Protein AF-A0A3F3PLV4-F1 (afdb_monomer_lite)

pLDDT: mean 87.1, std 17.3, range [26.25, 98.88]

Radius of gyration: 34.28 Å; chains: 1; bounding box: 98×53×104 Å

Organism: NCBI:txid1341132

Secondary structure (DSSP, 8-state):
---------------PPPPPPPS-----------S--GGGEES----GGGG--HHHHHHHHHHHHHHHHS--SSTT-----TTT---TT---SS-EEEEEEEEE--S-HHHHTTT-EEEEEES--S---TT-TTHHHHSS--SEEE-HHHHHHHHHHHHHTS--S-EEEES-GGGHHHHHHHHHHHHHTT--SPEEEEE-S---HHHHHHHTTT-SEEEEB---S-HHHHHHHHS-TTHHHHHHHHHHHHHHHH-B-EEETTS-EEEEEEEEEE--TT-HHHHHHHHHHHHHHT-TT-EEEEE------HHHHHHHHHHHHTT---SS---EEEE-S--HHHHHHHHHTGGGG-S-EEEEEEGGGTEEEEEEPPHHHHHHHHHHHHHHHHHHHHTT--GGGSEE-TT-EEE-SSSSTT-EEE-SEEEE-TTT---TTTPPPSEEEEEEEGGGHHHHHHHHHHHHHHTTT---EEEEEEEETTTTEEEEEEEEEEE-PPPP---PPPGGGGSS--SS--EEEEEEEEEEEESSSSS-EEESS-EEE-HHHHTSS---STT---EEE-HHHHHHHHHHHSTT--

Sequence (582 aa):
MPSLLHSLRTSPFLRSKPPPLNPISYLYTSKRHLGIPPAYLLDDYIPRYQLLSSIDASKKRSLAYAHLQNCNLCPRRCGVNRYHETGMCMIGAETAKVNTIAPHRGEEPCIQGFHGSGSVFFSGCNMRCVFCQNHDIAHKKAGHDLTPTELAEWYMKLQTVGNVHNINLVTPEHVVPQVVLSILDARDMGLKIPIVYNTSSFDSLDSLHLLDGLVDIYLPDFKVWKGSTAKRLLKAEEYVETAKESIKEMHRQVGDLSFTSDGIAKKGVLLRHLVMPGLEDEGREIVRWLAENVSRDLYVHVMEQYRPDAYRAVLSLWDDLYPQTSNTVDQYLTYKDVTPASFHSLFRLRHRLQRIVRFTYFPTISTLLIKVLTPASEKAYLIFANGTVTNPINMRTELVEREPLGSATYTASALAPGSQKEADTGLKNGLLRPDDATDWPQLVIESGVSGSLHRLRQDVNWWIGCSEGMVLLVLLLVVDCGQRRLIIEKYFPQQLRQGGGGGPVTRAQAAHGRMDDGFVPQLVATTVVDMRADPPAVEGPPVVLEFERVVGRRPVGPSECDIVFEAKDLVEIGGIVLRWIP

InterPro domains:
  IPR007197 Radical SAM [PF04055] (120-289)
  IPR007197 Radical SAM [SFLDS00029] (53-320)
  IPR013785 Aldolase-type TIM barrel [G3DSA:3.20.20.70] (110-316)
  IPR040085 Protein MJ0674-like [PTHR43075] (49-311)
  IPR040085 Protein MJ0674-like [SFLDG01099] (53-320)

Foldseek 3Di:
DYDDDDDDDDDDDDDDDDDDDDPPDPPDPPPPPPADPPVQADADDFALLLVDDPVRLVVLLVLLQVCLCQPPLFVVRPGHNLCVDDDPQRHGNFWFFWADFAFDDPDDCQQQPPLGEGETHTAAAPWDFLQDPVCVRHVDRHHDTDGLLRLLVSLVCCVPVSVTQEHEYARCSNPLSSPSSNLNNNVVVPRGHAYEYEHQLRGDVSSLVSCQSRHFEYAYEDEFAALVCCCVGTVGSCSNVSSLVSLQSQCVRFNAWHHYNSSHTGGHYAYEYEDDPPRVVRVVVVLVCCVVRRHVRHHYDYDPPGDSLPLVVLVVLLVVCPVVADQQRAQKDKDFQAAPVNVVVCVVVVVSSVADWKWKAQNVRRMIIIGGADLLQLLLVVVVLCLLQVLVVQLVDDCLLWPKDAQDKAAFPAPSHRIITTANIATHNCVVFVDPHHQAGLETEHEDENSNVVVLVVVVQCNCFRNQQSNAKYWYWYQYLNQLKTKIWIWGWDWDDDDDDDDDDDPVVVPPDDPRGTTGIDTPWIWMFGVPDVVTDIPTDWDWAAQCSSRVHDDDDDSRGIRTQDGVNVNVSSCVSNVSRD

Structure (mmCIF, N/CA/C/O backbone):
data_AF-A0A3F3PLV4-F1
#
_entry.id   AF-A0A3F3PLV4-F1
#
loop_
_atom_site.group_PDB
_atom_site.id
_atom_site.type_symbol
_atom_site.label_atom_id
_atom_site.label_alt_id
_atom_site.label_comp_id
_atom_site.label_asym_id
_atom_site.label_entity_id
_atom_site.label_seq_id
_atom_site.pdbx_PDB_ins_code
_atom_site.Cartn_x
_atom_site.Cartn_y
_atom_site.Cartn_z
_atom_site.occupancy
_atom_site.B_iso_or_equiv
_atom_site.auth_seq_id
_atom_site.auth_comp_id
_atom_site.auth_asym_id
_atom_site.auth_atom_id
_atom_site.pdbx_PDB_model_num
ATOM 1 N N . MET A 1 1 ? -45.847 -23.993 -63.225 1.00 30.45 1 MET A N 1
ATOM 2 C CA . MET A 1 1 ? -45.926 -25.448 -62.966 1.00 30.45 1 MET A CA 1
ATOM 3 C C . MET A 1 1 ? -44.562 -25.927 -62.477 1.00 30.45 1 MET A C 1
ATOM 5 O O . MET A 1 1 ? -43.582 -25.324 -62.886 1.00 30.45 1 MET A O 1
ATOM 9 N N . PRO A 1 2 ? -44.511 -26.842 -61.497 1.00 39.31 2 PRO A N 1
ATOM 10 C CA . PRO A 1 2 ? -43.927 -26.520 -60.189 1.00 39.31 2 PRO A CA 1
ATOM 11 C C . PRO A 1 2 ? -42.695 -27.359 -59.790 1.00 39.31 2 PRO A C 1
ATOM 13 O O . PRO A 1 2 ? -42.356 -28.325 -60.465 1.00 39.31 2 PRO A O 1
ATOM 16 N N . SER A 1 3 ? -42.187 -27.041 -58.582 1.00 28.92 3 SER A N 1
ATOM 17 C CA . SER A 1 3 ? -41.514 -27.928 -57.599 1.00 28.92 3 SER A CA 1
ATOM 18 C C . SER A 1 3 ? -39.968 -27.912 -57.627 1.00 28.92 3 SER A C 1
ATOM 20 O O . SER A 1 3 ? -39.394 -27.911 -58.705 1.00 28.92 3 SER A O 1
ATOM 22 N N . LEU A 1 4 ? -39.196 -27.850 -56.527 1.00 29.75 4 LEU A N 1
ATOM 23 C CA . LEU A 1 4 ? -39.393 -27.971 -55.063 1.00 29.75 4 LEU A CA 1
ATOM 24 C C . LEU A 1 4 ? -38.263 -27.163 -54.352 1.00 29.75 4 LEU A C 1
ATOM 26 O O . LEU A 1 4 ? -37.126 -27.214 -54.799 1.00 29.75 4 LEU A O 1
ATOM 30 N N . LEU A 1 5 ? -38.574 -26.262 -53.399 1.00 30.14 5 LEU A N 1
ATOM 31 C CA . LEU A 1 5 ? -38.388 -26.375 -51.924 1.00 30.14 5 LEU A CA 1
ATOM 32 C C . LEU A 1 5 ? -36.913 -26.521 -51.465 1.00 30.14 5 LEU A C 1
ATOM 34 O O . LEU A 1 5 ? -36.255 -27.487 -51.807 1.00 30.14 5 LEU A O 1
ATOM 38 N N . HIS A 1 6 ? -36.353 -25.608 -50.655 1.00 27.98 6 HIS A N 1
ATOM 39 C CA . HIS A 1 6 ? -36.666 -25.536 -49.222 1.00 27.98 6 HIS A CA 1
ATOM 40 C C . HIS A 1 6 ? -36.378 -24.156 -48.572 1.00 27.98 6 HIS A C 1
ATOM 42 O O . HIS A 1 6 ? -35.330 -23.547 -48.760 1.00 27.98 6 HIS A O 1
ATOM 48 N N . SER A 1 7 ? -37.368 -23.721 -47.785 1.00 26.78 7 SER A N 1
ATOM 49 C CA . SER A 1 7 ? -37.391 -22.747 -46.678 1.00 26.78 7 SER A CA 1
ATOM 50 C C . SER A 1 7 ? -36.068 -22.624 -45.893 1.00 26.78 7 SER A C 1
ATOM 52 O O . SER A 1 7 ? -35.484 -23.640 -45.544 1.00 26.78 7 SER A O 1
ATOM 54 N N . LEU A 1 8 ? -35.597 -21.418 -45.541 1.00 26.25 8 LEU A N 1
ATOM 55 C CA . LEU A 1 8 ? -35.948 -20.737 -44.279 1.00 26.25 8 LEU A CA 1
ATOM 56 C C . LEU A 1 8 ? -35.802 -19.202 -44.386 1.00 26.25 8 LEU A C 1
ATOM 58 O O . LEU A 1 8 ? -34.845 -18.675 -44.942 1.00 26.25 8 LEU A O 1
ATOM 62 N N . ARG A 1 9 ? -36.815 -18.511 -43.851 1.00 27.25 9 ARG A N 1
ATOM 63 C CA . ARG A 1 9 ? -37.138 -17.080 -43.977 1.00 27.25 9 ARG A CA 1
ATOM 64 C C . ARG A 1 9 ? -36.236 -16.163 -43.138 1.00 27.25 9 ARG A C 1
ATOM 66 O O . ARG A 1 9 ? -36.104 -16.375 -41.937 1.00 27.25 9 ARG A O 1
ATOM 73 N N . THR A 1 10 ? -35.802 -15.047 -43.725 1.00 30.50 10 THR A N 1
ATOM 74 C CA . THR A 1 10 ? -35.326 -13.842 -43.021 1.00 30.50 10 THR A CA 1
ATOM 75 C C . THR A 1 10 ? -35.919 -12.583 -43.669 1.00 30.50 10 THR A C 1
ATOM 77 O O . THR A 1 10 ? -35.531 -12.203 -44.768 1.00 30.50 10 THR A O 1
ATOM 80 N N . SER A 1 11 ? -36.895 -11.935 -43.015 1.00 28.70 11 SER A N 1
ATOM 81 C CA . SER A 1 11 ? -37.263 -10.514 -43.219 1.00 28.70 11 SER A CA 1
ATOM 82 C C . SER A 1 11 ? -38.381 -10.072 -42.250 1.00 28.70 11 SER A C 1
ATOM 84 O O . SER A 1 11 ? -39.007 -10.936 -41.637 1.00 28.70 11 SER A O 1
ATOM 86 N N . PRO A 1 12 ? -38.620 -8.763 -42.027 1.00 35.69 12 PRO A N 1
ATOM 87 C CA . PRO A 1 12 ? -38.430 -8.134 -40.725 1.00 35.69 12 PRO A CA 1
ATOM 88 C C . PRO A 1 12 ? -39.763 -7.681 -40.113 1.00 35.69 12 PRO A C 1
ATOM 90 O O . PRO A 1 12 ? -40.584 -7.043 -40.771 1.00 35.69 12 PRO A O 1
ATOM 93 N N . PHE A 1 13 ? -39.981 -7.961 -38.828 1.00 30.50 13 PHE A N 1
ATOM 94 C CA . PHE A 1 13 ? -41.151 -7.429 -38.134 1.00 30.50 13 PHE A CA 1
ATOM 95 C C . PHE A 1 13 ? -40.945 -5.960 -37.754 1.00 30.50 13 PHE A C 1
ATOM 97 O O . PHE A 1 13 ? -40.025 -5.582 -37.029 1.00 30.50 13 PHE A O 1
ATOM 104 N N . LEU A 1 14 ? -41.854 -5.156 -38.299 1.00 33.66 14 LEU A N 1
ATOM 105 C CA . LEU A 1 14 ? -42.152 -3.764 -38.001 1.00 33.66 14 LEU A CA 1
ATOM 106 C C . LEU A 1 14 ? -42.133 -3.461 -36.494 1.00 33.66 14 LEU A C 1
ATOM 108 O O . LEU A 1 14 ? -42.759 -4.154 -35.695 1.00 33.66 14 LEU A O 1
ATOM 112 N N . ARG A 1 15 ? -41.471 -2.358 -36.123 1.00 36.78 15 ARG A N 1
ATOM 113 C CA . ARG A 1 15 ? -41.569 -1.743 -34.792 1.00 36.78 15 ARG A CA 1
ATOM 114 C C . ARG A 1 15 ? -43.011 -1.295 -34.530 1.00 36.78 15 ARG A C 1
ATOM 116 O O . ARG A 1 15 ? -43.426 -0.243 -35.012 1.00 36.78 15 ARG A O 1
ATOM 123 N N . SER A 1 16 ? -43.753 -2.042 -33.720 1.00 34.66 16 SER A N 1
ATOM 124 C CA . SER A 1 16 ? -44.972 -1.548 -33.076 1.00 34.66 16 SER A CA 1
ATOM 125 C C . SER A 1 16 ? -44.597 -0.670 -31.878 1.00 34.66 16 SER A C 1
ATOM 127 O O . SER A 1 16 ? -43.880 -1.116 -30.981 1.00 34.66 16 SER A O 1
ATOM 129 N N . LYS A 1 17 ? -45.072 0.583 -31.856 1.00 35.88 17 LYS A N 1
ATOM 130 C CA . LYS A 1 17 ? -45.008 1.457 -30.672 1.00 35.88 17 LYS A CA 1
ATOM 131 C C . LYS A 1 17 ? -45.746 0.791 -29.495 1.00 35.88 17 LYS A C 1
ATOM 133 O O . LYS A 1 17 ? -46.808 0.213 -29.729 1.00 35.88 17 LYS A O 1
ATOM 138 N N . PRO A 1 18 ? -45.231 0.878 -28.256 1.00 36.91 18 PRO A N 1
ATOM 139 C CA . PRO A 1 18 ? -45.946 0.375 -27.089 1.00 36.91 18 PRO A CA 1
ATOM 140 C C . PRO A 1 18 ? -47.215 1.212 -26.832 1.00 36.91 18 PRO A C 1
ATOM 142 O O . PRO A 1 18 ? -47.249 2.392 -27.199 1.00 36.91 18 PRO A O 1
ATOM 145 N N . PRO A 1 19 ? -48.260 0.622 -26.225 1.00 38.78 19 PRO A N 1
ATOM 146 C CA . PRO A 1 19 ? -49.496 1.334 -25.918 1.00 38.78 19 PRO A CA 1
ATOM 147 C C . PRO A 1 19 ? -49.255 2.397 -24.830 1.00 38.78 19 PRO A C 1
ATOM 149 O O . PRO A 1 19 ? -48.331 2.251 -24.024 1.00 38.78 19 PRO A O 1
ATOM 152 N N . PRO A 1 20 ? -50.068 3.468 -24.779 1.00 39.12 20 PRO A N 1
ATOM 153 C CA . PRO A 1 20 ? -49.948 4.476 -23.737 1.00 39.12 20 PRO A CA 1
ATOM 154 C C . PRO A 1 20 ? -50.349 3.872 -22.386 1.00 39.12 20 PRO A C 1
ATOM 156 O O . PRO A 1 20 ? -51.399 3.243 -22.252 1.00 39.12 20 PRO A O 1
ATOM 159 N N . LEU A 1 21 ? -49.488 4.052 -21.385 1.00 38.41 21 LEU A N 1
ATOM 160 C CA . LEU A 1 21 ? -49.740 3.629 -20.012 1.00 38.41 21 LEU A CA 1
ATOM 161 C C . LEU A 1 21 ? -50.884 4.459 -19.409 1.00 38.41 21 LEU A C 1
ATOM 163 O O . LEU A 1 21 ? -50.860 5.688 -19.430 1.00 38.41 21 LEU A O 1
ATOM 167 N N . ASN A 1 22 ? -51.877 3.751 -18.873 1.00 35.81 22 ASN A N 1
ATOM 168 C CA . ASN A 1 22 ? -53.030 4.285 -18.150 1.00 35.81 22 ASN A CA 1
ATOM 169 C C . ASN A 1 22 ? -52.572 5.030 -16.876 1.00 35.81 22 ASN A C 1
ATOM 171 O O . ASN A 1 22 ? -51.829 4.443 -16.087 1.00 35.81 22 ASN A O 1
ATOM 175 N N . PRO A 1 23 ? -53.017 6.270 -16.603 1.00 42.25 23 PRO A N 1
ATOM 176 C CA . PRO A 1 23 ? -52.542 7.033 -15.457 1.00 42.25 23 PRO A CA 1
ATOM 177 C C . PRO A 1 23 ? -53.466 6.888 -14.237 1.00 42.25 23 PRO A C 1
ATOM 179 O O . PRO A 1 23 ? -53.839 7.891 -13.658 1.00 42.25 23 PRO A O 1
ATOM 182 N N . ILE A 1 24 ? -53.855 5.677 -13.826 1.00 45.78 24 ILE A N 1
ATOM 183 C CA . ILE A 1 24 ? -54.441 5.421 -12.493 1.00 45.78 24 ILE A CA 1
ATOM 184 C C . ILE A 1 24 ? -54.093 3.977 -12.092 1.00 45.78 24 ILE A C 1
ATOM 186 O O . ILE A 1 24 ? -54.785 3.055 -12.505 1.00 45.78 24 ILE A O 1
ATOM 190 N N . SER A 1 25 ? -53.013 3.790 -11.316 1.00 37.66 25 SER A N 1
ATOM 191 C CA . SER A 1 25 ? -52.834 2.703 -10.317 1.00 37.66 25 SER A CA 1
ATOM 192 C C . SER A 1 25 ? -51.440 2.699 -9.646 1.00 37.66 25 SER A C 1
ATOM 194 O O . SER A 1 25 ? -50.919 1.639 -9.310 1.00 37.66 25 SER A O 1
ATOM 196 N N . TYR A 1 26 ? -50.811 3.859 -9.423 1.00 36.78 26 TYR A N 1
ATOM 197 C CA . TYR A 1 26 ? -49.611 3.969 -8.574 1.00 36.78 26 TYR A CA 1
ATOM 198 C C . TYR A 1 26 ? -49.922 4.800 -7.329 1.00 36.78 26 TYR A C 1
ATOM 200 O O . TYR A 1 26 ? -49.423 5.904 -7.142 1.00 36.78 26 TYR A O 1
ATOM 208 N N . LEU A 1 27 ? -50.772 4.257 -6.464 1.00 46.84 27 LEU A N 1
ATOM 209 C CA . LEU A 1 27 ? -50.909 4.715 -5.087 1.00 46.84 27 LEU A CA 1
ATOM 210 C C . LEU A 1 27 ? -50.761 3.498 -4.186 1.00 46.84 27 LEU A C 1
ATOM 212 O O . LEU A 1 27 ? -51.740 2.845 -3.868 1.00 46.84 27 LEU A O 1
ATOM 216 N N . TYR A 1 28 ? -49.508 3.162 -3.885 1.00 40.03 28 TYR A N 1
ATOM 217 C CA . TYR A 1 28 ? -49.011 2.756 -2.564 1.00 40.03 28 TYR A CA 1
ATOM 218 C C . TYR A 1 28 ? -47.486 2.597 -2.673 1.00 40.03 28 TYR A C 1
ATOM 220 O O . TYR A 1 28 ? -46.912 1.524 -2.515 1.00 40.03 28 TYR A O 1
ATOM 228 N N . THR A 1 29 ? -46.786 3.695 -2.963 1.00 39.69 29 THR A N 1
ATOM 229 C CA . THR A 1 29 ? -45.398 3.804 -2.519 1.00 39.69 29 THR A CA 1
ATOM 230 C C . THR A 1 29 ? -45.447 3.922 -1.002 1.00 39.69 29 THR A C 1
ATOM 232 O O . THR A 1 29 ? -45.890 4.935 -0.461 1.00 39.69 29 THR A O 1
ATOM 235 N N . SER A 1 30 ? -45.021 2.871 -0.298 1.00 41.59 30 SER A N 1
ATOM 236 C CA . SER A 1 30 ? -44.638 2.988 1.108 1.00 41.59 30 SER A CA 1
ATOM 237 C C . SER A 1 30 ? -43.647 4.148 1.202 1.00 41.59 30 SER A C 1
ATOM 239 O O . SER A 1 30 ? -42.494 4.008 0.789 1.00 41.59 30 SER A O 1
ATOM 241 N N . LYS A 1 31 ? -44.088 5.299 1.720 1.00 34.09 31 LYS A N 1
ATOM 242 C CA . LYS A 1 31 ? -43.190 6.366 2.160 1.00 34.09 31 LYS A CA 1
ATOM 243 C C . LYS A 1 31 ? -42.304 5.762 3.248 1.00 34.09 31 LYS A C 1
ATOM 245 O O . LYS A 1 31 ? -42.689 5.771 4.414 1.00 34.09 31 LYS A O 1
ATOM 250 N N . ARG A 1 32 ? -41.131 5.226 2.891 1.00 37.69 32 ARG A N 1
ATOM 251 C CA . ARG A 1 32 ? -40.076 4.979 3.877 1.00 37.69 32 ARG A CA 1
ATOM 252 C C . ARG A 1 32 ? -39.755 6.340 4.466 1.00 37.69 32 ARG A C 1
ATOM 254 O O . ARG A 1 32 ? -39.223 7.206 3.778 1.00 37.69 32 ARG A O 1
ATOM 261 N N . HIS A 1 33 ? -40.192 6.559 5.696 1.00 40.72 33 HIS A N 1
ATOM 262 C CA . HIS A 1 33 ? -39.768 7.719 6.449 1.00 40.72 33 HIS A CA 1
ATOM 263 C C . HIS A 1 33 ? -38.257 7.537 6.619 1.00 40.72 33 HIS A C 1
ATOM 265 O O . HIS A 1 33 ? -37.822 6.515 7.142 1.00 40.72 33 HIS A O 1
ATOM 271 N N . LEU A 1 34 ? -37.461 8.470 6.092 1.00 45.25 34 LEU A N 1
ATOM 272 C CA . LEU A 1 34 ? -36.031 8.608 6.389 1.00 45.25 34 LEU A CA 1
ATOM 273 C C . LEU A 1 34 ? -35.895 9.063 7.853 1.00 45.25 34 LEU A C 1
ATOM 275 O O . LEU A 1 34 ? -35.492 10.180 8.143 1.00 45.25 34 LEU A O 1
ATOM 279 N N . GLY A 1 35 ? -36.350 8.214 8.768 1.00 62.06 35 GLY A N 1
ATOM 280 C CA . GLY A 1 35 ? -36.233 8.361 10.205 1.00 62.06 35 GLY A CA 1
ATOM 281 C C . GLY A 1 35 ? -35.583 7.095 10.731 1.00 62.06 35 GLY A C 1
ATOM 282 O O . GLY A 1 35 ? -35.933 5.994 10.303 1.00 62.06 35 GLY A O 1
ATOM 283 N N . ILE A 1 36 ? -34.605 7.257 11.616 1.00 68.81 36 ILE A N 1
ATOM 284 C CA . ILE A 1 36 ? -34.015 6.144 12.359 1.00 68.81 36 ILE A CA 1
ATOM 285 C C . ILE A 1 36 ? -35.177 5.422 13.062 1.00 68.81 36 ILE A C 1
ATOM 287 O O . ILE A 1 36 ? -35.962 6.096 13.740 1.00 68.81 36 ILE A O 1
ATOM 291 N N . PRO A 1 37 ? -35.370 4.103 12.863 1.00 79.00 37 PRO A N 1
ATOM 292 C CA . PRO A 1 37 ? -36.479 3.401 13.493 1.00 79.00 37 PRO A CA 1
ATOM 293 C C . PRO A 1 37 ? -36.413 3.575 15.017 1.00 79.00 37 PRO A C 1
ATOM 295 O O . PRO A 1 37 ? -35.309 3.528 15.561 1.00 79.00 37 PRO A O 1
ATOM 298 N N . PRO A 1 38 ? -37.551 3.718 15.725 1.00 82.56 38 PRO A N 1
ATOM 299 C CA . PRO A 1 38 ? -37.552 3.955 17.172 1.00 82.56 38 PRO A CA 1
ATOM 300 C C . PRO A 1 38 ? -36.739 2.938 17.984 1.00 82.56 38 PRO A C 1
ATOM 302 O O . PRO A 1 38 ? -36.203 3.283 19.025 1.00 82.56 38 PRO A O 1
ATOM 305 N N . ALA A 1 39 ? -36.598 1.705 17.485 1.00 84.81 39 ALA A N 1
ATOM 306 C CA . ALA A 1 39 ? -35.794 0.655 18.110 1.00 84.81 39 ALA A CA 1
ATOM 307 C C . ALA A 1 39 ? -34.278 0.947 18.154 1.00 84.81 39 ALA A C 1
ATOM 309 O O . ALA A 1 39 ? -33.580 0.344 18.962 1.00 84.81 39 ALA A O 1
ATOM 310 N N . TYR A 1 40 ? -33.779 1.857 17.312 1.00 89.69 40 TYR A N 1
ATOM 311 C CA . TYR A 1 40 ? -32.369 2.271 17.256 1.00 89.69 40 TYR A CA 1
ATOM 312 C C . TYR A 1 40 ? -32.167 3.713 17.740 1.00 89.69 40 TYR A C 1
ATOM 314 O O . TYR A 1 40 ? -31.081 4.271 17.571 1.00 89.69 40 TYR A O 1
ATOM 322 N N . LEU A 1 41 ? -33.206 4.335 18.307 1.00 91.88 41 LEU A N 1
ATOM 323 C CA . LEU A 1 41 ? -33.130 5.658 18.917 1.00 91.88 41 LEU A CA 1
ATOM 324 C C . LEU A 1 41 ? -32.910 5.535 20.425 1.00 91.88 41 LEU A C 1
ATOM 326 O O . LEU A 1 41 ? -33.569 4.758 21.111 1.00 91.88 41 LEU A O 1
ATOM 330 N N . LEU A 1 42 ? -31.974 6.329 20.924 1.00 91.25 42 LEU A N 1
ATOM 331 C CA . LEU A 1 42 ? -31.638 6.473 22.330 1.00 91.25 42 LEU A CA 1
ATOM 332 C C . LEU A 1 42 ? -32.040 7.881 22.768 1.00 91.25 42 LEU A C 1
ATOM 334 O O . LEU A 1 42 ? -31.675 8.855 22.106 1.00 91.25 42 LEU A O 1
ATOM 338 N N . ASP A 1 43 ? -32.764 7.980 23.882 1.00 83.88 43 ASP A N 1
ATOM 339 C CA . ASP A 1 43 ? -33.105 9.274 24.480 1.00 83.88 43 ASP A CA 1
ATOM 340 C C . ASP A 1 43 ? -31.853 9.918 25.092 1.00 83.88 43 ASP A C 1
ATOM 342 O O . ASP A 1 43 ? -31.464 11.017 24.710 1.00 83.88 43 ASP A O 1
ATOM 346 N N . ASP A 1 44 ? -31.169 9.166 25.958 1.00 85.19 44 ASP A N 1
ATOM 347 C CA . ASP A 1 44 ? -29.891 9.515 26.574 1.00 85.19 44 ASP A CA 1
ATOM 348 C C . ASP A 1 44 ? -28.923 8.324 26.498 1.00 85.19 44 ASP A C 1
ATOM 350 O O . ASP A 1 44 ? -29.335 7.164 26.399 1.00 85.19 44 ASP A O 1
ATOM 354 N N . TYR A 1 45 ? -27.615 8.593 26.571 1.00 94.69 45 TYR A N 1
ATOM 355 C CA . TYR A 1 45 ? -26.595 7.544 26.582 1.00 94.69 45 TYR A CA 1
ATOM 356 C C . TYR A 1 45 ? -25.488 7.811 27.599 1.00 94.69 45 TYR A C 1
ATOM 358 O O . TYR A 1 45 ? -24.831 8.852 27.565 1.00 94.69 45 TYR A O 1
ATOM 366 N N . ILE A 1 46 ? -25.247 6.825 28.463 1.00 96.56 46 ILE A N 1
ATOM 367 C CA . ILE A 1 46 ? -24.114 6.795 29.389 1.00 96.56 46 ILE A CA 1
ATOM 368 C C . ILE A 1 46 ? -23.065 5.839 28.806 1.00 96.56 46 ILE A C 1
ATOM 370 O O . ILE A 1 46 ? -23.389 4.663 28.607 1.00 96.56 46 ILE A O 1
ATOM 374 N N . PRO A 1 47 ? -21.822 6.294 28.553 1.00 98.00 47 PRO A N 1
ATOM 375 C CA . PRO A 1 47 ? -20.768 5.422 28.051 1.00 98.00 47 PRO A CA 1
ATOM 376 C C . PRO A 1 47 ? -20.526 4.208 28.949 1.00 98.00 47 PRO A C 1
ATOM 378 O O . PRO A 1 47 ? -20.508 4.315 30.179 1.00 98.00 47 PRO A O 1
ATOM 381 N N . ARG A 1 48 ? -20.290 3.045 28.340 1.00 97.88 48 ARG A N 1
ATOM 382 C CA . ARG A 1 48 ? -20.220 1.753 29.043 1.00 97.88 48 ARG A CA 1
ATOM 383 C C . ARG A 1 48 ? -19.135 1.731 30.112 1.00 97.88 48 ARG A C 1
ATOM 385 O O . ARG A 1 48 ? -19.372 1.201 31.196 1.00 97.88 48 ARG A O 1
ATOM 392 N N . TYR A 1 49 ? -17.998 2.383 29.860 1.00 97.94 49 TYR A N 1
ATOM 393 C CA . TYR A 1 49 ? -16.898 2.450 30.825 1.00 97.94 49 TYR A CA 1
ATOM 394 C C . TYR A 1 49 ? -17.296 3.155 32.134 1.00 97.94 49 TYR A C 1
ATOM 396 O O . TYR A 1 49 ? -16.704 2.880 33.178 1.00 97.94 49 TYR A O 1
ATOM 404 N N . GLN A 1 50 ? -18.306 4.035 32.119 1.00 97.69 50 GLN A N 1
ATOM 405 C CA . GLN A 1 50 ? -18.803 4.691 33.332 1.00 97.69 50 GLN A CA 1
ATOM 406 C C . GLN A 1 50 ? -19.633 3.753 34.212 1.00 97.69 50 GLN A C 1
ATOM 408 O O . GLN A 1 50 ? -19.669 3.943 35.428 1.00 97.69 50 GLN A O 1
ATOM 413 N N . LEU A 1 51 ? -20.250 2.730 33.614 1.00 97.25 51 LEU A N 1
ATOM 414 C CA . LEU A 1 51 ? -21.110 1.758 34.295 1.00 97.25 51 LEU A CA 1
ATOM 415 C C . LEU A 1 51 ? -20.316 0.687 35.058 1.00 97.25 51 LEU A C 1
ATOM 417 O O . LEU A 1 51 ? -20.900 -0.116 35.782 1.00 97.25 51 LEU A O 1
ATOM 421 N N . LEU A 1 52 ? -18.990 0.655 34.905 1.00 97.25 52 LEU A N 1
ATOM 422 C CA . LEU A 1 52 ? -18.139 -0.319 35.579 1.00 97.25 52 LEU A CA 1
ATOM 423 C C . LEU A 1 52 ? -18.096 -0.081 37.091 1.00 97.25 52 LEU A C 1
ATOM 425 O O . LEU A 1 52 ? -17.852 1.034 37.554 1.00 97.25 52 LEU A O 1
ATOM 429 N N . SER A 1 53 ? -18.217 -1.146 37.883 1.00 97.75 53 SER A N 1
ATOM 430 C CA . SER A 1 53 ? -17.905 -1.058 39.310 1.00 97.75 53 SER A CA 1
ATOM 431 C C . SER A 1 53 ? -16.405 -0.793 39.524 1.00 97.75 53 SER A C 1
ATOM 433 O O . SER A 1 53 ? -15.575 -1.024 38.638 1.00 97.75 53 SER A O 1
ATOM 435 N N . SER A 1 54 ? -16.024 -0.327 40.715 1.00 96.19 54 SER A N 1
ATOM 436 C CA . SER A 1 54 ? -14.606 -0.194 41.089 1.00 96.19 54 SER A CA 1
ATOM 437 C C . SER A 1 54 ? -13.872 -1.542 41.048 1.00 96.19 54 SER A C 1
ATOM 439 O O . SER A 1 54 ? -12.701 -1.604 40.671 1.00 96.19 54 SER A O 1
ATOM 441 N N . ILE A 1 55 ? -14.578 -2.630 41.371 1.00 97.69 55 ILE A N 1
ATOM 442 C CA . ILE A 1 55 ? -14.058 -3.999 41.321 1.00 97.69 55 ILE A CA 1
ATOM 443 C C . ILE A 1 55 ? -13.771 -4.408 39.873 1.00 97.69 55 ILE A C 1
ATOM 445 O O . ILE A 1 55 ? -12.686 -4.914 39.589 1.00 97.69 55 ILE A O 1
ATOM 449 N N . ASP A 1 56 ? -14.705 -4.170 38.952 1.00 97.75 56 ASP A N 1
ATOM 450 C CA . ASP A 1 56 ? -14.534 -4.551 37.544 1.00 97.75 56 ASP A CA 1
ATOM 451 C C . ASP A 1 56 ? -13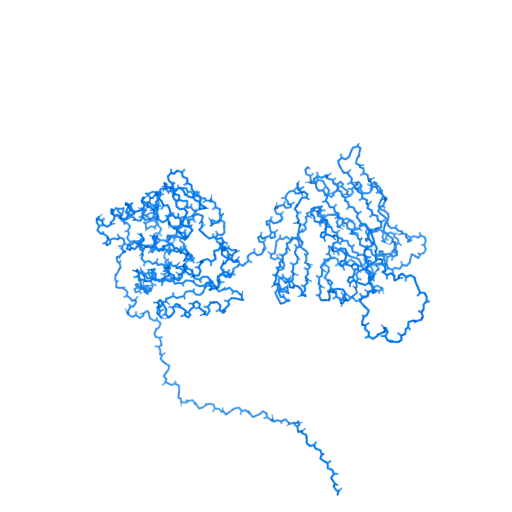.442 -3.726 36.866 1.00 97.75 56 ASP A C 1
ATOM 453 O O . ASP A 1 56 ? -12.620 -4.274 36.130 1.00 97.75 56 ASP A O 1
ATOM 457 N N . ALA A 1 57 ? -13.371 -2.427 37.174 1.00 97.75 57 ALA A N 1
ATOM 458 C CA . ALA A 1 57 ? -12.281 -1.568 36.725 1.00 97.75 57 ALA A CA 1
ATOM 459 C C . ALA A 1 57 ? -10.919 -2.093 37.212 1.00 97.75 57 ALA A C 1
ATOM 461 O O . ALA A 1 57 ? -10.001 -2.252 36.410 1.00 97.75 57 ALA A O 1
ATOM 462 N N . SER A 1 58 ? -10.795 -2.441 38.498 1.00 97.94 58 SER A N 1
ATOM 463 C CA . SER A 1 58 ? -9.556 -2.993 39.065 1.00 97.94 58 SER A CA 1
ATOM 464 C C . SER A 1 58 ? -9.156 -4.328 38.422 1.00 97.94 58 SER A C 1
ATOM 466 O O . SER A 1 58 ? -8.002 -4.507 38.022 1.00 97.94 58 SER A O 1
ATOM 468 N N . LYS A 1 59 ? -10.117 -5.241 38.218 1.00 98.19 59 LYS A N 1
ATOM 469 C CA . LYS A 1 59 ? -9.882 -6.506 37.500 1.00 98.19 59 LYS A CA 1
ATOM 470 C C . LYS A 1 59 ? -9.371 -6.265 36.083 1.00 98.19 59 LYS A C 1
ATOM 472 O O . LYS A 1 59 ? -8.408 -6.906 35.675 1.00 98.19 59 LYS A O 1
ATOM 477 N N . LYS A 1 60 ? -9.964 -5.319 35.349 1.00 97.94 60 LYS A N 1
ATOM 478 C CA . LYS A 1 60 ? -9.509 -4.957 33.999 1.00 97.94 60 LYS A CA 1
ATOM 479 C C . LYS A 1 60 ? -8.094 -4.380 33.997 1.00 97.94 60 LYS A C 1
ATOM 481 O O . LYS A 1 60 ? -7.303 -4.781 33.149 1.00 97.94 60 LYS A O 1
ATOM 486 N N . ARG A 1 61 ? -7.734 -3.520 34.962 1.00 98.19 61 ARG A N 1
ATOM 487 C CA . ARG A 1 61 ? -6.346 -3.031 35.116 1.00 98.19 61 ARG A CA 1
ATOM 488 C C . ARG A 1 61 ? -5.374 -4.190 35.339 1.00 98.19 61 ARG A C 1
ATOM 490 O O . ARG A 1 61 ? -4.356 -4.277 34.661 1.00 98.19 61 ARG A O 1
ATOM 497 N N . SER A 1 62 ? -5.711 -5.111 36.242 1.00 98.19 62 SER A N 1
ATOM 498 C CA . SER A 1 62 ? -4.884 -6.290 36.524 1.00 98.19 62 SER A CA 1
ATOM 499 C C . SER A 1 62 ? -4.719 -7.196 35.297 1.00 98.19 62 SER A C 1
ATOM 501 O O . SER A 1 62 ? -3.595 -7.580 34.973 1.00 98.19 62 SER A O 1
ATOM 503 N N . LEU A 1 63 ? -5.805 -7.476 34.568 1.00 97.94 63 LEU A N 1
ATOM 504 C CA . LEU A 1 63 ? -5.759 -8.269 33.336 1.00 97.94 63 LEU A CA 1
ATOM 505 C C . LEU A 1 63 ? -4.925 -7.587 32.248 1.00 97.94 63 LEU A C 1
ATOM 507 O O . LEU A 1 63 ? -4.127 -8.254 31.598 1.00 97.94 63 LEU A O 1
ATOM 511 N N . ALA A 1 64 ? -5.043 -6.266 32.082 1.00 97.75 64 ALA A N 1
ATOM 512 C CA . ALA A 1 64 ? -4.231 -5.513 31.128 1.00 97.75 64 ALA A CA 1
ATOM 513 C C . ALA A 1 64 ? -2.725 -5.728 31.373 1.00 97.75 64 ALA A C 1
ATOM 515 O O . ALA A 1 64 ? -1.991 -6.045 30.437 1.00 97.75 64 ALA A O 1
ATOM 516 N N . TYR A 1 65 ? -2.270 -5.655 32.629 1.00 97.62 65 TYR A N 1
ATOM 517 C CA . TYR A 1 65 ? -0.877 -5.954 32.977 1.00 97.62 65 TYR A CA 1
ATOM 518 C C . TYR A 1 65 ? -0.500 -7.423 32.739 1.00 97.62 65 TYR A C 1
ATOM 520 O O . TYR A 1 65 ? 0.585 -7.695 32.225 1.00 97.62 65 TYR A O 1
ATOM 528 N N . ALA A 1 66 ? -1.395 -8.369 33.037 1.00 97.31 66 ALA A N 1
ATOM 529 C CA . ALA A 1 66 ? -1.155 -9.789 32.772 1.00 97.31 66 ALA A CA 1
ATOM 530 C C . ALA A 1 66 ? -0.955 -10.070 31.269 1.00 97.31 66 ALA A C 1
ATOM 532 O O . ALA A 1 66 ? -0.022 -10.778 30.887 1.00 97.31 66 ALA A O 1
ATOM 533 N N . HIS A 1 67 ? -1.759 -9.450 30.400 1.00 96.62 67 HIS A N 1
ATOM 534 C CA . HIS A 1 67 ? -1.587 -9.560 28.950 1.00 96.62 67 HIS A CA 1
ATOM 535 C C . HIS A 1 67 ? -0.278 -8.929 28.446 1.00 96.62 67 HIS A C 1
ATOM 537 O O . HIS A 1 67 ? 0.249 -9.355 27.421 1.00 96.62 67 HIS A O 1
ATOM 543 N N . LEU A 1 68 ? 0.279 -7.929 29.139 1.00 96.25 68 LEU A N 1
ATOM 544 C CA . LEU A 1 68 ? 1.601 -7.382 28.803 1.00 96.25 68 LEU A CA 1
ATOM 545 C C . LEU A 1 68 ? 2.739 -8.336 29.196 1.00 96.25 68 LEU A C 1
ATOM 547 O O . LEU A 1 68 ? 3.753 -8.378 28.500 1.00 96.25 68 LEU A O 1
ATOM 551 N N . GLN A 1 69 ? 2.572 -9.124 30.262 1.00 96.75 69 GLN A N 1
ATOM 552 C CA . GLN A 1 69 ? 3.553 -10.130 30.690 1.00 96.75 69 GLN A CA 1
ATOM 553 C C . GLN A 1 69 ? 3.579 -11.373 29.789 1.00 96.75 69 GLN A C 1
ATOM 555 O O . GLN A 1 69 ? 4.631 -11.992 29.650 1.00 96.75 69 GLN A O 1
ATOM 560 N N . ASN A 1 70 ? 2.449 -11.732 29.174 1.00 95.50 70 ASN A N 1
ATOM 561 C CA . ASN A 1 70 ? 2.343 -12.826 28.207 1.00 95.50 70 ASN A CA 1
ATOM 562 C C . ASN A 1 70 ? 1.439 -12.411 27.036 1.00 95.50 70 ASN A C 1
ATOM 564 O O . ASN A 1 70 ? 0.219 -12.589 27.069 1.00 95.50 70 ASN A O 1
ATOM 568 N N . CYS A 1 71 ? 2.037 -11.815 26.003 1.00 95.19 71 CYS A N 1
ATOM 569 C CA . CYS A 1 71 ? 1.289 -11.139 24.948 1.00 95.19 71 CYS A CA 1
ATOM 570 C C . CYS A 1 71 ? 0.498 -12.089 24.030 1.00 95.19 71 CYS A C 1
ATOM 572 O O . CYS A 1 71 ? 1.038 -12.700 23.105 1.00 95.19 71 CYS A O 1
ATOM 574 N N . ASN A 1 72 ? -0.824 -12.072 24.181 1.00 93.75 72 ASN A N 1
ATOM 575 C CA . ASN A 1 72 ? -1.827 -12.711 23.313 1.00 93.75 72 ASN A CA 1
ATOM 576 C C . ASN A 1 72 ? -2.779 -11.701 22.633 1.00 93.75 72 ASN A C 1
ATOM 578 O O . ASN A 1 72 ? -3.773 -12.092 22.037 1.00 93.75 72 ASN A O 1
ATOM 582 N N . LEU A 1 73 ? -2.428 -10.413 22.670 1.00 89.12 73 LEU A N 1
ATOM 583 C CA . LEU A 1 73 ? -3.237 -9.256 22.250 1.00 89.12 73 LEU A CA 1
ATOM 584 C C . LEU A 1 73 ? -3.551 -9.147 20.762 1.00 89.12 73 LEU A C 1
ATOM 586 O O . LEU A 1 73 ? -4.030 -8.118 20.326 1.00 89.12 73 LEU A O 1
ATOM 590 N N . CYS A 1 74 ? -3.129 -10.104 19.950 1.00 92.25 74 CYS A N 1
ATOM 591 C CA . CYS A 1 74 ? -3.487 -10.124 18.545 1.00 92.25 74 CYS A CA 1
ATOM 592 C C . CYS A 1 74 ? -3.451 -11.570 18.054 1.00 92.25 74 CYS A C 1
ATOM 594 O O . CYS A 1 74 ? -2.795 -12.415 18.678 1.00 92.25 74 CYS A O 1
ATOM 596 N N . PRO A 1 75 ? -4.066 -11.866 16.900 1.00 93.38 75 PRO A N 1
ATOM 597 C CA . PRO A 1 75 ? -4.121 -13.227 16.368 1.00 93.38 75 PRO A CA 1
ATOM 598 C C . PRO A 1 75 ? -2.745 -13.879 16.141 1.00 93.38 75 PRO A C 1
ATOM 600 O O . PRO A 1 75 ? -2.648 -15.100 16.106 1.00 93.38 75 PRO A O 1
ATOM 603 N N . ARG A 1 76 ? -1.661 -13.087 16.072 1.00 89.12 76 ARG A N 1
ATOM 604 C CA . ARG A 1 76 ? -0.281 -13.596 15.967 1.00 89.12 76 ARG A CA 1
ATOM 605 C C . ARG A 1 76 ? 0.246 -14.266 17.239 1.00 89.12 76 ARG A C 1
ATOM 607 O O . ARG A 1 76 ? 1.237 -14.978 17.144 1.00 89.12 76 ARG A O 1
ATOM 614 N N . ARG A 1 77 ? -0.359 -14.002 18.408 1.00 91.19 77 ARG A N 1
ATOM 615 C CA . ARG A 1 77 ? -0.073 -14.661 19.702 1.00 91.19 77 ARG A CA 1
ATOM 616 C C . ARG A 1 77 ? 1.423 -14.857 19.991 1.00 91.19 77 ARG A C 1
ATOM 618 O O . ARG A 1 77 ? 1.884 -15.975 20.190 1.00 91.19 77 ARG A O 1
ATOM 625 N N . CYS A 1 78 ? 2.195 -13.769 19.991 1.00 91.62 78 CYS A N 1
ATOM 626 C CA . CYS A 1 78 ? 3.652 -13.864 20.103 1.00 91.62 78 CYS A CA 1
ATOM 627 C C . CYS A 1 78 ? 4.160 -14.347 21.472 1.00 91.62 78 CYS A C 1
ATOM 629 O O . CYS A 1 78 ? 5.314 -14.745 21.551 1.00 91.62 78 CYS A O 1
ATOM 631 N N . GLY A 1 79 ? 3.351 -14.292 22.536 1.00 94.75 79 GLY A N 1
ATOM 632 C CA . GLY A 1 79 ? 3.691 -14.828 23.863 1.00 94.75 79 GLY A CA 1
ATOM 633 C C . GLY A 1 79 ? 4.810 -14.088 24.602 1.00 94.75 79 GLY A C 1
ATOM 634 O O . GLY A 1 79 ? 5.200 -14.486 25.693 1.00 94.75 79 GLY A O 1
ATOM 635 N N . VAL A 1 80 ? 5.334 -13.008 24.020 1.00 96.50 80 VAL A N 1
ATOM 636 C CA . VAL A 1 80 ? 6.456 -12.258 24.592 1.00 96.50 80 VAL A CA 1
ATOM 637 C C . VAL A 1 80 ? 6.049 -11.509 25.856 1.00 96.50 80 VAL A C 1
ATOM 639 O O . VAL A 1 80 ? 4.915 -11.024 25.966 1.00 96.50 80 VAL A O 1
ATOM 642 N N . ASN A 1 81 ? 7.013 -11.333 26.755 1.00 97.25 81 ASN A N 1
ATOM 643 C CA . ASN A 1 81 ? 6.880 -10.431 27.888 1.00 97.25 81 ASN A CA 1
ATOM 644 C C . ASN A 1 81 ? 7.309 -9.015 27.478 1.00 97.25 81 ASN A C 1
ATOM 646 O O . ASN A 1 81 ? 8.498 -8.722 27.324 1.00 97.25 81 ASN A O 1
ATOM 650 N N . ARG A 1 82 ? 6.330 -8.115 27.337 1.00 96.19 82 ARG A N 1
ATOM 651 C CA . ARG A 1 82 ? 6.532 -6.754 26.820 1.00 96.19 82 ARG A CA 1
ATOM 652 C C . ARG A 1 82 ? 7.313 -5.818 27.743 1.00 96.19 82 ARG A C 1
ATOM 654 O O . ARG A 1 82 ? 7.657 -4.714 27.321 1.00 96.19 82 ARG A O 1
ATOM 661 N N . TYR A 1 83 ? 7.588 -6.236 28.978 1.00 96.31 83 TYR A N 1
ATOM 662 C CA . TYR A 1 83 ? 8.465 -5.510 29.901 1.00 96.31 83 TYR A CA 1
ATOM 663 C C . TYR A 1 83 ? 9.953 -5.755 29.624 1.00 96.31 83 TYR A C 1
ATOM 665 O O . TYR A 1 83 ? 10.796 -5.015 30.125 1.00 96.31 83 TYR A O 1
ATOM 673 N N . HIS A 1 84 ? 10.287 -6.783 28.841 1.00 96.06 84 HIS A N 1
ATOM 674 C CA . HIS A 1 84 ? 11.672 -7.167 28.563 1.00 96.06 84 HIS A CA 1
ATOM 675 C C . HIS A 1 84 ? 12.002 -7.147 27.070 1.00 96.06 84 HIS A C 1
ATOM 677 O O . HIS A 1 84 ? 13.109 -6.772 26.694 1.00 96.06 84 HIS A O 1
ATOM 683 N N . GLU A 1 85 ? 11.049 -7.510 26.211 1.00 94.88 85 GLU A N 1
ATOM 684 C CA . GLU A 1 85 ? 11.255 -7.597 24.765 1.00 94.88 85 GLU A CA 1
ATOM 685 C C . GLU A 1 85 ? 10.004 -7.173 23.980 1.00 94.88 85 GLU A C 1
ATOM 687 O O . GLU A 1 85 ? 8.922 -6.999 24.535 1.00 94.88 85 GLU A O 1
ATOM 692 N N . THR A 1 86 ? 10.126 -7.006 22.663 1.00 91.62 86 THR A N 1
ATOM 693 C CA . THR A 1 86 ? 8.991 -6.637 21.802 1.00 91.62 86 THR A CA 1
ATOM 694 C C . THR A 1 86 ? 8.698 -7.710 20.766 1.00 91.62 86 THR A C 1
ATOM 696 O O . THR A 1 86 ? 9.616 -8.278 20.184 1.00 91.62 86 THR A O 1
ATOM 699 N N . GLY A 1 87 ? 7.417 -7.916 20.454 1.00 87.19 87 GLY A N 1
ATOM 700 C CA . GLY A 1 87 ? 7.008 -8.745 19.318 1.00 87.19 87 GLY A CA 1
ATOM 701 C C . GLY A 1 87 ? 7.173 -8.030 17.970 1.00 87.19 87 GLY A C 1
ATOM 702 O O . GLY A 1 87 ? 7.699 -6.922 17.886 1.00 87.19 87 GLY A O 1
ATOM 703 N N . MET A 1 88 ? 6.614 -8.616 16.904 1.00 83.31 88 MET A N 1
ATOM 704 C CA . MET A 1 88 ? 6.621 -8.040 15.543 1.00 83.31 88 MET A CA 1
ATOM 705 C C . MET A 1 88 ? 6.018 -6.621 15.466 1.00 83.31 88 MET A C 1
ATOM 707 O O . MET A 1 88 ? 6.344 -5.855 14.561 1.00 83.31 88 MET A O 1
ATOM 711 N N . CYS A 1 89 ? 5.139 -6.253 16.404 1.00 86.38 89 CYS A N 1
ATOM 712 C CA . CYS A 1 89 ? 4.576 -4.904 16.485 1.00 86.38 89 CYS A CA 1
ATOM 713 C C . CYS A 1 89 ? 5.581 -3.844 16.969 1.00 86.38 89 CYS A C 1
ATOM 715 O O . CYS A 1 89 ? 5.319 -2.658 16.794 1.00 86.38 89 CYS A O 1
ATOM 717 N N . MET A 1 90 ? 6.718 -4.249 17.552 1.00 87.94 90 MET A N 1
ATOM 718 C CA . MET A 1 90 ? 7.774 -3.372 18.078 1.00 87.94 90 MET A CA 1
ATOM 719 C C . MET A 1 90 ? 7.317 -2.412 19.194 1.00 87.94 90 MET A C 1
ATOM 721 O O . MET A 1 90 ? 7.940 -1.360 19.397 1.00 87.94 90 MET A O 1
ATOM 725 N N . ILE A 1 91 ? 6.234 -2.754 19.903 1.00 89.88 91 ILE A N 1
ATOM 726 C CA . ILE A 1 91 ? 5.701 -1.990 21.038 1.00 89.88 91 ILE A CA 1
ATOM 727 C C . ILE A 1 91 ? 5.970 -2.730 22.354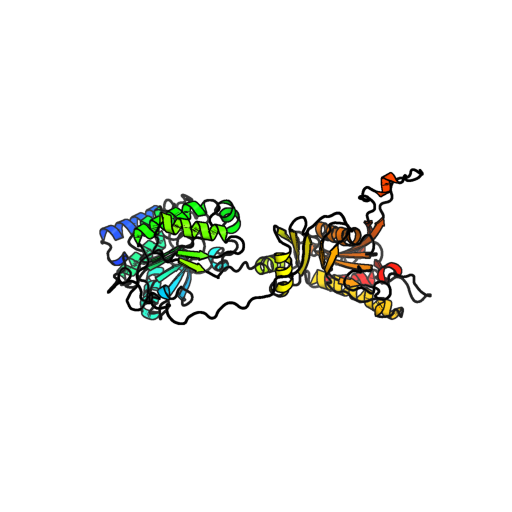 1.00 89.88 91 ILE A C 1
ATOM 729 O O . ILE A 1 91 ? 5.699 -3.929 22.455 1.00 89.88 91 ILE A O 1
ATOM 733 N N . GLY A 1 92 ? 6.502 -2.000 23.340 1.00 93.38 92 GLY A N 1
ATOM 734 C CA . GLY A 1 92 ? 6.752 -2.480 24.702 1.00 93.38 92 GLY A CA 1
ATOM 735 C C . GLY A 1 92 ? 5.529 -2.356 25.617 1.00 93.38 92 GLY A C 1
ATOM 736 O O . GLY A 1 92 ? 4.396 -2.232 25.147 1.00 93.38 92 GLY A O 1
ATOM 737 N N . ALA A 1 93 ? 5.751 -2.429 26.930 1.00 95.25 93 ALA A N 1
ATOM 738 C CA . ALA A 1 93 ? 4.682 -2.389 27.929 1.00 95.25 93 ALA A CA 1
ATOM 739 C C . ALA A 1 93 ? 4.243 -0.969 28.323 1.00 95.25 93 ALA A C 1
ATOM 741 O O . ALA A 1 93 ? 3.049 -0.719 28.462 1.00 95.25 93 ALA A O 1
ATOM 742 N N . GLU A 1 94 ? 5.188 -0.043 28.490 1.00 95.56 94 GLU A N 1
ATOM 743 C CA . GLU A 1 94 ? 4.944 1.226 29.193 1.00 95.56 94 GLU A CA 1
ATOM 744 C C . GLU A 1 94 ? 4.144 2.247 28.382 1.00 95.56 94 GLU A C 1
ATOM 746 O O . GLU A 1 94 ? 3.300 2.950 28.934 1.00 95.56 94 GLU A O 1
ATOM 751 N N . THR A 1 95 ? 4.391 2.325 27.075 1.00 96.69 95 THR A N 1
ATOM 752 C CA . THR A 1 95 ? 3.836 3.373 26.217 1.00 96.69 95 THR A CA 1
ATOM 753 C C . THR A 1 95 ? 3.131 2.804 24.993 1.00 96.69 95 THR A C 1
ATOM 755 O O . THR A 1 95 ? 3.481 1.744 24.465 1.00 96.69 95 THR A O 1
ATOM 758 N N . ALA A 1 96 ? 2.125 3.536 24.521 1.00 95.69 96 ALA A N 1
ATOM 759 C CA . ALA A 1 96 ? 1.573 3.385 23.187 1.00 95.69 96 ALA A CA 1
ATOM 760 C C . ALA A 1 96 ? 2.233 4.411 22.261 1.00 95.69 96 ALA A C 1
ATOM 762 O O . ALA A 1 96 ? 2.399 5.576 22.625 1.00 95.69 96 ALA A O 1
ATOM 763 N N . LYS A 1 97 ? 2.578 3.993 21.041 1.00 95.25 97 LYS A N 1
ATOM 764 C CA . LYS A 1 97 ? 3.086 4.922 20.033 1.00 95.25 97 LYS A CA 1
ATOM 765 C C . LYS A 1 97 ? 1.935 5.507 19.226 1.00 95.25 97 LYS A C 1
ATOM 767 O O . LYS A 1 97 ? 1.187 4.763 18.593 1.00 95.25 97 LYS A O 1
ATOM 772 N N . VAL A 1 98 ? 1.828 6.830 19.221 1.00 95.81 98 VAL A N 1
ATOM 773 C CA . VAL A 1 98 ? 0.736 7.575 18.592 1.00 95.81 98 VAL A CA 1
ATOM 774 C C . VAL A 1 98 ? 1.297 8.561 17.578 1.00 95.81 98 VAL A C 1
ATOM 776 O O . VAL A 1 98 ? 2.173 9.366 17.892 1.00 95.81 98 VAL A O 1
ATOM 779 N N . ASN A 1 99 ? 0.798 8.505 16.346 1.00 94.31 99 ASN A N 1
ATOM 780 C CA . ASN A 1 99 ? 1.214 9.419 15.291 1.00 94.31 99 ASN A CA 1
ATOM 781 C C . ASN A 1 99 ? 0.499 10.768 15.383 1.00 94.31 99 ASN A C 1
ATOM 783 O O . ASN A 1 99 ? 1.151 11.805 15.342 1.00 94.31 99 ASN A O 1
ATOM 787 N N . THR A 1 100 ? -0.829 10.742 15.490 1.00 93.94 100 THR A N 1
ATOM 788 C CA . THR A 1 100 ? -1.668 11.943 15.445 1.00 93.94 100 THR A CA 1
ATOM 789 C C . THR A 1 100 ? -2.814 11.816 16.442 1.00 93.94 100 THR A C 1
ATOM 791 O O . THR A 1 100 ? -3.465 10.774 16.507 1.00 93.94 100 THR A O 1
ATOM 794 N N . ILE A 1 101 ? -3.079 12.896 17.181 1.00 97.38 101 ILE A N 1
ATOM 795 C CA . ILE A 1 101 ? -4.262 13.064 18.032 1.00 97.38 101 ILE A CA 1
ATOM 796 C C . ILE A 1 101 ? -4.922 14.384 17.644 1.00 97.38 101 ILE A C 1
ATOM 798 O O . ILE A 1 101 ? -4.310 15.439 17.806 1.00 97.38 101 ILE A O 1
ATOM 802 N N . ALA A 1 102 ? -6.144 14.341 17.113 1.00 95.81 102 ALA A N 1
ATOM 803 C CA . ALA A 1 102 ? -6.843 15.549 16.676 1.00 95.81 102 ALA A CA 1
ATOM 804 C C . ALA A 1 102 ? -8.360 15.337 16.520 1.00 95.81 102 ALA A C 1
ATOM 806 O O . ALA A 1 102 ? -8.802 14.214 16.260 1.00 95.81 102 ALA A O 1
ATOM 807 N N . PRO A 1 103 ? -9.167 16.414 16.581 1.00 96.44 103 PRO A N 1
ATOM 808 C CA . PRO A 1 103 ? -10.515 16.402 16.024 1.00 96.44 103 PRO A CA 1
ATOM 809 C C . PRO A 1 103 ? -10.462 16.073 14.526 1.00 96.44 103 PRO A C 1
ATOM 811 O O . PRO A 1 103 ? -9.876 16.811 13.733 1.00 96.44 103 PRO A O 1
ATOM 814 N N . HIS A 1 104 ? -11.071 14.960 14.132 1.00 92.06 104 HIS A N 1
ATOM 815 C CA . HIS A 1 104 ? -11.081 14.457 12.766 1.00 92.06 104 HIS A CA 1
ATOM 816 C C . HIS A 1 104 ? -12.482 14.561 12.158 1.00 92.06 104 HIS A C 1
ATOM 818 O O . HIS A 1 104 ? -13.480 14.209 12.787 1.00 92.06 104 HIS A O 1
ATOM 824 N N . ARG A 1 105 ? -12.545 15.055 10.918 1.00 90.12 105 ARG A N 1
ATOM 825 C CA . ARG A 1 105 ? -13.783 15.260 10.145 1.00 90.12 105 ARG A CA 1
ATOM 826 C C . ARG A 1 105 ? -13.821 14.421 8.860 1.00 90.12 105 ARG A C 1
ATOM 828 O O . ARG A 1 105 ? -14.341 14.859 7.838 1.00 90.12 105 ARG A O 1
ATOM 835 N N . GLY A 1 106 ? -13.154 13.268 8.889 1.00 86.62 106 GLY A N 1
ATOM 836 C CA . GLY A 1 106 ? -13.115 12.310 7.781 1.00 86.62 106 GLY A CA 1
ATOM 837 C C . GLY A 1 106 ? -13.872 11.007 8.048 1.00 86.62 106 GLY A C 1
ATOM 838 O O . GLY A 1 106 ? -13.972 10.194 7.134 1.00 86.62 106 GLY A O 1
ATOM 839 N N . GLU A 1 107 ? -14.389 10.804 9.265 1.00 91.81 107 GLU A N 1
ATOM 840 C CA . GLU A 1 107 ? -15.168 9.609 9.630 1.00 91.81 107 GLU A CA 1
ATOM 841 C C . GLU A 1 107 ? -16.608 9.687 9.102 1.00 91.81 107 GLU A C 1
ATOM 843 O O . GLU A 1 107 ? -17.075 10.737 8.648 1.00 91.81 107 GLU A O 1
ATOM 848 N N . GLU A 1 108 ? -17.344 8.577 9.198 1.00 92.56 108 GLU A N 1
ATOM 849 C CA . GLU A 1 108 ? -18.737 8.504 8.767 1.00 92.56 108 GLU A CA 1
ATOM 850 C C . GLU A 1 108 ? -19.598 9.578 9.452 1.00 92.56 108 GLU A C 1
ATOM 852 O O . GLU A 1 108 ? -19.394 9.860 10.638 1.00 92.56 108 GLU A O 1
ATOM 857 N N . PRO A 1 109 ? -20.601 10.157 8.758 1.00 91.94 109 PRO A N 1
ATOM 858 C CA . PRO A 1 109 ? -21.399 11.267 9.285 1.00 91.94 109 PRO A CA 1
ATOM 859 C C . PRO A 1 109 ? -21.957 11.044 10.697 1.00 91.94 109 PRO A C 1
ATOM 861 O O . PRO A 1 109 ? -21.927 11.959 11.515 1.00 91.94 109 PRO A O 1
ATOM 864 N N . CYS A 1 110 ? -22.401 9.824 11.014 1.00 93.81 110 CYS A N 1
ATOM 865 C CA . CYS A 1 110 ? -22.928 9.481 12.335 1.00 93.81 110 CYS A CA 1
ATOM 866 C C . CYS A 1 110 ? -21.859 9.339 13.432 1.00 93.81 110 CYS A C 1
ATOM 868 O O . CYS A 1 110 ? -22.202 9.376 14.610 1.00 93.81 110 CYS A O 1
ATOM 870 N N . ILE A 1 111 ? -20.583 9.175 13.070 1.00 96.69 111 ILE A N 1
ATOM 871 C CA . ILE A 1 111 ? -19.445 9.117 13.998 1.00 96.69 111 ILE A CA 1
ATOM 872 C C . ILE A 1 111 ? -18.845 10.506 14.190 1.00 96.69 111 ILE A C 1
ATOM 874 O O . ILE A 1 111 ? -18.623 10.931 15.321 1.00 96.69 111 ILE A O 1
ATOM 878 N N . GLN A 1 112 ? -18.584 11.239 13.107 1.00 94.25 112 GLN A N 1
ATOM 879 C CA . GLN A 1 112 ? -18.001 12.575 13.225 1.00 94.25 112 GLN A CA 1
ATOM 880 C C . GLN A 1 112 ? -18.991 13.620 13.742 1.00 94.25 112 GLN A C 1
ATOM 882 O O . GLN A 1 112 ? -18.551 14.639 14.266 1.00 94.25 112 GLN A O 1
ATOM 887 N N . GLY A 1 113 ? -20.299 13.402 13.572 1.00 92.62 113 GLY A N 1
ATOM 888 C CA . GLY A 1 113 ? -21.332 14.378 13.907 1.00 92.62 113 GLY A CA 1
ATOM 889 C C . GLY A 1 113 ? -21.028 15.765 13.331 1.00 92.62 113 GLY A C 1
ATOM 890 O O . GLY A 1 113 ? -20.591 15.909 12.189 1.00 92.62 113 GLY A O 1
ATOM 891 N N . PHE A 1 114 ? -21.239 16.796 14.141 1.00 93.19 114 PHE A N 1
ATOM 892 C CA . PHE A 1 114 ? -21.050 18.198 13.756 1.00 93.19 114 PHE A CA 1
ATOM 893 C C . PHE A 1 114 ? -19.730 18.794 14.272 1.00 93.19 114 PHE A C 1
ATOM 895 O O . PHE A 1 114 ? -19.218 19.756 13.694 1.00 93.19 114 PHE A O 1
ATOM 902 N N . HIS A 1 115 ? -19.145 18.228 15.330 1.00 93.44 115 HIS A N 1
ATOM 903 C CA . HIS A 1 115 ? -17.913 18.729 15.952 1.00 93.44 115 HIS A CA 1
ATOM 904 C C . HIS A 1 115 ? -16.666 17.886 15.650 1.00 93.44 115 HIS A C 1
ATOM 906 O O . HIS A 1 115 ? -15.551 18.306 15.956 1.00 93.44 115 HIS A O 1
ATOM 912 N N . GLY A 1 116 ? -16.821 16.752 14.972 1.00 95.56 116 GLY A N 1
ATOM 913 C CA . GLY A 1 116 ? -15.743 15.821 14.662 1.00 95.56 116 GLY A CA 1
ATOM 914 C C . GLY A 1 116 ? -15.615 14.688 15.680 1.00 95.56 116 GLY A C 1
ATOM 915 O O . GLY A 1 116 ? -16.180 14.710 16.777 1.00 95.56 116 GLY A O 1
ATOM 916 N N . SER A 1 117 ? -14.831 13.690 15.286 1.00 97.75 117 SER A N 1
ATOM 917 C CA . SER A 1 117 ? -14.437 12.543 16.100 1.00 97.75 117 SER A CA 1
ATOM 918 C C . SER A 1 117 ? -13.036 12.776 16.666 1.00 97.75 117 SER A C 1
ATOM 920 O O . SER A 1 117 ? -12.117 13.117 15.922 1.00 97.75 117 SER A O 1
ATOM 922 N N . GLY A 1 118 ? -12.842 12.620 17.974 1.00 98.25 118 GLY A N 1
ATOM 923 C CA . GLY A 1 118 ? -11.542 12.783 18.624 1.00 98.25 118 GLY A CA 1
ATOM 924 C C . GLY A 1 118 ? -10.625 11.616 18.305 1.00 98.25 118 GLY A C 1
ATOM 925 O O . GLY A 1 118 ? -10.564 10.659 19.069 1.00 98.25 118 GLY A O 1
ATOM 926 N N . SER A 1 119 ? -9.946 11.675 17.164 1.00 97.75 119 SER A N 1
ATOM 927 C CA . SER A 1 119 ? -9.230 10.528 16.617 1.00 97.75 119 SER A CA 1
ATOM 928 C C . SER A 1 119 ? -7.807 10.437 17.145 1.00 97.75 119 SER A C 1
ATOM 930 O O . SER A 1 119 ? -7.081 11.430 17.209 1.00 97.75 119 SER A O 1
ATOM 932 N N . VAL A 1 120 ? -7.417 9.214 17.485 1.00 98.12 120 VAL A N 1
ATOM 933 C CA . VAL A 1 120 ? -6.108 8.820 17.997 1.00 98.12 120 VAL A CA 1
ATOM 934 C C . VAL A 1 120 ? -5.564 7.767 17.042 1.00 98.12 120 VAL A C 1
ATOM 936 O O . VAL A 1 120 ? -5.987 6.610 17.057 1.00 98.12 120 VAL A O 1
ATOM 939 N N . PHE A 1 121 ? -4.638 8.179 16.182 1.00 95.81 121 PHE A N 1
ATOM 940 C CA . PHE A 1 121 ? -4.015 7.310 15.191 1.00 95.81 121 PHE A CA 1
ATOM 941 C C . PHE A 1 121 ? -2.781 6.643 15.788 1.00 95.81 121 PHE A C 1
ATOM 943 O O . PHE A 1 121 ? -1.721 7.269 15.908 1.00 95.81 121 PHE A O 1
ATOM 950 N N . PHE A 1 122 ? -2.914 5.372 16.162 1.00 95.50 122 PHE A N 1
ATOM 951 C CA . PHE A 1 122 ? -1.793 4.584 16.661 1.00 95.50 122 PHE A CA 1
ATOM 952 C C . PHE A 1 122 ? -0.823 4.226 15.534 1.00 95.50 122 PHE A C 1
ATOM 954 O O . PHE A 1 122 ? -1.211 4.019 14.383 1.00 95.50 122 PHE A O 1
ATOM 961 N N . SER A 1 123 ? 0.457 4.143 15.882 1.00 92.56 123 SER A N 1
ATOM 962 C CA . SER A 1 123 ? 1.505 3.720 14.960 1.00 92.56 123 SER A CA 1
ATOM 963 C C . SER A 1 123 ? 1.763 2.231 15.065 1.00 92.56 123 SER A C 1
ATOM 965 O O . SER A 1 123 ? 1.748 1.648 16.152 1.00 92.56 123 SER A O 1
ATOM 967 N N . GLY A 1 124 ? 2.086 1.629 13.927 1.00 88.69 124 GLY A N 1
ATOM 968 C CA . GLY A 1 124 ? 2.145 0.185 13.786 1.00 88.69 124 GLY A CA 1
ATOM 969 C C . GLY A 1 124 ? 0.771 -0.428 13.512 1.00 88.69 124 GLY A C 1
ATOM 970 O O . GLY A 1 124 ? -0.276 0.190 13.670 1.00 88.69 124 GLY A O 1
ATOM 971 N N . CYS A 1 125 ? 0.791 -1.671 13.052 1.00 89.00 125 CYS A N 1
ATOM 972 C CA . CYS A 1 125 ? -0.389 -2.486 12.805 1.00 89.00 125 CYS A CA 1
ATOM 973 C C . CYS A 1 125 ? 0.031 -3.957 12.871 1.00 89.00 125 CYS A C 1
ATOM 975 O O . CYS A 1 125 ? 1.179 -4.299 12.563 1.00 89.00 125 CYS A O 1
ATOM 977 N N . ASN A 1 126 ? -0.883 -4.844 13.246 1.00 88.81 126 ASN A N 1
ATOM 978 C CA . ASN A 1 126 ? -0.667 -6.293 13.237 1.00 88.81 126 ASN A CA 1
ATOM 979 C C . ASN A 1 126 ? -0.831 -6.928 11.832 1.00 88.81 126 ASN A C 1
ATOM 981 O O . ASN A 1 126 ? -0.518 -8.110 11.650 1.00 88.81 126 ASN A O 1
ATOM 985 N N . MET A 1 127 ? -1.225 -6.137 10.827 1.00 89.12 127 MET A N 1
ATOM 986 C CA . MET A 1 127 ? -1.330 -6.519 9.413 1.00 89.12 127 MET A CA 1
ATOM 987 C C . MET A 1 127 ? -0.410 -5.694 8.498 1.00 89.12 127 MET A C 1
ATOM 989 O O . MET A 1 127 ? 0.168 -4.686 8.911 1.00 89.12 127 MET A O 1
ATOM 993 N N . ARG A 1 128 ? -0.263 -6.122 7.233 1.00 87.56 128 ARG A N 1
ATOM 994 C CA . ARG A 1 128 ? 0.538 -5.428 6.206 1.00 87.56 128 ARG A CA 1
ATOM 995 C C . ARG A 1 128 ? -0.220 -5.327 4.882 1.00 87.56 128 ARG A C 1
ATOM 997 O O . ARG A 1 128 ? 0.161 -5.929 3.880 1.00 87.56 128 ARG A O 1
ATOM 1004 N N . CYS A 1 129 ? -1.322 -4.577 4.888 1.00 88.81 129 CYS A N 1
ATOM 1005 C CA . CYS A 1 129 ? -2.174 -4.428 3.709 1.00 88.81 129 CYS A CA 1
ATOM 1006 C C . CYS A 1 129 ? -1.417 -3.729 2.572 1.00 88.81 129 CYS A C 1
ATOM 1008 O O . CYS A 1 129 ? -0.912 -2.622 2.753 1.00 88.81 129 CYS A O 1
ATOM 1010 N N . VAL A 1 130 ? -1.399 -4.324 1.378 1.00 85.12 130 VAL A N 1
ATOM 1011 C CA . VAL A 1 130 ? -0.724 -3.745 0.196 1.00 85.12 130 VAL A CA 1
ATOM 1012 C C . VAL A 1 130 ? -1.403 -2.468 -0.319 1.00 85.12 130 VAL A C 1
ATOM 1014 O O . VAL A 1 130 ? -0.810 -1.720 -1.085 1.00 85.12 130 VAL A O 1
ATOM 1017 N N . PHE A 1 131 ? -2.641 -2.219 0.110 1.00 84.25 131 PHE A N 1
ATOM 1018 C CA . PHE A 1 131 ? -3.457 -1.051 -0.231 1.00 84.25 131 PHE A CA 1
ATOM 1019 C C . PHE A 1 131 ? -3.692 -0.120 0.974 1.00 84.25 131 PHE A C 1
ATOM 1021 O O . PHE A 1 131 ? -4.638 0.663 0.976 1.00 84.25 131 PHE A O 1
ATOM 1028 N N . CYS A 1 132 ? -2.889 -0.235 2.042 1.00 85.44 132 CYS A N 1
ATOM 1029 C CA . CYS A 1 132 ? -3.089 0.539 3.268 1.00 85.44 132 CYS A CA 1
ATOM 1030 C C . CYS A 1 132 ? -3.028 2.052 2.992 1.00 85.44 132 CYS A C 1
ATOM 1032 O O . CYS A 1 132 ? -1.974 2.575 2.635 1.00 85.44 132 CYS A O 1
ATOM 1034 N N . GLN A 1 133 ? -4.132 2.766 3.222 1.00 80.75 133 GLN A N 1
ATOM 1035 C CA . GLN A 1 133 ? -4.158 4.230 3.118 1.00 80.75 133 GLN A CA 1
ATOM 1036 C C . GLN A 1 133 ? -3.231 4.887 4.145 1.00 80.75 133 GLN A C 1
ATOM 1038 O O . GLN A 1 133 ? -2.513 5.834 3.838 1.00 80.75 133 GLN A O 1
ATOM 1043 N N . ASN A 1 134 ? -3.180 4.294 5.336 1.00 83.00 134 ASN A N 1
ATOM 1044 C CA . ASN A 1 134 ? -2.372 4.721 6.469 1.00 83.00 134 ASN A CA 1
ATOM 1045 C C . ASN A 1 134 ? -0.974 4.084 6.467 1.00 83.00 134 ASN A C 1
ATOM 1047 O O . ASN A 1 134 ? -0.376 3.914 7.526 1.00 83.00 134 ASN A O 1
ATOM 1051 N N . HIS A 1 135 ? -0.433 3.713 5.299 1.00 82.69 135 HIS A N 1
ATOM 1052 C CA . HIS A 1 135 ? 0.860 3.026 5.187 1.00 82.69 135 HIS A CA 1
ATOM 1053 C C . HIS A 1 135 ? 1.974 3.718 5.991 1.00 82.69 135 HIS A C 1
ATOM 1055 O O . HIS A 1 135 ? 2.738 3.057 6.693 1.00 82.69 135 HIS A O 1
ATOM 1061 N N . ASP A 1 136 ? 2.042 5.051 5.935 1.00 78.88 136 ASP A N 1
ATOM 1062 C CA . ASP A 1 136 ? 3.101 5.832 6.581 1.00 78.88 136 ASP A CA 1
ATOM 1063 C C . ASP A 1 136 ? 3.057 5.823 8.112 1.00 78.88 136 ASP A C 1
ATOM 1065 O O . ASP A 1 136 ? 4.071 6.118 8.739 1.00 78.88 136 ASP A O 1
ATOM 1069 N N . ILE A 1 137 ? 1.932 5.420 8.709 1.00 85.38 137 ILE A N 1
ATOM 1070 C CA . ILE A 1 137 ? 1.776 5.283 10.164 1.00 85.38 137 ILE A CA 1
ATOM 1071 C C . ILE A 1 137 ? 1.638 3.816 10.595 1.00 85.38 137 ILE A C 1
ATOM 1073 O O . ILE A 1 137 ? 2.156 3.419 11.634 1.00 85.38 137 ILE A O 1
ATOM 1077 N N . ALA A 1 138 ? 1.010 2.970 9.777 1.00 84.06 138 ALA A N 1
ATOM 1078 C CA . ALA A 1 138 ? 0.747 1.570 10.094 1.00 84.06 138 ALA A CA 1
ATOM 1079 C C . ALA A 1 138 ? 1.970 0.670 9.854 1.00 84.06 138 ALA A C 1
ATOM 1081 O O . ALA A 1 138 ? 2.150 -0.332 10.547 1.00 84.06 138 ALA A O 1
ATOM 1082 N N . HIS A 1 139 ? 2.810 0.991 8.861 1.00 79.81 139 HIS A N 1
ATOM 1083 C CA . HIS A 1 139 ? 3.988 0.186 8.504 1.00 79.81 139 HIS A CA 1
ATOM 1084 C C . HIS A 1 139 ? 5.305 0.776 9.027 1.00 79.81 139 HIS A C 1
ATOM 1086 O O . HIS A 1 139 ? 6.348 0.136 8.902 1.00 79.81 139 HIS A O 1
ATOM 1092 N N . LYS A 1 140 ? 5.270 1.970 9.629 1.00 77.50 140 LYS A N 1
ATOM 1093 C CA . LYS A 1 140 ? 6.442 2.659 10.183 1.00 77.50 140 LYS A CA 1
ATOM 1094 C C . LYS A 1 140 ? 6.228 2.960 11.665 1.00 77.50 140 LYS A C 1
ATOM 1096 O O . LYS A 1 140 ? 5.117 3.226 12.109 1.00 77.50 140 LYS A O 1
ATOM 1101 N N . LYS A 1 141 ? 7.313 2.965 12.441 1.00 78.94 141 LYS A N 1
ATOM 1102 C CA . LYS A 1 141 ? 7.299 3.343 13.862 1.00 78.94 141 LYS A CA 1
ATOM 1103 C C . LYS A 1 141 ? 7.459 4.868 14.000 1.00 78.94 141 LYS A C 1
ATOM 1105 O O . LYS A 1 141 ? 8.504 5.342 14.425 1.00 78.94 141 LYS A O 1
ATOM 1110 N N . ALA A 1 142 ? 6.444 5.630 13.589 1.00 81.00 142 ALA A N 1
ATOM 1111 C CA . ALA A 1 142 ? 6.449 7.101 13.610 1.00 81.00 142 ALA A CA 1
ATOM 1112 C C . ALA A 1 142 ? 5.658 7.672 14.804 1.00 81.00 142 ALA A C 1
ATOM 1114 O O . ALA A 1 142 ? 4.797 6.989 15.344 1.00 81.00 142 ALA A O 1
ATOM 1115 N N . GLY A 1 143 ? 5.894 8.923 15.199 1.00 89.88 143 GLY A N 1
ATOM 1116 C CA . GLY A 1 143 ? 5.111 9.595 16.247 1.00 89.88 143 GLY A CA 1
ATOM 1117 C C . GLY A 1 143 ? 5.669 9.472 17.668 1.00 89.88 143 GLY A C 1
ATOM 1118 O O . GLY A 1 143 ? 6.813 9.060 17.875 1.00 89.88 143 GLY A O 1
ATOM 1119 N N . HIS A 1 144 ? 4.841 9.844 18.640 1.00 93.88 144 HIS A N 1
ATOM 1120 C CA . HIS A 1 144 ? 5.200 10.054 20.042 1.00 93.88 144 HIS A CA 1
ATOM 1121 C C . HIS A 1 144 ? 4.865 8.833 20.900 1.00 93.88 144 HIS A C 1
ATOM 1123 O O . HIS A 1 144 ? 3.864 8.160 20.664 1.00 93.88 144 HIS A O 1
ATOM 1129 N N . ASP A 1 145 ? 5.709 8.536 21.884 1.00 96.25 145 ASP A N 1
ATOM 1130 C CA . ASP A 1 145 ? 5.417 7.533 22.907 1.00 96.25 145 ASP A CA 1
ATOM 1131 C C . ASP A 1 145 ? 4.633 8.201 24.039 1.00 96.25 145 ASP A C 1
ATOM 1133 O O . ASP A 1 145 ? 5.094 9.194 24.592 1.00 96.25 145 ASP A O 1
ATOM 1137 N N . LEU A 1 146 ? 3.444 7.679 24.341 1.00 98.00 146 LEU A N 1
ATOM 1138 C CA . LEU A 1 146 ? 2.564 8.179 25.396 1.00 98.00 146 LEU A CA 1
ATOM 1139 C C . LEU A 1 146 ? 2.246 7.057 26.379 1.00 98.00 146 LEU A C 1
ATOM 1141 O O . LEU A 1 146 ? 1.874 5.951 25.977 1.00 98.00 146 LEU A O 1
ATOM 1145 N N . THR A 1 147 ? 2.365 7.344 27.668 1.00 98.50 147 THR A N 1
ATOM 1146 C CA . THR A 1 147 ? 1.861 6.476 28.736 1.00 98.50 147 THR A CA 1
ATOM 1147 C C . THR A 1 147 ? 0.324 6.447 28.735 1.00 98.50 147 THR A C 1
ATOM 1149 O O . THR A 1 147 ? -0.314 7.348 28.180 1.00 98.50 147 THR A O 1
ATOM 1152 N N . PRO A 1 148 ? -0.315 5.442 29.367 1.00 98.56 148 PRO A N 1
ATOM 1153 C CA . PRO A 1 148 ? -1.772 5.403 29.487 1.00 98.56 148 PRO A CA 1
ATOM 1154 C C . PRO A 1 148 ? -2.380 6.669 30.104 1.00 98.56 148 PRO A C 1
ATOM 1156 O O . PRO A 1 148 ? -3.400 7.153 29.618 1.00 98.56 148 PRO A O 1
ATOM 1159 N N . THR A 1 149 ? -1.735 7.239 31.122 1.00 98.62 149 THR A N 1
ATOM 1160 C CA . THR A 1 149 ? -2.212 8.452 31.794 1.00 98.62 149 THR A CA 1
ATOM 1161 C C . THR A 1 149 ? -2.062 9.691 30.905 1.00 98.62 149 THR A C 1
ATOM 1163 O O . THR A 1 149 ? -3.011 10.457 30.777 1.00 98.62 149 THR A O 1
ATOM 1166 N N . GLU A 1 150 ? -0.939 9.865 30.197 1.00 98.75 150 GLU A N 1
ATOM 1167 C CA . GLU A 1 150 ? -0.793 10.966 29.224 1.00 98.75 150 GLU A CA 1
ATOM 1168 C C . GLU A 1 150 ? -1.807 10.847 28.078 1.00 98.75 150 GLU A C 1
ATOM 1170 O O . GLU A 1 150 ? -2.356 11.841 27.599 1.00 98.75 150 GLU A O 1
ATOM 1175 N N . LEU A 1 151 ? -2.088 9.620 27.632 1.00 98.50 151 LEU A N 1
ATOM 1176 C CA . LEU A 1 151 ? -3.099 9.367 26.614 1.00 98.50 151 LEU A CA 1
ATOM 1177 C C . LEU A 1 151 ? -4.511 9.723 27.121 1.00 98.50 151 LEU A C 1
ATOM 1179 O O . LEU A 1 151 ? -5.287 10.336 26.387 1.00 98.50 151 LEU A O 1
ATOM 1183 N N . ALA A 1 152 ? -4.814 9.431 28.388 1.00 98.75 152 ALA A N 1
ATOM 1184 C CA . ALA A 1 152 ? -6.051 9.848 29.047 1.00 98.75 152 ALA A CA 1
ATOM 1185 C C . ALA A 1 152 ? -6.196 11.379 29.121 1.00 98.75 152 ALA A C 1
ATOM 1187 O O . ALA A 1 152 ? -7.263 11.921 28.821 1.00 98.75 152 ALA A O 1
ATOM 1188 N N . GLU A 1 153 ? -5.118 12.101 29.437 1.00 98.75 153 GLU A N 1
ATOM 1189 C CA . GLU A 1 153 ? -5.109 13.569 29.416 1.00 98.75 153 GLU A CA 1
ATOM 1190 C C . GLU A 1 153 ? -5.426 14.123 28.021 1.00 98.75 153 GLU A C 1
ATOM 1192 O O . GLU A 1 153 ? -6.142 15.121 27.880 1.00 98.75 153 GLU A O 1
ATOM 1197 N N . TRP A 1 154 ? -4.935 13.468 26.965 1.00 98.62 154 TRP A N 1
ATOM 1198 C CA . TRP A 1 154 ? -5.295 13.814 25.592 1.00 98.62 154 TRP A CA 1
ATOM 1199 C C . TRP A 1 154 ? -6.775 13.571 25.292 1.00 98.62 154 TRP A C 1
ATOM 1201 O O . TRP A 1 154 ? -7.387 14.404 24.620 1.00 98.62 154 TRP A O 1
ATOM 1211 N N . TYR A 1 155 ? -7.385 12.509 25.826 1.00 98.75 155 TYR A N 1
ATOM 1212 C CA . TYR A 1 155 ? -8.832 12.288 25.697 1.00 98.75 155 TYR A CA 1
ATOM 1213 C C . TYR A 1 155 ? -9.620 13.427 26.350 1.00 98.75 155 TYR A C 1
ATOM 1215 O O . TYR A 1 155 ? -10.565 13.955 25.760 1.00 98.75 155 TYR A O 1
ATOM 1223 N N . MET A 1 156 ? -9.179 13.887 27.523 1.00 98.75 156 MET A N 1
ATOM 1224 C CA . MET A 1 156 ? -9.787 15.032 28.201 1.00 98.75 156 MET A CA 1
ATOM 1225 C C . MET A 1 156 ? -9.632 16.330 27.405 1.00 98.75 156 MET A C 1
ATOM 1227 O O . MET A 1 156 ? -10.587 17.103 27.317 1.00 98.75 156 MET A O 1
ATOM 1231 N N . LYS A 1 157 ? -8.477 16.572 26.770 1.00 98.56 157 LYS A N 1
ATOM 1232 C CA . LYS A 1 157 ? -8.276 17.727 25.872 1.00 98.56 157 LYS A CA 1
ATOM 1233 C C . LYS A 1 157 ? -9.183 17.652 24.642 1.00 98.56 157 LYS A C 1
ATOM 1235 O O . LYS A 1 157 ? -9.790 18.656 24.277 1.00 98.56 157 LYS A O 1
ATOM 1240 N N . LEU A 1 158 ? -9.325 16.476 24.031 1.00 98.50 158 LEU A N 1
ATOM 1241 C CA . LEU A 1 158 ? -10.243 16.269 22.908 1.00 98.50 158 LEU A CA 1
ATOM 1242 C C . LEU A 1 158 ? -11.693 16.566 23.311 1.00 98.50 158 LEU A C 1
ATOM 1244 O O . LEU A 1 158 ? -12.387 17.279 22.591 1.00 98.50 158 LEU A O 1
ATOM 1248 N N . GLN A 1 159 ? -12.125 16.092 24.481 1.00 98.31 159 GLN A N 1
ATOM 1249 C CA . GLN A 1 159 ? -13.460 16.376 25.006 1.00 98.31 159 GLN A CA 1
ATOM 1250 C C . GLN A 1 159 ? -13.660 17.866 25.325 1.00 98.31 159 GLN A C 1
ATOM 1252 O O . GLN A 1 159 ? -14.657 18.451 24.921 1.00 98.31 159 GLN A O 1
ATOM 1257 N N . THR A 1 160 ? -12.742 18.480 26.075 1.00 97.88 160 THR A N 1
ATOM 1258 C CA . THR A 1 160 ? -12.945 19.822 26.656 1.00 97.88 160 THR A CA 1
ATOM 1259 C C . THR A 1 160 ? -12.608 20.956 25.692 1.00 97.88 160 THR A C 1
ATOM 1261 O O . THR A 1 160 ? -13.343 21.935 25.627 1.00 97.88 160 THR A O 1
ATOM 1264 N N . VAL A 1 161 ? -11.515 20.825 24.936 1.00 96.94 161 VAL A N 1
ATOM 1265 C CA . VAL A 1 161 ? -11.041 21.836 23.978 1.00 96.94 161 VAL A CA 1
ATOM 1266 C C . VAL A 1 161 ? -11.526 21.512 22.570 1.00 96.94 161 VAL A C 1
ATOM 1268 O O . VAL A 1 161 ? -11.987 22.397 21.857 1.00 96.94 161 VAL A O 1
ATOM 1271 N N . GLY A 1 162 ? -11.435 20.242 22.165 1.00 96.62 162 GLY A N 1
ATOM 1272 C CA . GLY A 1 162 ? -11.886 19.804 20.842 1.00 96.62 162 GLY A CA 1
ATOM 1273 C C . GLY A 1 162 ? -13.410 19.757 20.693 1.00 96.62 162 GLY A C 1
ATOM 1274 O O . GLY A 1 162 ? -13.898 19.848 19.570 1.00 96.62 162 GLY A O 1
ATOM 1275 N N . ASN A 1 163 ? -14.150 19.633 21.803 1.00 97.12 163 ASN A N 1
ATOM 1276 C CA . ASN A 1 163 ? -15.612 19.502 21.843 1.00 97.12 163 ASN A CA 1
ATOM 1277 C C . ASN A 1 163 ? -16.157 18.384 20.928 1.00 97.12 163 ASN A C 1
ATOM 1279 O O . ASN A 1 163 ? -17.229 18.505 20.333 1.00 97.12 163 ASN A O 1
ATOM 1283 N N . VAL A 1 164 ? -15.381 17.308 20.780 1.00 98.25 164 VAL A N 1
ATOM 1284 C CA . VAL A 1 164 ? -15.675 16.180 19.884 1.00 98.25 164 VAL A CA 1
ATOM 1285 C C . VAL A 1 164 ? -16.777 15.274 20.437 1.00 98.25 164 VAL A C 1
ATOM 1287 O O . VAL A 1 164 ? -17.038 15.246 21.639 1.00 98.25 164 VAL A O 1
ATOM 1290 N N . HIS A 1 165 ? -17.404 14.482 19.567 1.00 97.75 165 HIS A N 1
ATOM 1291 C CA . HIS A 1 165 ? -18.527 13.620 19.964 1.00 97.75 165 HIS A CA 1
ATOM 1292 C C . HIS A 1 165 ? -18.132 12.265 20.550 1.00 97.75 165 HIS A C 1
ATOM 1294 O O . HIS A 1 165 ? -18.974 11.607 21.154 1.00 97.75 165 HIS A O 1
ATOM 1300 N N . ASN A 1 166 ? -16.893 11.831 20.340 1.00 98.56 166 ASN A N 1
ATOM 1301 C CA . ASN A 1 166 ? -16.351 10.555 20.806 1.00 98.56 166 ASN A CA 1
ATOM 1302 C C . ASN A 1 166 ? -14.820 10.599 20.798 1.00 98.56 166 ASN A C 1
ATOM 1304 O O . ASN A 1 166 ? -14.224 11.469 20.157 1.00 98.56 166 ASN A O 1
ATOM 1308 N N . ILE A 1 167 ? -14.205 9.630 21.471 1.00 98.81 167 ILE A N 1
ATOM 1309 C CA . ILE A 1 167 ? -12.790 9.299 21.305 1.00 98.81 167 ILE A CA 1
ATOM 1310 C C . ILE A 1 167 ? -12.692 8.097 20.369 1.00 98.81 167 ILE A C 1
ATOM 1312 O O . ILE A 1 167 ? -13.199 7.028 20.693 1.00 98.81 167 ILE A O 1
ATOM 1316 N N . ASN A 1 168 ? -12.040 8.265 19.224 1.00 98.69 168 ASN A N 1
ATOM 1317 C CA . ASN A 1 168 ? -11.898 7.240 18.196 1.00 98.69 168 ASN A CA 1
ATOM 1318 C C . ASN A 1 168 ? -10.471 6.717 18.138 1.00 98.69 168 ASN A C 1
ATOM 1320 O O . ASN A 1 168 ? -9.533 7.404 17.739 1.00 98.69 168 ASN A O 1
ATOM 1324 N N . LEU A 1 169 ? -10.322 5.477 18.576 1.00 98.50 169 LEU A N 1
ATOM 1325 C CA . LEU A 1 169 ? -9.064 4.767 18.678 1.00 98.50 169 LEU A CA 1
ATOM 1326 C C . LEU A 1 169 ? -8.841 4.005 17.376 1.00 98.50 169 LEU A C 1
ATOM 1328 O O . LEU A 1 169 ? -9.512 3.006 17.121 1.00 98.50 169 LEU A O 1
ATOM 1332 N N . VAL A 1 170 ? -7.907 4.481 16.551 1.00 96.56 170 VAL A N 1
ATOM 1333 C CA . VAL A 1 170 ? -7.701 3.977 15.189 1.00 96.56 170 VAL A CA 1
ATOM 1334 C C . VAL A 1 170 ? -6.505 3.030 15.139 1.00 96.56 170 VAL A C 1
ATOM 1336 O O . VAL A 1 170 ? -5.366 3.434 15.366 1.00 96.56 170 VAL A O 1
ATOM 1339 N N . THR A 1 171 ? -6.763 1.770 14.774 1.00 89.06 171 THR A N 1
ATOM 1340 C CA . THR A 1 171 ? -5.796 0.649 14.779 1.00 89.06 171 THR A CA 1
ATOM 1341 C C . THR A 1 171 ? -5.169 0.345 16.159 1.00 89.06 171 THR A C 1
ATOM 1343 O O . THR A 1 171 ? -3.950 0.228 16.268 1.00 89.06 171 THR A O 1
ATOM 1346 N N . PRO A 1 172 ? -5.956 0.205 17.243 1.00 95.12 172 PRO A N 1
ATOM 1347 C CA . PRO A 1 172 ? -5.412 0.057 18.597 1.00 95.12 172 PRO A CA 1
ATOM 1348 C C . PRO A 1 172 ? -5.035 -1.382 19.005 1.00 95.12 172 PRO A C 1
ATOM 1350 O O . PRO A 1 172 ? -4.533 -1.563 20.110 1.00 95.12 172 PRO A O 1
ATOM 1353 N N . GLU A 1 173 ? -5.268 -2.410 18.178 1.00 95.44 173 GLU A N 1
ATOM 1354 C CA . GLU A 1 173 ? -5.188 -3.826 18.599 1.00 95.44 173 GLU A CA 1
ATOM 1355 C C . GLU A 1 173 ? -3.864 -4.205 19.280 1.00 95.44 173 GLU A C 1
ATOM 1357 O O . GLU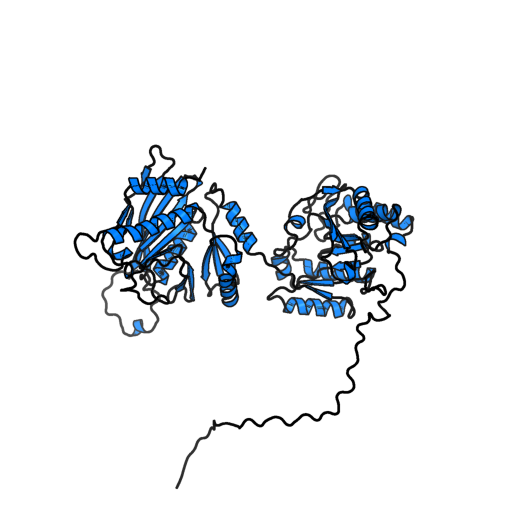 A 1 173 ? -3.822 -4.795 20.358 1.00 95.44 173 GLU A O 1
ATOM 1362 N N . HIS A 1 174 ? -2.733 -3.793 18.708 1.00 93.62 174 HIS A N 1
ATOM 1363 C CA . HIS A 1 174 ? -1.421 -4.107 19.274 1.00 93.62 174 HIS A CA 1
ATOM 1364 C C . HIS A 1 174 ? -1.097 -3.334 20.563 1.00 93.62 174 HIS A C 1
ATOM 1366 O O . HIS A 1 174 ? -0.060 -3.629 21.160 1.00 93.62 174 HIS A O 1
ATOM 1372 N N . VAL A 1 175 ? -1.947 -2.400 20.999 1.00 96.38 175 VAL A N 1
ATOM 1373 C CA . VAL A 1 175 ? -1.804 -1.559 22.206 1.00 96.38 175 VAL A CA 1
ATOM 1374 C C . VAL A 1 175 ? -3.037 -1.595 23.122 1.00 96.38 175 VAL A C 1
ATOM 1376 O O . VAL A 1 175 ? -3.230 -0.699 23.945 1.00 96.38 175 VAL A O 1
ATOM 1379 N N . VAL A 1 176 ? -3.879 -2.628 23.010 1.00 97.81 176 VAL A N 1
ATOM 1380 C CA . VAL A 1 176 ? -5.134 -2.725 23.777 1.00 97.81 176 VAL A CA 1
ATOM 1381 C C . VAL A 1 176 ? -4.956 -2.578 25.298 1.00 97.81 176 VAL A C 1
ATOM 1383 O O . VAL A 1 176 ? -5.751 -1.850 25.888 1.00 97.81 176 VAL A O 1
ATOM 1386 N N . PRO A 1 177 ? -3.943 -3.157 25.974 1.00 97.88 177 PRO A N 1
ATOM 1387 C CA . PRO A 1 177 ? -3.761 -2.943 27.410 1.00 97.88 177 PRO A CA 1
ATOM 1388 C C . PRO A 1 177 ? -3.528 -1.484 27.774 1.00 97.88 177 PRO A C 1
ATOM 1390 O O . PRO A 1 177 ? -4.138 -0.985 28.715 1.00 97.88 177 PRO A O 1
ATOM 1393 N N . GLN A 1 178 ? -2.684 -0.784 27.015 1.00 97.94 178 GLN A N 1
ATOM 1394 C CA . GLN A 1 178 ? -2.429 0.636 27.233 1.00 97.94 178 GLN A CA 1
ATOM 1395 C C . GLN A 1 178 ? -3.698 1.460 27.001 1.00 97.94 178 GLN A C 1
ATOM 1397 O O . GLN A 1 178 ? -4.007 2.347 27.793 1.00 97.94 178 GLN A O 1
ATOM 1402 N N . VAL A 1 179 ? -4.473 1.116 25.969 1.00 98.44 179 VAL A N 1
ATOM 1403 C CA . VAL A 1 179 ? -5.783 1.718 25.697 1.00 98.44 179 VAL A CA 1
ATOM 1404 C C . VAL A 1 179 ? -6.751 1.505 26.860 1.00 98.44 179 VAL A C 1
ATOM 1406 O O . VAL A 1 179 ? -7.339 2.465 27.348 1.00 98.44 179 VAL A O 1
ATOM 1409 N N . VAL A 1 180 ? -6.884 0.278 27.359 1.00 98.75 180 VAL A N 1
ATOM 1410 C CA . VAL A 1 180 ? -7.763 -0.066 28.487 1.00 98.75 180 VAL A CA 1
ATOM 1411 C C . VAL A 1 180 ? -7.396 0.745 29.726 1.00 98.75 180 VAL A C 1
ATOM 1413 O O . VAL A 1 180 ? -8.272 1.346 30.348 1.00 98.75 180 VAL A O 1
ATOM 1416 N N . LEU A 1 181 ? -6.104 0.813 30.053 1.00 98.75 181 LEU A N 1
ATOM 1417 C CA . LEU A 1 181 ? -5.606 1.621 31.164 1.00 98.75 181 LEU A CA 1
ATOM 1418 C C . LEU A 1 181 ? -5.919 3.112 30.957 1.00 98.75 181 LEU A C 1
ATOM 1420 O O . LEU A 1 181 ? -6.414 3.750 31.880 1.00 98.75 181 LEU A O 1
ATOM 1424 N N . SER A 1 182 ? -5.728 3.641 29.744 1.00 98.75 182 SER A N 1
ATOM 1425 C CA . SER A 1 182 ? -6.010 5.050 29.434 1.00 98.75 182 SER A CA 1
ATOM 1426 C C . SER A 1 182 ? -7.499 5.404 29.493 1.00 98.75 182 SER A C 1
ATOM 1428 O O . SER A 1 182 ? -7.851 6.482 29.959 1.00 98.75 182 SER A O 1
ATOM 1430 N N . ILE A 1 183 ? -8.401 4.501 29.088 1.00 98.81 183 ILE A N 1
ATOM 1431 C CA . ILE A 1 183 ? -9.853 4.724 29.194 1.00 98.81 183 ILE A CA 1
ATOM 1432 C C . ILE A 1 183 ? -10.263 4.777 30.666 1.00 98.81 183 ILE A C 1
ATOM 1434 O O . ILE A 1 183 ? -11.048 5.638 31.058 1.00 98.81 183 ILE A O 1
ATOM 1438 N N . LEU A 1 184 ? -9.730 3.871 31.490 1.00 98.75 184 LEU A N 1
ATOM 1439 C CA . LEU A 1 184 ? -10.023 3.847 32.921 1.00 98.75 184 LEU A CA 1
ATOM 1440 C C . LEU A 1 184 ? -9.461 5.087 33.634 1.00 98.75 184 LEU A C 1
ATOM 1442 O O . LEU A 1 184 ? -10.155 5.665 34.462 1.00 98.75 184 LEU A O 1
ATOM 1446 N N . ASP A 1 185 ? -8.261 5.545 33.275 1.00 98.69 185 ASP A N 1
ATOM 1447 C CA . ASP A 1 185 ? -7.704 6.801 33.795 1.00 98.69 185 ASP A CA 1
ATOM 1448 C C . ASP A 1 185 ? -8.542 8.009 33.347 1.00 98.69 185 ASP A C 1
ATOM 1450 O O . ASP A 1 185 ? -8.902 8.855 34.161 1.00 98.69 185 ASP A O 1
ATOM 1454 N N . ALA A 1 186 ? -8.934 8.071 32.071 1.00 98.69 186 ALA A N 1
ATOM 1455 C CA . ALA A 1 186 ? -9.753 9.162 31.543 1.00 98.69 186 ALA A CA 1
ATOM 1456 C C . ALA A 1 186 ? -11.147 9.194 32.180 1.00 98.69 186 ALA A C 1
ATOM 1458 O O . ALA A 1 186 ? -11.698 10.266 32.434 1.00 98.69 186 ALA A O 1
ATOM 1459 N N . ARG A 1 187 ? -11.719 8.023 32.481 1.00 98.31 187 ARG A N 1
ATOM 1460 C CA . ARG A 1 187 ? -12.951 7.903 33.263 1.00 98.31 187 ARG A CA 1
ATOM 1461 C C . ARG A 1 187 ? -12.788 8.573 34.625 1.00 98.31 187 ARG A C 1
ATOM 1463 O O . ARG A 1 187 ? -13.640 9.384 34.984 1.00 98.31 187 ARG A O 1
ATOM 1470 N N . ASP A 1 188 ? -11.717 8.254 35.348 1.00 98.06 188 ASP A N 1
ATOM 1471 C CA . ASP A 1 188 ? -11.432 8.824 36.669 1.00 98.06 188 ASP A CA 1
ATOM 1472 C C . ASP A 1 188 ? -11.200 10.352 36.581 1.00 98.06 188 ASP A C 1
ATOM 1474 O O . ASP A 1 188 ? -11.555 11.093 37.497 1.00 98.06 188 ASP A O 1
ATOM 1478 N N . MET A 1 189 ? -10.710 10.845 35.434 1.00 98.50 189 MET A N 1
ATOM 1479 C CA . MET A 1 189 ? -10.575 12.276 35.108 1.00 98.50 189 MET A CA 1
ATOM 1480 C C . MET A 1 189 ? -11.878 12.956 34.637 1.00 98.50 189 MET A C 1
ATOM 1482 O O . MET A 1 189 ? -11.899 14.172 34.440 1.00 98.50 189 MET A O 1
ATOM 1486 N N . GLY A 1 190 ? -12.976 12.215 34.456 1.00 98.25 190 GLY A N 1
ATOM 1487 C CA . GLY A 1 190 ? -14.280 12.768 34.078 1.00 98.25 190 GLY A CA 1
ATOM 1488 C C . GLY A 1 190 ? -14.597 12.759 32.578 1.00 98.25 190 GLY A C 1
ATOM 1489 O O . GLY A 1 190 ? -15.349 13.622 32.110 1.00 98.25 190 GLY A O 1
ATOM 1490 N N . LEU A 1 191 ? -14.065 11.806 31.807 1.00 98.56 191 LEU A N 1
ATOM 1491 C CA . LEU A 1 191 ? -14.482 11.565 30.422 1.00 98.56 191 LEU A CA 1
ATOM 1492 C C . LEU A 1 191 ? -15.958 11.128 30.369 1.00 98.56 191 LEU A C 1
ATOM 1494 O O . LEU A 1 191 ? -16.373 10.213 31.084 1.00 98.56 191 LEU A O 1
ATOM 1498 N N . LYS A 1 192 ? -16.753 11.737 29.486 1.00 97.94 192 LYS A N 1
ATOM 1499 C CA . LYS A 1 192 ? -18.212 11.550 29.346 1.00 97.94 192 LYS A CA 1
ATOM 1500 C C . LYS A 1 192 ? -18.683 11.192 27.940 1.00 97.94 192 LYS A C 1
ATOM 1502 O O . LYS A 1 192 ? -19.874 10.959 27.757 1.00 97.94 192 LYS A O 1
ATOM 1507 N N . ILE A 1 193 ? -17.788 11.176 26.960 1.00 98.00 193 ILE A N 1
ATOM 1508 C CA . ILE A 1 193 ? -18.130 10.889 25.566 1.00 98.00 193 ILE A CA 1
ATOM 1509 C C . ILE A 1 193 ? -17.808 9.432 25.196 1.00 98.00 193 ILE A C 1
ATOM 1511 O O . ILE A 1 193 ? -16.870 8.867 25.756 1.00 98.00 193 ILE A O 1
ATOM 1515 N N . PRO A 1 194 ? -18.555 8.820 24.257 1.00 98.44 194 PRO A N 1
ATOM 1516 C CA . PRO A 1 194 ? -18.345 7.434 23.847 1.00 98.44 194 PRO A CA 1
ATOM 1517 C C . PRO A 1 194 ? -16.928 7.121 23.348 1.00 98.44 194 PRO A C 1
ATOM 1519 O O . PRO A 1 194 ? -16.267 7.968 22.738 1.00 98.44 194 PRO A O 1
ATOM 1522 N N . ILE A 1 195 ? -16.507 5.870 23.539 1.00 98.88 195 ILE A N 1
ATOM 1523 C CA . ILE A 1 195 ? -15.302 5.289 22.947 1.00 98.88 195 ILE A CA 1
ATOM 1524 C C . ILE A 1 195 ? -15.663 4.529 21.673 1.00 98.88 195 ILE A C 1
ATOM 1526 O O . ILE A 1 195 ? -16.483 3.607 21.668 1.00 98.88 195 ILE A O 1
ATOM 1530 N N . VAL A 1 196 ? -14.976 4.894 20.601 1.00 98.81 196 VAL A N 1
ATOM 1531 C CA . VAL A 1 196 ? -15.030 4.263 19.293 1.00 98.81 196 VAL A CA 1
ATOM 1532 C C . VAL A 1 196 ? -13.751 3.446 19.083 1.00 98.81 196 VAL A C 1
ATOM 1534 O O . VAL A 1 196 ? -12.644 3.964 19.226 1.00 98.81 196 VAL A O 1
ATOM 1537 N N . TYR A 1 197 ? -13.897 2.170 18.728 1.00 98.69 197 TYR A N 1
ATOM 1538 C CA . TYR A 1 197 ? -12.798 1.257 18.412 1.00 98.69 197 TYR A CA 1
ATOM 1539 C C . TYR A 1 197 ? -12.778 0.971 16.907 1.00 98.69 197 TYR A C 1
ATOM 1541 O O . TYR A 1 197 ? -13.551 0.156 16.399 1.00 98.69 197 TYR A O 1
ATOM 1549 N N . ASN A 1 198 ? -11.907 1.672 16.184 1.00 97.69 198 ASN A N 1
ATOM 1550 C CA . ASN A 1 198 ? -11.758 1.574 14.736 1.00 97.69 198 ASN A CA 1
ATOM 1551 C C . ASN A 1 198 ? -10.651 0.571 14.402 1.00 97.69 198 ASN A C 1
ATOM 1553 O O . ASN A 1 198 ? -9.468 0.789 14.688 1.00 97.69 198 ASN A O 1
ATOM 1557 N N . THR A 1 199 ? -11.051 -0.556 13.815 1.00 96.31 199 THR A N 1
ATOM 1558 C CA . THR A 1 199 ? -10.192 -1.728 13.687 1.00 96.31 199 THR A CA 1
ATOM 1559 C C . THR A 1 199 ? -10.277 -2.398 12.331 1.00 96.31 199 THR A C 1
ATOM 1561 O O . THR A 1 199 ? -11.215 -2.276 11.549 1.00 96.31 199 THR A O 1
ATOM 1564 N N . SER A 1 200 ? -9.243 -3.179 12.068 1.00 94.44 200 SER A N 1
ATOM 1565 C CA . SER A 1 200 ? -9.120 -3.995 10.889 1.00 94.44 200 SER A CA 1
ATOM 1566 C C . SER A 1 200 ? -9.898 -5.315 10.932 1.00 94.44 200 SER A C 1
ATOM 1568 O O . SER A 1 200 ? -9.866 -6.035 9.932 1.00 94.44 200 SER A O 1
ATOM 1570 N N . SER A 1 201 ? -10.558 -5.610 12.059 1.00 96.56 201 SER A N 1
ATOM 1571 C CA . SER A 1 201 ? -11.184 -6.896 12.418 1.00 96.56 201 SER A CA 1
ATOM 1572 C C . SER A 1 201 ? -10.198 -8.049 12.558 1.00 96.56 201 SER A C 1
ATOM 1574 O O . SER A 1 201 ? -10.587 -9.208 12.579 1.00 96.56 201 SER A O 1
ATOM 1576 N N . PHE A 1 202 ? -8.901 -7.761 12.610 1.00 95.81 202 PHE A N 1
ATOM 1577 C CA . PHE A 1 202 ? -7.886 -8.769 12.874 1.00 95.81 202 PHE A CA 1
ATOM 1578 C C . PHE A 1 202 ? -7.526 -8.750 14.354 1.00 95.81 202 PHE A C 1
ATOM 1580 O O . PHE A 1 202 ? -6.389 -8.452 14.721 1.00 95.81 202 PHE A O 1
ATOM 1587 N N . ASP A 1 203 ? -8.529 -9.022 15.185 1.00 96.75 203 ASP A N 1
ATOM 1588 C CA . ASP A 1 203 ? -8.480 -8.815 16.628 1.00 96.75 203 ASP A CA 1
ATOM 1589 C C . ASP A 1 203 ? -8.600 -10.143 17.383 1.00 96.75 203 ASP A C 1
ATOM 1591 O O . ASP A 1 203 ? -9.337 -11.047 16.987 1.00 96.75 203 ASP A O 1
ATOM 1595 N N . SER A 1 204 ? -7.864 -10.291 18.478 1.00 96.56 204 SER A N 1
ATOM 1596 C CA . SER A 1 204 ? -7.950 -11.468 19.342 1.00 96.56 204 SER A CA 1
ATOM 1597 C C . SER A 1 204 ? -9.212 -11.436 20.210 1.00 96.56 204 SER A C 1
ATOM 1599 O O . SER A 1 204 ? -9.640 -10.385 20.675 1.00 96.56 204 SER A O 1
ATOM 1601 N N . LEU A 1 205 ? -9.796 -12.600 20.509 1.00 97.50 205 LEU A N 1
ATOM 1602 C CA . LEU A 1 205 ? -10.906 -12.659 21.471 1.00 97.50 205 LEU A CA 1
ATOM 1603 C C . LEU A 1 205 ? -10.466 -12.208 22.871 1.00 97.50 205 LEU A C 1
ATOM 1605 O O . LEU A 1 205 ? -11.237 -11.575 23.580 1.00 97.50 205 LEU A O 1
ATOM 1609 N N . ASP A 1 206 ? -9.214 -12.476 23.251 1.00 97.56 206 ASP A N 1
ATOM 1610 C CA . ASP A 1 206 ? -8.632 -12.009 24.511 1.00 97.56 206 ASP A CA 1
ATOM 1611 C C . ASP A 1 206 ? -8.648 -10.474 24.624 1.00 97.56 206 ASP A C 1
ATOM 1613 O O . ASP A 1 206 ? -9.069 -9.935 25.651 1.00 97.56 206 ASP A O 1
ATOM 1617 N N . SER A 1 207 ? -8.247 -9.758 23.564 1.00 97.06 207 SER A N 1
ATOM 1618 C CA . SER A 1 207 ? -8.296 -8.292 23.542 1.00 97.06 207 SER A CA 1
ATOM 1619 C C . SER A 1 207 ? -9.735 -7.774 23.564 1.00 97.06 207 SER A C 1
ATOM 1621 O O . SER A 1 207 ? -10.043 -6.866 24.339 1.00 97.06 207 SER A O 1
ATOM 1623 N N . LEU A 1 208 ? -10.646 -8.388 22.804 1.00 98.38 208 LEU A N 1
ATOM 1624 C CA . LEU A 1 208 ? -12.065 -8.020 22.801 1.00 98.38 208 LEU A CA 1
ATOM 1625 C C . LEU A 1 208 ? -12.746 -8.243 24.156 1.00 98.38 208 LEU A C 1
ATOM 1627 O O . LEU A 1 208 ? -13.496 -7.378 24.606 1.00 98.38 208 LEU A O 1
ATOM 1631 N N . HIS A 1 209 ? -12.463 -9.346 24.851 1.00 98.19 209 HIS A N 1
ATOM 1632 C CA . HIS A 1 209 ? -12.975 -9.578 26.204 1.00 98.19 209 HIS A CA 1
ATOM 1633 C C . HIS A 1 209 ? -12.455 -8.528 27.197 1.00 98.19 209 HIS A C 1
ATOM 1635 O O . HIS A 1 209 ? -13.191 -8.073 28.080 1.00 98.19 209 HIS A O 1
ATOM 1641 N N . LEU A 1 210 ? -11.199 -8.093 27.048 1.00 98.38 210 LEU A N 1
ATOM 1642 C CA . LEU A 1 210 ? -10.648 -7.019 27.873 1.00 98.38 210 LEU A CA 1
ATOM 1643 C C . LEU A 1 210 ? -11.358 -5.676 27.613 1.00 98.38 210 LEU A C 1
ATOM 1645 O O . LEU A 1 210 ? -11.576 -4.909 28.557 1.00 98.38 210 LEU A O 1
ATOM 1649 N N . LEU A 1 211 ? -11.780 -5.422 26.372 1.00 98.50 211 LEU A N 1
ATOM 1650 C CA . LEU A 1 211 ? -12.511 -4.222 25.947 1.00 98.50 211 LEU A CA 1
ATOM 1651 C C . LEU A 1 211 ? -14.010 -4.234 26.301 1.00 98.50 211 LEU A C 1
ATOM 1653 O O . LEU A 1 211 ? -14.628 -3.167 26.304 1.00 98.50 211 LEU A O 1
ATOM 1657 N N . ASP A 1 212 ? -14.598 -5.387 26.644 1.00 98.56 212 ASP A N 1
ATOM 1658 C CA . ASP A 1 212 ? -16.038 -5.485 26.932 1.00 98.56 212 ASP A CA 1
ATOM 1659 C C . ASP A 1 212 ? -16.442 -4.580 28.104 1.00 98.56 212 ASP A C 1
ATOM 1661 O O . ASP A 1 212 ? -15.858 -4.627 29.187 1.00 98.56 212 ASP A O 1
ATOM 1665 N N . GLY A 1 213 ? -17.431 -3.718 27.889 1.00 98.25 213 GLY A N 1
ATOM 1666 C CA . GLY A 1 213 ? -17.847 -2.708 28.858 1.00 98.25 213 GLY A CA 1
ATOM 1667 C C . GLY A 1 213 ? -16.987 -1.442 28.872 1.00 98.25 213 GLY A C 1
ATOM 1668 O O . GLY A 1 213 ? -17.268 -0.561 29.674 1.00 98.25 213 GLY A O 1
ATOM 1669 N N . LEU A 1 214 ? -15.975 -1.316 28.006 1.00 98.75 214 LEU A N 1
ATOM 1670 C CA . LEU A 1 214 ? -15.221 -0.072 27.800 1.00 98.75 214 LEU A CA 1
ATOM 1671 C C . LEU A 1 214 ? -15.566 0.605 26.476 1.00 98.75 214 LEU A C 1
ATOM 1673 O O . LEU A 1 214 ? -15.721 1.821 26.437 1.00 98.75 214 LEU A O 1
ATOM 1677 N N . VAL A 1 215 ? -15.675 -0.186 25.408 1.00 98.75 215 VAL A N 1
ATOM 1678 C CA . VAL A 1 215 ? -15.982 0.299 24.059 1.00 98.75 215 VAL A CA 1
ATOM 1679 C C . VAL A 1 215 ? -17.489 0.393 23.856 1.00 98.75 215 VAL A C 1
ATOM 1681 O O . VAL A 1 215 ? -18.233 -0.550 24.150 1.00 98.75 215 VAL A O 1
ATOM 1684 N N . ASP A 1 216 ? -17.924 1.527 23.317 1.00 98.81 216 ASP A N 1
ATOM 1685 C CA . ASP A 1 216 ? -19.321 1.803 23.002 1.00 98.81 216 ASP A CA 1
ATOM 1686 C C . ASP A 1 216 ? -19.652 1.447 21.550 1.00 98.81 216 ASP A C 1
ATOM 1688 O O . ASP A 1 216 ? -20.696 0.850 21.276 1.00 98.81 216 ASP A O 1
ATOM 1692 N N . ILE A 1 217 ? -18.749 1.785 20.625 1.00 98.81 217 ILE A N 1
ATOM 1693 C CA . ILE A 1 217 ? -18.932 1.595 19.184 1.00 98.81 217 ILE A CA 1
ATOM 1694 C C . ILE A 1 217 ? -17.723 0.867 18.603 1.00 98.81 217 ILE A C 1
ATOM 1696 O O . ILE A 1 217 ? -16.585 1.290 18.803 1.00 98.81 217 ILE A O 1
ATOM 1700 N N . TYR A 1 218 ? -17.970 -0.176 17.816 1.00 98.81 218 TYR A N 1
ATOM 1701 C CA . TYR A 1 218 ? -16.937 -0.809 16.997 1.00 98.81 218 TYR A CA 1
ATOM 1702 C C . TYR A 1 218 ? -17.090 -0.384 15.532 1.00 98.81 218 TYR A C 1
ATOM 1704 O O . TYR A 1 218 ? -18.190 -0.452 14.979 1.00 98.81 218 TYR A O 1
ATOM 1712 N N . LEU A 1 219 ? -15.977 -0.007 14.895 1.00 98.06 219 LEU A N 1
ATOM 1713 C CA . LEU A 1 219 ? -15.861 0.148 13.440 1.00 98.06 219 LEU A CA 1
ATOM 1714 C C . LEU A 1 219 ? -14.937 -0.932 12.859 1.00 98.06 219 LEU A C 1
ATOM 1716 O O . LEU A 1 219 ? -13.761 -0.653 12.598 1.00 98.06 219 LEU A O 1
ATOM 1720 N N . PRO A 1 220 ? -15.429 -2.174 12.696 1.00 97.88 220 PRO A N 1
ATOM 1721 C CA . PRO A 1 220 ? -14.664 -3.249 12.089 1.00 97.88 220 PRO A CA 1
ATOM 1722 C C . PRO A 1 220 ? -14.634 -3.143 10.566 1.00 97.88 220 PRO A C 1
ATOM 1724 O O . PRO A 1 220 ? -15.670 -3.041 9.911 1.00 97.88 220 PRO A O 1
ATOM 1727 N N . ASP A 1 221 ? -13.450 -3.276 9.981 1.00 96.38 221 ASP A N 1
ATOM 1728 C CA . ASP A 1 221 ? -13.301 -3.495 8.547 1.00 96.38 221 ASP A CA 1
ATOM 1729 C C . ASP A 1 221 ? -13.362 -4.990 8.202 1.00 96.38 221 ASP A C 1
ATOM 1731 O O . ASP A 1 221 ? -12.465 -5.736 8.606 1.00 96.38 221 ASP A O 1
ATOM 1735 N N . PHE A 1 222 ? -14.300 -5.430 7.362 1.00 96.62 222 PHE A N 1
ATOM 1736 C CA . PHE A 1 222 ? -14.252 -6.763 6.748 1.00 96.62 222 PHE A CA 1
ATOM 1737 C C . PHE A 1 222 ? -13.811 -6.640 5.285 1.00 96.62 222 PHE A C 1
ATOM 1739 O O . PHE A 1 222 ? -14.562 -6.187 4.424 1.00 96.62 222 PHE A O 1
ATOM 1746 N N . LYS A 1 223 ? -12.552 -6.985 4.999 1.00 94.50 223 LYS A N 1
ATOM 1747 C CA . LYS A 1 223 ? -11.865 -6.615 3.751 1.00 94.50 223 LYS A CA 1
ATOM 1748 C C . LYS A 1 223 ? -12.008 -7.637 2.619 1.00 94.50 223 LYS A C 1
ATOM 1750 O O . LYS A 1 223 ? -12.161 -7.237 1.473 1.00 94.50 223 LYS A O 1
ATOM 1755 N N . VAL A 1 224 ? -11.891 -8.933 2.914 1.00 95.56 224 VAL A N 1
ATOM 1756 C CA . VAL A 1 224 ? -11.818 -10.036 1.929 1.00 95.56 224 VAL A CA 1
ATOM 1757 C C . VAL A 1 224 ? -12.411 -11.318 2.513 1.00 95.56 224 VAL A C 1
ATOM 1759 O O . VAL A 1 224 ? -12.470 -11.459 3.732 1.00 95.56 224 VAL A O 1
ATOM 1762 N N . TRP A 1 225 ? -12.808 -12.256 1.656 1.00 96.62 225 TRP A N 1
ATOM 1763 C CA . TRP A 1 225 ? -13.478 -13.508 2.021 1.00 96.62 225 TRP A CA 1
ATOM 1764 C C . TRP A 1 225 ? -12.618 -14.761 1.816 1.00 96.62 225 TRP A C 1
ATOM 1766 O O . TRP A 1 225 ? -12.775 -15.745 2.532 1.00 96.62 225 TRP A O 1
ATOM 1776 N N . LYS A 1 226 ? -11.702 -14.771 0.841 1.00 95.38 226 LYS A N 1
ATOM 1777 C CA . LYS A 1 226 ? -10.857 -15.946 0.559 1.00 95.38 226 LYS A CA 1
ATOM 1778 C C . LYS A 1 226 ? -9.522 -15.850 1.295 1.00 95.38 226 LYS A C 1
ATOM 1780 O O . LYS A 1 226 ? -8.828 -14.838 1.198 1.00 95.38 226 LYS A O 1
ATOM 1785 N N . GLY A 1 227 ? -9.095 -16.942 1.937 1.00 93.94 227 GLY A N 1
ATOM 1786 C CA . GLY A 1 227 ? -7.788 -17.021 2.612 1.00 93.94 227 GLY A CA 1
ATOM 1787 C C . GLY A 1 227 ? -6.602 -16.737 1.678 1.00 93.94 227 GLY A C 1
ATOM 1788 O O . GLY A 1 227 ? -5.673 -16.020 2.043 1.00 93.94 227 GLY A O 1
ATOM 1789 N N . SER A 1 228 ? -6.672 -17.183 0.417 1.00 91.88 228 SER A N 1
ATOM 1790 C CA . SER A 1 228 ? -5.667 -16.868 -0.612 1.00 91.88 228 SER A CA 1
ATOM 1791 C C . SER A 1 228 ? -5.575 -15.365 -0.904 1.00 91.88 228 SER A C 1
ATOM 1793 O O . SER A 1 228 ? -4.478 -14.817 -1.041 1.00 91.88 228 SER A O 1
ATOM 1795 N N . THR A 1 229 ? -6.719 -14.680 -0.968 1.00 92.50 229 THR A N 1
ATOM 1796 C CA . THR A 1 229 ? -6.799 -13.230 -1.176 1.00 92.50 229 THR A CA 1
ATOM 1797 C C . THR A 1 229 ? -6.260 -12.488 0.046 1.00 92.50 229 THR A C 1
ATOM 1799 O O . THR A 1 229 ? -5.453 -11.568 -0.106 1.00 92.50 229 THR A O 1
ATOM 1802 N N . ALA A 1 230 ? -6.614 -12.936 1.253 1.00 94.25 230 ALA A N 1
ATOM 1803 C CA . ALA A 1 230 ? -6.114 -12.384 2.507 1.00 94.25 230 ALA A CA 1
ATOM 1804 C C . ALA A 1 230 ? -4.591 -12.513 2.651 1.00 94.25 230 ALA A C 1
ATOM 1806 O O . ALA A 1 230 ? -3.897 -11.521 2.891 1.00 94.25 230 ALA A O 1
ATOM 1807 N N . LYS A 1 231 ? -4.034 -13.695 2.378 1.00 90.75 231 LYS A N 1
ATOM 1808 C CA . LYS A 1 231 ? -2.583 -13.919 2.345 1.00 90.75 231 LYS A CA 1
ATOM 1809 C C . LYS A 1 231 ? -1.892 -12.987 1.353 1.00 90.75 231 LYS A C 1
ATOM 1811 O O . LYS A 1 231 ? -0.884 -12.360 1.684 1.00 90.75 231 LYS A O 1
ATOM 1816 N N . ARG A 1 232 ? -2.442 -12.857 0.141 1.00 86.31 232 ARG A N 1
ATOM 1817 C CA . ARG A 1 232 ? -1.863 -12.029 -0.926 1.00 86.31 232 ARG A CA 1
ATOM 1818 C C . ARG A 1 232 ? -1.887 -10.540 -0.581 1.00 86.31 232 ARG A C 1
ATOM 1820 O O . ARG A 1 232 ? -0.849 -9.885 -0.712 1.00 86.31 232 ARG A O 1
ATOM 1827 N N . LEU A 1 233 ? -3.041 -10.021 -0.159 1.00 90.00 233 LEU A N 1
ATOM 1828 C CA . LEU A 1 233 ? -3.286 -8.582 -0.023 1.00 90.00 233 LEU A CA 1
ATOM 1829 C C . LEU A 1 233 ? -3.075 -8.035 1.393 1.00 90.00 233 LEU A C 1
ATOM 1831 O O . LEU A 1 233 ? -2.671 -6.884 1.521 1.00 90.00 233 LEU A O 1
ATOM 1835 N N . LEU A 1 234 ? -3.330 -8.823 2.439 1.00 91.38 234 LEU A N 1
ATOM 1836 C CA . LEU A 1 234 ? -3.253 -8.394 3.847 1.00 91.38 234 LEU A CA 1
ATOM 1837 C C . LEU A 1 234 ? -2.008 -8.925 4.572 1.00 91.38 234 LEU A C 1
ATOM 1839 O O . LEU A 1 234 ? -1.644 -8.410 5.631 1.00 91.38 234 LEU A O 1
ATOM 1843 N N . LYS A 1 235 ? -1.355 -9.944 3.990 1.00 89.31 235 LYS A N 1
ATOM 1844 C CA . LYS A 1 235 ? -0.259 -10.717 4.605 1.00 89.31 235 LYS A CA 1
ATOM 1845 C C . LYS A 1 235 ? -0.685 -11.399 5.916 1.00 89.31 235 LYS A C 1
ATOM 1847 O O . LYS A 1 235 ? 0.103 -11.502 6.856 1.00 89.31 235 LYS A O 1
ATOM 1852 N N . ALA A 1 236 ? -1.940 -11.844 5.952 1.00 90.38 236 ALA A N 1
ATOM 1853 C CA . ALA A 1 236 ? -2.553 -12.611 7.032 1.00 90.38 236 ALA A CA 1
ATOM 1854 C C . ALA A 1 236 ? -3.476 -13.658 6.393 1.00 90.38 236 ALA A C 1
ATOM 1856 O O . ALA A 1 236 ? -4.471 -13.300 5.767 1.00 90.38 236 ALA A O 1
ATOM 1857 N N . GLU A 1 237 ? -3.107 -14.934 6.463 1.00 89.31 237 GLU A N 1
ATOM 1858 C CA . GLU A 1 237 ? -3.842 -16.029 5.807 1.00 89.31 237 GLU A CA 1
ATOM 1859 C C . GLU A 1 237 ? -5.105 -16.395 6.600 1.00 89.31 237 GLU A C 1
ATOM 1861 O O . GLU A 1 237 ? -6.161 -16.660 6.033 1.00 89.31 237 GLU A O 1
ATOM 1866 N N . GLU A 1 238 ? -5.005 -16.283 7.919 1.00 93.62 238 GLU A N 1
ATOM 1867 C CA . GLU A 1 238 ? -6.023 -16.526 8.933 1.00 93.62 238 GLU A CA 1
ATOM 1868 C C . GLU A 1 238 ? -7.000 -15.351 9.132 1.00 93.62 238 GLU A C 1
ATOM 1870 O O . GLU A 1 238 ? -7.886 -15.415 9.980 1.00 93.62 238 GLU A O 1
ATOM 1875 N N . TYR A 1 239 ? -6.866 -14.271 8.351 1.00 96.81 239 TYR A N 1
ATOM 1876 C CA . TYR A 1 239 ? -7.678 -13.056 8.489 1.00 96.81 239 TYR A CA 1
ATOM 1877 C C . TYR A 1 239 ? -9.182 -13.316 8.470 1.00 96.81 239 TYR A C 1
ATOM 1879 O O . TYR A 1 239 ? -9.898 -12.748 9.282 1.00 96.81 239 TYR A O 1
ATOM 1887 N N . VAL A 1 240 ? -9.656 -14.144 7.537 1.00 97.19 240 VAL A N 1
ATOM 1888 C CA . VAL A 1 240 ? -11.094 -14.318 7.292 1.00 97.19 240 VAL A CA 1
ATOM 1889 C C . VAL A 1 240 ? -11.781 -14.917 8.514 1.00 97.19 240 VAL A C 1
ATOM 1891 O O . VAL A 1 240 ? -12.784 -14.382 8.975 1.00 97.19 240 VAL A O 1
ATOM 1894 N N . GLU A 1 241 ? -11.231 -16.005 9.051 1.00 97.56 241 GLU A N 1
ATOM 1895 C CA . GLU A 1 241 ? -11.813 -16.684 10.209 1.00 97.56 241 GLU A CA 1
ATOM 1896 C C . GLU A 1 241 ? -11.676 -15.840 11.474 1.00 97.56 241 GLU A C 1
ATOM 1898 O O . GLU A 1 241 ? -12.634 -15.723 12.231 1.00 97.56 241 GLU A O 1
ATOM 1903 N N . THR A 1 242 ? -10.542 -15.155 11.651 1.00 97.56 242 THR A N 1
ATOM 1904 C CA . THR A 1 242 ? -10.392 -14.181 12.736 1.00 97.56 242 THR A CA 1
ATOM 1905 C C . THR A 1 242 ? -11.451 -13.085 12.639 1.00 97.56 242 THR A C 1
ATOM 1907 O O . THR A 1 242 ? -12.180 -12.879 13.597 1.00 97.56 242 THR A O 1
ATOM 1910 N N . ALA A 1 243 ? -11.601 -12.432 11.482 1.00 98.12 243 ALA A N 1
ATOM 1911 C CA . ALA A 1 243 ? -12.546 -11.332 11.304 1.00 98.12 243 ALA A CA 1
ATOM 1912 C C . ALA A 1 243 ? -13.988 -11.748 11.587 1.00 98.12 243 ALA A C 1
ATOM 1914 O O . ALA A 1 243 ? -14.715 -11.006 12.243 1.00 98.12 243 ALA A O 1
ATOM 1915 N N . LYS A 1 244 ? -14.389 -12.947 11.156 1.00 98.50 244 LYS A N 1
ATOM 1916 C CA . LYS A 1 244 ? -15.704 -13.507 11.481 1.00 98.50 244 LYS A CA 1
ATOM 1917 C C . LYS A 1 244 ? -15.931 -13.584 12.992 1.00 98.50 244 LYS A C 1
ATOM 1919 O O . LYS A 1 244 ? -16.949 -13.102 13.486 1.00 98.50 244 LYS A O 1
ATOM 1924 N N . GLU A 1 245 ? -14.990 -14.163 13.727 1.00 98.38 245 GLU A N 1
ATOM 1925 C CA . GLU A 1 245 ? -15.137 -14.338 15.173 1.00 98.38 245 GLU A CA 1
ATOM 1926 C C . GLU A 1 245 ? -15.021 -13.007 15.928 1.00 98.38 245 GLU A C 1
ATOM 1928 O O . GLU A 1 245 ? -15.825 -12.741 16.821 1.00 98.38 245 GLU A O 1
ATOM 1933 N N . SER A 1 246 ? -14.114 -12.119 15.511 1.00 98.12 246 SER A N 1
ATOM 1934 C CA . SER A 1 246 ? -13.982 -10.776 16.079 1.00 98.12 246 SER A CA 1
ATOM 1935 C C . SER A 1 246 ? -15.267 -9.963 15.901 1.00 98.12 246 SER A C 1
ATOM 1937 O O . SER A 1 246 ? -15.751 -9.369 16.859 1.00 98.12 246 SER A O 1
ATOM 1939 N N . ILE A 1 247 ? -15.864 -9.960 14.703 1.00 98.69 247 ILE A N 1
ATOM 1940 C CA . ILE A 1 247 ? -17.084 -9.187 14.411 1.00 98.69 247 ILE A CA 1
ATOM 1941 C C . ILE A 1 247 ? -18.285 -9.724 15.197 1.00 98.69 247 ILE A C 1
ATOM 1943 O O . ILE A 1 247 ? -19.065 -8.930 15.724 1.00 98.69 247 ILE A O 1
ATOM 1947 N N . LYS A 1 248 ? -18.429 -11.051 15.316 1.00 98.69 248 LYS A N 1
ATOM 1948 C CA . LYS A 1 248 ? -19.464 -11.653 16.173 1.00 98.69 248 LYS A CA 1
ATOM 1949 C C . LYS A 1 248 ? -19.313 -11.210 17.621 1.00 98.69 248 LYS A C 1
ATOM 1951 O O . LYS A 1 248 ? -20.303 -10.834 18.238 1.00 98.69 248 LYS A O 1
ATOM 1956 N N . GLU A 1 249 ? -18.093 -11.238 18.154 1.00 98.75 249 GLU A N 1
ATOM 1957 C CA . GLU A 1 249 ? -17.843 -10.835 19.536 1.00 98.75 249 GLU A CA 1
ATOM 1958 C C . GLU A 1 249 ? -18.095 -9.334 19.740 1.00 98.75 249 GLU A C 1
ATOM 1960 O O . GLU A 1 249 ? -18.771 -8.953 20.692 1.00 98.75 249 GLU A O 1
ATOM 1965 N N . MET A 1 250 ? -17.662 -8.477 18.810 1.00 98.75 250 MET A N 1
ATOM 1966 C CA . MET A 1 250 ? -17.990 -7.047 18.834 1.00 98.75 250 MET A CA 1
ATOM 1967 C C . MET A 1 250 ? -19.508 -6.825 18.854 1.00 98.75 250 MET A C 1
ATOM 1969 O O . MET A 1 250 ? -20.014 -6.090 19.702 1.00 98.75 250 MET A O 1
ATOM 1973 N N . HIS A 1 251 ? -20.256 -7.497 17.973 1.00 98.69 251 HIS A N 1
ATOM 1974 C CA . HIS A 1 251 ? -21.718 -7.395 17.933 1.00 98.69 251 HIS A CA 1
ATOM 1975 C C . HIS A 1 251 ? -22.376 -7.936 19.203 1.00 98.69 251 HIS A C 1
ATOM 1977 O O . HIS A 1 251 ? -23.248 -7.274 19.755 1.00 98.69 251 HIS A O 1
ATOM 1983 N N . ARG A 1 252 ? -21.902 -9.056 19.759 1.00 98.62 252 ARG A N 1
ATOM 1984 C CA . ARG A 1 252 ? -22.381 -9.578 21.050 1.00 98.62 252 ARG A CA 1
ATOM 1985 C C . ARG A 1 252 ? -22.258 -8.535 22.167 1.00 98.62 252 ARG A C 1
ATOM 1987 O O . ARG A 1 252 ? -23.123 -8.466 23.039 1.00 98.62 252 ARG A O 1
ATOM 1994 N N . GLN A 1 253 ? -21.192 -7.735 22.156 1.00 98.56 253 GLN A N 1
ATOM 1995 C CA . GLN A 1 253 ? -20.935 -6.732 23.189 1.00 98.56 253 GLN A CA 1
ATOM 1996 C C . GLN A 1 253 ? -21.821 -5.485 23.072 1.00 98.56 253 GLN A C 1
ATOM 1998 O O . GLN A 1 253 ? -22.274 -4.965 24.095 1.00 98.56 253 GLN A O 1
ATOM 2003 N N . VAL A 1 254 ? -22.039 -4.964 21.858 1.00 98.44 254 VAL A N 1
ATOM 2004 C CA . VAL A 1 254 ? -22.688 -3.648 21.664 1.00 98.44 254 VAL A CA 1
ATOM 2005 C C . VAL A 1 254 ? -23.954 -3.670 20.805 1.00 98.44 254 VAL A C 1
ATOM 2007 O O . VAL A 1 254 ? -24.696 -2.694 20.825 1.00 98.44 254 VAL A O 1
ATOM 2010 N N . GLY A 1 255 ? -24.251 -4.767 20.117 1.00 98.06 255 GLY A N 1
ATOM 2011 C CA . GLY A 1 255 ? -25.419 -4.925 19.251 1.00 98.06 255 GLY A CA 1
ATOM 2012 C C . GLY A 1 255 ? -25.385 -4.056 17.991 1.00 98.06 255 GLY A C 1
ATOM 2013 O O . GLY A 1 255 ? -24.328 -3.598 17.544 1.00 98.06 255 GLY A O 1
ATOM 2014 N N . ASP A 1 256 ? -26.568 -3.836 17.418 1.00 97.81 256 ASP A N 1
ATOM 2015 C CA . ASP A 1 256 ? -26.756 -3.000 16.232 1.00 97.81 256 ASP A CA 1
ATOM 2016 C C . ASP A 1 256 ? -26.610 -1.503 16.547 1.00 97.81 256 ASP A C 1
ATOM 2018 O O . ASP A 1 256 ? -26.861 -1.039 17.665 1.00 97.81 256 ASP A O 1
ATOM 2022 N N . LEU A 1 257 ? -26.172 -0.741 15.542 1.00 97.44 257 LEU A N 1
ATOM 2023 C CA . LEU A 1 257 ? -25.862 0.679 15.680 1.00 97.44 257 LEU A CA 1
ATOM 2024 C C . LEU A 1 257 ? -27.098 1.486 16.100 1.00 97.44 257 LEU A C 1
ATOM 2026 O O . LEU A 1 257 ? -28.147 1.422 15.464 1.00 97.44 257 LEU A O 1
ATOM 2030 N N . SER A 1 258 ? -26.948 2.256 17.173 1.00 96.94 258 SER A N 1
ATOM 2031 C CA . SER A 1 258 ? -27.997 3.065 17.788 1.00 96.94 258 SER A CA 1
ATOM 2032 C C . SER A 1 258 ? -27.542 4.513 17.957 1.00 96.94 258 SER A C 1
ATOM 2034 O O . SER A 1 258 ? -26.356 4.797 18.169 1.00 96.94 258 SER A O 1
ATOM 2036 N N . PHE A 1 259 ? -28.496 5.435 17.879 1.00 95.44 259 PHE A N 1
ATOM 2037 C CA . PHE A 1 259 ? -28.256 6.863 17.692 1.00 95.44 259 PHE A CA 1
ATOM 2038 C C . PHE A 1 259 ? -29.085 7.701 18.656 1.00 95.44 259 PHE A C 1
ATOM 2040 O O . PHE A 1 259 ? -30.166 7.291 19.065 1.00 95.44 259 PHE A O 1
ATOM 2047 N N . THR A 1 260 ? -28.627 8.910 18.954 1.00 92.31 260 THR A N 1
ATOM 2048 C CA . THR A 1 260 ? -29.481 9.952 19.538 1.00 92.31 260 THR A CA 1
ATOM 2049 C C . THR A 1 260 ? -30.329 10.640 18.465 1.00 92.31 260 THR A C 1
ATOM 2051 O O . THR A 1 260 ? -30.117 10.459 17.263 1.00 92.31 260 THR A O 1
ATOM 2054 N N . SER A 1 261 ? -31.317 11.434 18.885 1.00 88.75 261 SER A N 1
ATOM 2055 C CA . SER A 1 261 ? -32.249 12.140 17.985 1.00 88.75 261 SER A CA 1
ATOM 2056 C C . SER A 1 261 ? -31.575 13.130 17.020 1.00 88.75 261 SER A C 1
ATOM 2058 O O . SER A 1 261 ? -32.144 13.464 15.982 1.00 88.75 261 SER A O 1
ATOM 2060 N N . ASP A 1 262 ? -30.348 13.552 17.323 1.00 88.94 262 ASP A N 1
ATOM 2061 C CA . ASP A 1 262 ? -29.473 14.358 16.464 1.00 88.94 262 ASP A CA 1
ATOM 2062 C C . ASP A 1 262 ? -28.765 13.548 15.354 1.00 88.94 262 ASP A C 1
ATOM 2064 O O . ASP A 1 262 ? -28.033 14.117 14.544 1.00 88.94 262 ASP A O 1
ATOM 2068 N N . GLY A 1 263 ? -28.977 12.229 15.298 1.00 89.88 263 GLY A N 1
ATOM 2069 C CA . GLY A 1 263 ? -28.380 11.326 14.313 1.00 89.88 263 GLY A CA 1
ATOM 2070 C C . GLY A 1 263 ? -26.949 10.884 14.633 1.00 89.88 263 GLY A C 1
ATOM 2071 O O . GLY A 1 263 ? -26.315 10.242 13.793 1.00 89.88 263 GLY A O 1
ATOM 2072 N N . ILE A 1 264 ? -26.425 11.199 15.823 1.00 94.44 264 ILE A N 1
ATOM 2073 C CA . ILE A 1 264 ? -25.086 10.776 16.249 1.00 94.44 264 ILE A CA 1
ATOM 2074 C C . ILE A 1 264 ? -25.146 9.377 16.856 1.00 94.44 264 ILE A C 1
ATOM 2076 O O . ILE A 1 264 ? -25.916 9.116 17.781 1.00 94.44 264 ILE A O 1
ATOM 2080 N N . ALA A 1 265 ? -24.288 8.479 16.372 1.00 96.56 265 ALA A N 1
ATOM 2081 C CA . ALA A 1 265 ? -24.169 7.134 16.911 1.00 96.56 265 ALA A CA 1
ATOM 2082 C C . ALA A 1 265 ? -23.582 7.171 18.328 1.00 96.56 265 ALA A C 1
ATOM 2084 O O . ALA A 1 265 ? -22.625 7.900 18.605 1.00 96.56 265 ALA A O 1
ATOM 2085 N N . LYS A 1 266 ? -24.146 6.361 19.226 1.00 97.31 266 LYS A N 1
ATOM 2086 C CA . LYS A 1 266 ? -23.677 6.249 20.615 1.00 97.31 266 LYS A CA 1
ATOM 2087 C C . LYS A 1 266 ? -23.220 4.852 20.992 1.00 97.31 266 LYS A C 1
ATOM 2089 O O . LYS A 1 266 ? -22.366 4.731 21.859 1.00 97.31 266 LYS A O 1
ATOM 2094 N N . LYS A 1 267 ? -23.768 3.822 20.348 1.00 97.81 267 LYS A N 1
ATOM 2095 C CA . LYS A 1 267 ? -23.478 2.420 20.649 1.00 97.81 267 LYS A CA 1
ATOM 2096 C C . LYS A 1 267 ? -23.702 1.545 19.424 1.00 97.81 267 LYS A C 1
ATOM 2098 O O . LYS A 1 267 ? -24.597 1.842 18.639 1.00 97.81 267 LYS A O 1
ATOM 2103 N N . GLY A 1 268 ? -22.948 0.459 19.301 1.00 98.31 268 GLY A N 1
ATOM 2104 C CA . GLY A 1 268 ? -23.216 -0.617 18.343 1.00 98.31 268 GLY A CA 1
ATOM 2105 C C . GLY A 1 268 ? -22.094 -0.830 17.331 1.00 98.31 268 GLY A C 1
ATOM 2106 O O . GLY A 1 268 ? -21.012 -0.255 17.449 1.00 98.31 268 GLY A O 1
ATOM 2107 N N . VAL A 1 269 ? -22.336 -1.688 16.343 1.00 98.75 269 VAL A N 1
ATOM 2108 C CA . VAL A 1 269 ? -21.355 -1.998 15.293 1.00 98.75 269 VAL A CA 1
ATOM 2109 C C . VAL A 1 269 ? -21.696 -1.271 13.993 1.00 98.75 269 VAL A C 1
ATOM 2111 O O . VAL A 1 269 ? -22.796 -1.420 13.461 1.00 98.75 269 VAL A O 1
ATOM 2114 N N . LEU A 1 270 ? -20.722 -0.534 13.455 1.00 98.19 270 LEU A N 1
ATOM 2115 C CA . LEU A 1 270 ? -20.735 -0.009 12.089 1.00 98.19 270 LEU A CA 1
ATOM 2116 C C . LEU A 1 270 ? -19.653 -0.720 11.276 1.00 98.19 270 LEU A C 1
ATOM 2118 O O . LEU A 1 270 ? -18.480 -0.356 11.331 1.00 98.19 270 LEU A O 1
ATOM 2122 N N . LEU A 1 271 ? -20.036 -1.747 10.522 1.00 98.19 271 LEU A N 1
ATOM 2123 C CA . LEU A 1 271 ? -19.081 -2.506 9.726 1.00 98.19 271 LEU A CA 1
ATOM 2124 C C . LEU A 1 271 ? -18.699 -1.742 8.463 1.00 98.19 271 LEU A C 1
ATOM 2126 O O . LEU A 1 271 ? -19.557 -1.222 7.754 1.00 98.19 271 LEU A O 1
ATOM 2130 N N . ARG A 1 272 ? -17.413 -1.740 8.127 1.00 96.69 272 ARG A N 1
ATOM 2131 C CA . ARG A 1 272 ? -16.907 -1.170 6.882 1.00 96.69 272 ARG A CA 1
ATOM 2132 C C . ARG A 1 272 ? -16.458 -2.269 5.935 1.00 96.69 272 ARG A C 1
ATOM 2134 O O . ARG A 1 272 ? -15.712 -3.172 6.310 1.00 96.69 272 ARG A O 1
ATOM 2141 N N . HIS A 1 273 ? -16.880 -2.179 4.680 1.00 95.19 273 HIS A N 1
ATOM 2142 C CA . HIS A 1 273 ? -16.419 -3.069 3.621 1.00 95.19 273 HIS A CA 1
ATOM 2143 C C . HIS A 1 273 ? -15.782 -2.250 2.501 1.00 95.19 273 HIS A C 1
ATOM 2145 O O . HIS A 1 273 ? -16.443 -1.433 1.861 1.00 95.19 273 HIS A O 1
ATOM 2151 N N . LEU A 1 274 ? -14.484 -2.462 2.271 1.00 88.75 274 LEU A N 1
ATOM 2152 C CA . LEU A 1 274 ? -13.756 -1.829 1.177 1.00 88.75 274 LEU A CA 1
ATOM 2153 C C . LEU A 1 274 ? -14.042 -2.567 -0.129 1.00 88.75 274 LEU A C 1
ATOM 2155 O O . LEU A 1 274 ? -13.587 -3.697 -0.306 1.00 88.75 274 LEU A O 1
ATOM 2159 N N . VAL A 1 275 ? -14.725 -1.909 -1.064 1.00 84.00 275 VAL A N 1
ATOM 2160 C CA . VAL A 1 275 ? -14.953 -2.487 -2.391 1.00 84.00 275 VAL A CA 1
ATOM 2161 C C . VAL A 1 275 ? -13.647 -2.461 -3.176 1.00 84.00 275 VAL A C 1
ATOM 2163 O O . VAL A 1 275 ? -13.086 -1.398 -3.444 1.00 84.00 275 VAL A O 1
ATOM 2166 N N . MET A 1 276 ? -13.161 -3.643 -3.548 1.00 85.38 276 MET A N 1
ATOM 2167 C CA . MET A 1 276 ? -11.948 -3.811 -4.344 1.00 85.38 276 MET A CA 1
ATOM 2168 C C . MET A 1 276 ? -12.298 -4.329 -5.746 1.00 85.38 276 MET A C 1
ATOM 2170 O O . MET A 1 276 ? -12.990 -5.345 -5.846 1.00 85.38 276 MET A O 1
ATOM 2174 N N . PRO A 1 277 ? -11.813 -3.682 -6.824 1.00 81.44 277 PRO A N 1
ATOM 2175 C CA . PRO A 1 277 ? -12.037 -4.131 -8.195 1.00 81.44 277 PRO A CA 1
ATOM 2176 C C . PRO A 1 277 ? -11.602 -5.583 -8.409 1.00 81.44 277 PRO A C 1
ATOM 2178 O O . PRO A 1 277 ? -10.482 -5.959 -8.048 1.00 81.44 277 PRO A O 1
ATOM 2181 N N . GLY A 1 278 ? -12.474 -6.384 -9.020 1.00 85.06 278 GLY A N 1
ATOM 2182 C CA . GLY A 1 278 ? -12.241 -7.805 -9.284 1.00 85.06 278 GLY A CA 1
ATOM 2183 C C . GLY A 1 278 ? -12.451 -8.728 -8.078 1.00 85.06 278 GLY A C 1
ATOM 2184 O O . GLY A 1 278 ? -12.166 -9.920 -8.181 1.00 85.06 278 GLY A O 1
ATOM 2185 N N . LEU A 1 279 ? -12.912 -8.201 -6.936 1.00 89.75 279 LEU A N 1
ATOM 2186 C CA . LEU A 1 279 ? -13.257 -8.964 -5.728 1.00 89.75 279 LEU A CA 1
ATOM 2187 C C . LEU A 1 279 ? -14.730 -8.783 -5.322 1.00 89.75 279 LEU A C 1
ATOM 2189 O O . LEU A 1 279 ? -15.101 -9.034 -4.176 1.00 89.75 279 LEU A O 1
ATOM 2193 N N . GLU A 1 280 ? -15.588 -8.370 -6.254 1.00 90.31 280 GLU A N 1
ATOM 2194 C CA . GLU A 1 280 ? -17.009 -8.098 -6.013 1.00 90.31 280 GLU A CA 1
ATOM 2195 C C . GLU A 1 280 ? -17.742 -9.335 -5.475 1.00 90.31 280 GLU A C 1
ATOM 2197 O O . GLU A 1 280 ? -18.600 -9.218 -4.599 1.00 90.31 280 GLU A O 1
ATOM 2202 N N . ASP A 1 281 ? -17.375 -10.526 -5.954 1.00 93.12 281 ASP A N 1
ATOM 2203 C CA . ASP A 1 281 ? -17.941 -11.791 -5.481 1.00 93.12 281 ASP A CA 1
ATOM 2204 C C . ASP A 1 281 ? -17.592 -12.064 -4.012 1.00 93.12 281 ASP A C 1
ATOM 2206 O O . ASP A 1 281 ? -18.446 -12.520 -3.257 1.00 93.12 281 ASP A O 1
ATOM 2210 N N . GLU A 1 282 ? -16.377 -11.722 -3.567 1.00 94.94 282 GLU A N 1
ATOM 2211 C CA . GLU A 1 282 ? -16.003 -11.834 -2.150 1.00 94.94 282 GLU A CA 1
ATOM 2212 C C . GLU A 1 282 ? -16.805 -10.855 -1.283 1.00 94.94 282 GLU A C 1
ATOM 2214 O O . GLU A 1 282 ? -17.240 -11.217 -0.190 1.00 94.94 282 GLU A O 1
ATOM 2219 N N . GLY A 1 283 ? -17.070 -9.645 -1.786 1.00 94.56 283 GLY A N 1
ATOM 2220 C CA . GLY A 1 283 ? -17.940 -8.679 -1.112 1.00 94.56 283 GLY A CA 1
ATOM 2221 C C . GLY A 1 283 ? -19.374 -9.189 -0.930 1.00 94.56 283 GLY A C 1
ATOM 2222 O O . GLY A 1 283 ? -19.961 -9.014 0.138 1.00 94.56 283 GLY A O 1
ATOM 2223 N N . ARG A 1 284 ? -19.934 -9.888 -1.930 1.00 95.44 284 ARG A N 1
ATOM 2224 C CA . ARG A 1 284 ? -21.265 -10.519 -1.813 1.00 95.44 284 ARG A CA 1
ATOM 2225 C C . ARG A 1 284 ? -21.295 -11.593 -0.728 1.00 95.44 284 ARG A C 1
ATOM 2227 O O . ARG A 1 284 ? -22.269 -11.655 0.020 1.00 95.44 284 ARG A O 1
ATOM 2234 N N . GLU A 1 285 ? -20.251 -12.416 -0.638 1.00 97.31 285 GLU A N 1
ATOM 2235 C CA . GLU A 1 285 ? -20.140 -13.442 0.406 1.00 97.31 285 GLU A CA 1
ATOM 2236 C C . GLU A 1 285 ? -20.035 -12.822 1.804 1.00 97.31 285 GLU A C 1
ATOM 2238 O O . GLU A 1 285 ? -20.728 -13.267 2.716 1.00 97.31 285 GLU A O 1
ATOM 2243 N N . ILE A 1 286 ? -19.251 -11.748 1.961 1.00 97.25 286 ILE A N 1
ATOM 2244 C CA . ILE A 1 286 ? -19.151 -11.003 3.225 1.00 97.25 286 ILE A CA 1
ATOM 2245 C C . ILE A 1 286 ? -20.533 -10.519 3.671 1.00 97.25 286 ILE A C 1
ATOM 2247 O O . ILE A 1 286 ? -20.953 -10.807 4.789 1.00 97.25 286 ILE A O 1
ATOM 2251 N N . VAL A 1 287 ? -21.267 -9.825 2.796 1.00 96.25 287 VAL A N 1
ATOM 2252 C CA . VAL A 1 287 ? -22.590 -9.280 3.140 1.00 96.25 287 VAL A CA 1
ATOM 2253 C C . VAL A 1 287 ? -23.591 -10.395 3.457 1.00 96.25 287 VAL A C 1
ATOM 2255 O O . VAL A 1 287 ? -24.351 -10.271 4.418 1.00 96.25 287 VAL A O 1
ATOM 2258 N N . ARG A 1 288 ? -23.577 -11.503 2.700 1.00 97.69 288 ARG A N 1
ATOM 2259 C CA . ARG A 1 288 ? -24.430 -12.668 2.984 1.00 97.69 288 ARG A CA 1
ATOM 2260 C C . ARG A 1 288 ? -24.134 -13.241 4.366 1.00 97.69 288 ARG A C 1
ATOM 2262 O O . ARG A 1 288 ? -25.052 -13.417 5.163 1.00 97.69 288 ARG A O 1
ATOM 2269 N N . TRP A 1 289 ? -22.860 -13.482 4.662 1.00 98.31 289 TRP A N 1
ATOM 2270 C CA . TRP A 1 289 ? -22.450 -14.054 5.936 1.00 98.31 289 TRP A CA 1
ATOM 2271 C C . TRP A 1 289 ? -22.836 -13.158 7.117 1.00 98.31 289 TRP A C 1
ATOM 2273 O O . TRP A 1 289 ? -23.351 -13.669 8.110 1.00 98.31 289 TRP A O 1
ATOM 2283 N N . LEU A 1 290 ? -22.661 -11.837 6.996 1.00 98.25 290 LEU A N 1
ATOM 2284 C CA . LEU A 1 290 ? -23.063 -10.874 8.027 1.00 98.25 290 LEU A CA 1
ATOM 2285 C C . LEU A 1 290 ? -24.565 -10.940 8.325 1.00 98.25 290 LEU A C 1
ATOM 2287 O O . LEU A 1 290 ? -24.956 -11.008 9.489 1.00 98.25 290 LEU A O 1
ATOM 2291 N N . ALA A 1 291 ? -25.398 -10.990 7.284 1.00 97.81 291 ALA A N 1
ATOM 2292 C CA . ALA A 1 291 ? -26.849 -11.074 7.433 1.00 97.81 291 ALA A CA 1
ATOM 2293 C C . ALA A 1 291 ? -27.325 -12.409 8.039 1.00 97.81 291 ALA A C 1
ATOM 2295 O O . ALA A 1 291 ? -28.394 -12.466 8.649 1.00 97.81 291 ALA A O 1
ATOM 2296 N N . GLU A 1 292 ? -26.564 -13.487 7.846 1.00 98.19 292 GLU A N 1
ATOM 2297 C CA . GLU A 1 292 ? -26.886 -14.829 8.348 1.00 98.19 292 GLU A CA 1
ATOM 2298 C C . GLU A 1 292 ? -26.337 -15.100 9.755 1.00 98.19 292 GLU A C 1
ATOM 2300 O O . GLU A 1 292 ? -26.941 -15.872 10.496 1.00 98.19 292 GLU A O 1
ATOM 2305 N N . ASN A 1 293 ? -25.206 -14.490 10.125 1.00 98.12 293 ASN A N 1
ATOM 2306 C CA . ASN A 1 293 ? -24.438 -14.870 11.318 1.00 98.12 293 ASN A CA 1
ATOM 2307 C C . ASN A 1 293 ? -24.247 -13.740 12.338 1.00 98.12 293 ASN A C 1
ATOM 2309 O O . ASN A 1 293 ? -23.797 -14.025 13.447 1.00 98.12 293 ASN A O 1
ATOM 2313 N N . VAL A 1 294 ? -24.534 -12.485 11.975 1.00 98.19 294 VAL A N 1
ATOM 2314 C CA . VAL A 1 294 ? -24.347 -11.319 12.854 1.00 98.19 294 VAL A CA 1
ATOM 2315 C C . VAL A 1 294 ? -25.682 -10.619 13.089 1.00 98.19 294 VAL A C 1
ATOM 2317 O O . VAL A 1 294 ? -26.283 -10.787 14.144 1.00 98.19 294 VAL A O 1
ATOM 2320 N N . SER A 1 295 ? -26.182 -9.871 12.105 1.00 97.25 295 SER A N 1
ATOM 2321 C CA . SER A 1 295 ? -27.501 -9.236 12.166 1.00 97.25 295 SER A CA 1
ATOM 2322 C C . SER A 1 295 ? -27.944 -8.803 10.773 1.00 97.25 295 SER A C 1
ATOM 2324 O O . SER A 1 295 ? -27.135 -8.370 9.951 1.00 97.25 295 SER A O 1
ATOM 2326 N N . ARG A 1 296 ? -29.250 -8.895 10.509 1.00 96.25 296 ARG A N 1
ATOM 2327 C CA . ARG A 1 296 ? -29.865 -8.338 9.293 1.00 96.25 296 ARG A CA 1
ATOM 2328 C C . ARG A 1 296 ? -30.027 -6.821 9.358 1.00 96.25 296 ARG A C 1
ATOM 2330 O O . ARG A 1 296 ? -30.200 -6.203 8.311 1.00 96.25 296 ARG A O 1
ATOM 2337 N N . ASP A 1 297 ? -29.938 -6.257 10.557 1.00 95.31 297 ASP A N 1
ATOM 2338 C CA . ASP A 1 297 ? -30.028 -4.823 10.824 1.00 95.31 297 ASP A CA 1
ATOM 2339 C C . ASP A 1 297 ? -28.642 -4.187 11.035 1.00 95.31 297 ASP A C 1
ATOM 2341 O O . ASP A 1 297 ? -28.533 -3.002 11.357 1.00 95.31 297 ASP A O 1
ATOM 2345 N N . LEU A 1 298 ? -27.568 -4.962 10.823 1.00 95.81 298 LEU A N 1
ATOM 2346 C CA . LEU A 1 298 ? -26.197 -4.479 10.925 1.00 95.81 298 LEU A CA 1
ATOM 2347 C C . LEU A 1 298 ? -25.963 -3.333 9.935 1.00 95.81 298 LEU A C 1
ATOM 2349 O O . LEU A 1 298 ? -26.158 -3.475 8.724 1.00 95.81 298 LEU A O 1
ATOM 2353 N N . TYR A 1 299 ? -25.458 -2.212 10.443 1.00 95.00 299 TYR A N 1
ATOM 2354 C CA . TYR A 1 299 ? -25.063 -1.098 9.597 1.00 95.00 299 TYR A CA 1
ATOM 2355 C C . TYR A 1 299 ? -23.764 -1.432 8.862 1.00 95.00 299 TYR A C 1
ATOM 2357 O O . TYR A 1 299 ? -22.748 -1.757 9.480 1.00 95.00 299 TYR A O 1
ATOM 2365 N N . VAL A 1 300 ? -23.802 -1.315 7.533 1.00 95.38 300 VAL A N 1
ATOM 2366 C CA . VAL A 1 300 ? -22.651 -1.545 6.657 1.00 95.38 300 VAL A CA 1
ATOM 2367 C C . VAL A 1 300 ? -22.352 -0.283 5.857 1.00 95.38 300 VAL A C 1
ATOM 2369 O O . VAL A 1 300 ? -23.160 0.157 5.038 1.00 95.38 300 VAL A O 1
ATOM 2372 N N . HIS A 1 301 ? -21.164 0.278 6.056 1.00 94.00 301 HIS A N 1
ATOM 2373 C CA . HIS A 1 301 ? -20.605 1.309 5.196 1.00 94.00 301 HIS A CA 1
ATOM 2374 C C . HIS A 1 301 ? -19.790 0.658 4.072 1.00 94.00 301 HIS A C 1
ATOM 2376 O O . HIS A 1 301 ? -18.743 0.043 4.292 1.00 94.00 301 HIS A O 1
ATOM 2382 N N . VAL A 1 302 ? -20.283 0.795 2.844 1.00 91.06 302 VAL A N 1
ATOM 2383 C CA . VAL A 1 302 ? -19.591 0.344 1.633 1.00 91.06 302 VAL A CA 1
ATOM 2384 C C . VAL A 1 302 ? -18.631 1.445 1.189 1.00 91.06 302 VAL A C 1
ATOM 2386 O O . VAL A 1 302 ? -19.060 2.484 0.697 1.00 91.06 302 VAL A O 1
ATOM 2389 N N . MET A 1 303 ? -17.332 1.226 1.379 1.00 83.25 303 MET A N 1
ATOM 2390 C CA . MET A 1 303 ? -16.311 2.243 1.137 1.00 83.25 303 MET A CA 1
ATOM 2391 C C . MET A 1 303 ? -15.824 2.228 -0.317 1.00 83.25 303 MET A C 1
ATOM 2393 O O . MET A 1 303 ? -15.392 1.194 -0.829 1.00 83.25 303 MET A O 1
ATOM 2397 N N . GLU A 1 304 ? -15.777 3.408 -0.941 1.00 71.00 304 GLU A N 1
ATOM 2398 C CA . GLU A 1 304 ? -15.211 3.660 -2.285 1.00 71.00 304 GLU A CA 1
ATOM 2399 C C . GLU A 1 304 ? -13.701 3.980 -2.272 1.00 71.00 304 GLU A C 1
ATOM 2401 O O . GLU A 1 304 ? -13.100 4.438 -3.241 1.00 71.00 304 GLU A O 1
ATOM 2406 N N . GLN A 1 305 ? -13.064 3.748 -1.132 1.00 66.44 305 GLN A N 1
ATOM 2407 C CA . GLN A 1 305 ? -11.756 4.277 -0.773 1.00 66.44 305 GLN A CA 1
ATOM 2408 C C . GLN A 1 305 ? -10.559 3.439 -1.272 1.00 66.44 305 GLN A C 1
ATOM 2410 O O . GLN A 1 305 ? -9.424 3.637 -0.824 1.00 66.44 305 GLN A O 1
ATOM 2415 N N . TYR A 1 306 ? -10.772 2.508 -2.209 1.00 68.94 306 TYR A N 1
ATOM 2416 C CA . TYR A 1 306 ? -9.694 1.666 -2.727 1.00 68.94 306 TYR A CA 1
ATOM 2417 C C . TYR A 1 306 ? -8.784 2.467 -3.664 1.00 68.94 306 TYR A C 1
ATOM 2419 O O . TYR A 1 306 ? -9.156 2.825 -4.781 1.00 68.94 306 TYR A O 1
ATOM 2427 N N . ARG A 1 307 ? -7.558 2.736 -3.205 1.00 62.84 307 ARG A N 1
ATOM 2428 C CA . ARG A 1 307 ? -6.504 3.398 -3.982 1.00 62.84 307 ARG A CA 1
ATOM 2429 C C . ARG A 1 307 ? -5.250 2.519 -4.009 1.00 62.84 307 ARG A C 1
ATOM 2431 O O . ARG A 1 307 ? -4.442 2.590 -3.085 1.00 62.84 307 ARG A O 1
ATOM 2438 N N . PRO A 1 308 ? -5.069 1.661 -5.029 1.00 61.75 308 PRO A N 1
ATOM 2439 C CA . PRO A 1 308 ? -3.813 0.957 -5.217 1.00 61.75 308 PRO A CA 1
ATOM 2440 C C . PRO A 1 308 ? -2.809 1.963 -5.782 1.00 61.75 308 PRO A C 1
ATOM 2442 O O . PRO A 1 308 ? -2.796 2.257 -6.978 1.00 61.75 308 PRO A O 1
ATOM 2445 N N . ASP A 1 309 ? -1.991 2.542 -4.914 1.00 60.59 309 ASP A N 1
ATOM 2446 C CA . ASP A 1 309 ? -1.004 3.543 -5.303 1.00 60.59 309 ASP A CA 1
ATOM 2447 C C . ASP A 1 309 ? 0.198 2.880 -6.007 1.00 60.59 309 ASP A C 1
ATOM 2449 O O . ASP A 1 309 ? 1.302 2.822 -5.470 1.00 60.59 309 ASP A O 1
ATOM 2453 N N . ALA A 1 310 ? 0.005 2.379 -7.234 1.00 56.69 310 ALA A N 1
ATOM 2454 C CA . ALA A 1 310 ? 1.069 1.794 -8.063 1.00 56.69 310 ALA A CA 1
ATOM 2455 C C . ALA A 1 310 ? 2.252 2.761 -8.283 1.00 56.69 310 ALA A C 1
ATOM 2457 O O . ALA A 1 310 ? 3.391 2.327 -8.454 1.00 56.69 310 ALA A O 1
ATOM 2458 N N . TYR A 1 311 ? 2.006 4.076 -8.204 1.00 65.25 311 TYR A N 1
ATOM 2459 C CA . TYR A 1 311 ? 3.062 5.087 -8.254 1.00 65.25 311 TYR A CA 1
ATOM 2460 C C . TYR A 1 311 ? 4.062 4.943 -7.097 1.00 65.25 311 TYR A C 1
ATOM 2462 O O . TYR A 1 311 ? 5.229 5.260 -7.283 1.00 65.25 311 TYR A O 1
ATOM 2470 N N . ARG A 1 312 ? 3.662 4.423 -5.926 1.00 71.88 312 ARG A N 1
ATOM 2471 C CA . ARG A 1 312 ? 4.580 4.252 -4.787 1.00 71.88 312 ARG A CA 1
ATOM 2472 C C . ARG A 1 312 ? 5.661 3.218 -5.071 1.00 71.88 312 ARG A C 1
ATOM 2474 O O . ARG A 1 312 ? 6.790 3.425 -4.654 1.00 71.88 312 ARG A O 1
ATOM 2481 N N . ALA A 1 313 ? 5.346 2.144 -5.797 1.00 77.81 313 ALA A N 1
ATOM 2482 C CA . ALA A 1 313 ? 6.354 1.165 -6.206 1.00 77.81 313 ALA A CA 1
ATOM 2483 C C . ALA A 1 313 ? 7.346 1.774 -7.210 1.00 77.81 313 ALA A C 1
ATOM 2485 O O . ALA A 1 313 ? 8.546 1.554 -7.095 1.00 77.81 313 ALA A O 1
ATOM 2486 N N . VAL A 1 314 ? 6.850 2.590 -8.150 1.00 84.00 314 VAL A N 1
ATOM 2487 C CA . VAL A 1 314 ? 7.695 3.340 -9.096 1.00 84.00 314 VAL A CA 1
ATOM 2488 C C . VAL A 1 314 ? 8.579 4.357 -8.370 1.00 84.00 314 VAL A C 1
ATOM 2490 O O . VAL A 1 314 ? 9.762 4.442 -8.676 1.00 84.00 314 VAL A O 1
ATOM 2493 N N . LEU A 1 315 ? 8.034 5.097 -7.400 1.00 82.31 315 LEU A N 1
ATOM 2494 C CA . LEU A 1 315 ? 8.800 6.045 -6.588 1.00 82.31 315 LEU A CA 1
ATOM 2495 C C . LEU A 1 315 ? 9.833 5.340 -5.708 1.00 82.31 315 LEU A C 1
ATOM 2497 O O . LEU A 1 315 ? 10.974 5.768 -5.687 1.00 82.31 315 LEU A O 1
ATOM 2501 N N . SER A 1 316 ? 9.468 4.239 -5.048 1.00 82.50 316 SER A N 1
ATOM 2502 C CA . SER A 1 316 ? 10.403 3.464 -4.225 1.00 82.50 316 SER A CA 1
ATOM 2503 C C . SER A 1 316 ? 11.563 2.929 -5.057 1.00 82.50 316 SER A C 1
ATOM 2505 O O . SER A 1 316 ? 12.710 3.089 -4.664 1.00 82.50 316 SER A O 1
ATOM 2507 N N . LEU A 1 317 ? 11.280 2.345 -6.228 1.00 85.25 317 LEU A N 1
ATOM 2508 C CA . LEU A 1 317 ? 12.342 1.874 -7.112 1.00 85.25 317 LEU A CA 1
ATOM 2509 C C . LEU A 1 317 ? 13.188 3.039 -7.640 1.00 85.25 317 LEU A C 1
ATOM 2511 O O . LEU A 1 317 ? 14.404 2.919 -7.750 1.00 85.25 317 LEU A O 1
ATOM 2515 N N . TRP A 1 318 ? 12.561 4.174 -7.959 1.00 85.94 318 TRP A N 1
ATOM 2516 C CA . TRP A 1 318 ? 13.296 5.381 -8.317 1.00 85.94 318 TRP A CA 1
ATOM 2517 C C . TRP A 1 318 ? 14.243 5.812 -7.195 1.00 85.94 318 TRP A C 1
ATOM 2519 O O . TRP A 1 318 ? 15.386 6.126 -7.493 1.00 85.94 318 TRP A O 1
ATOM 2529 N N . ASP A 1 319 ? 13.799 5.816 -5.939 1.00 84.12 319 ASP A N 1
ATOM 2530 C CA . ASP A 1 319 ? 14.616 6.211 -4.787 1.00 84.12 319 ASP A CA 1
ATOM 2531 C C . ASP A 1 319 ? 15.776 5.225 -4.543 1.00 84.12 319 ASP A C 1
ATOM 2533 O O . ASP A 1 319 ? 16.871 5.646 -4.181 1.00 84.12 319 ASP A O 1
ATOM 2537 N N . ASP A 1 320 ? 15.588 3.932 -4.830 1.00 82.88 320 ASP A N 1
ATOM 2538 C CA . ASP A 1 320 ? 16.665 2.932 -4.773 1.00 82.88 320 ASP A CA 1
ATOM 2539 C C . ASP A 1 320 ? 17.690 3.114 -5.912 1.00 82.88 320 ASP A C 1
ATOM 2541 O O . ASP A 1 320 ? 18.898 2.945 -5.720 1.00 82.88 320 ASP A O 1
ATOM 2545 N N . LEU A 1 321 ? 17.222 3.477 -7.113 1.00 81.94 321 LEU A N 1
ATOM 2546 C CA . LEU A 1 321 ? 18.072 3.778 -8.272 1.00 81.94 321 LEU A CA 1
ATOM 2547 C C . LEU A 1 321 ? 18.758 5.150 -8.152 1.00 81.94 321 LEU A C 1
ATOM 2549 O O . LEU A 1 321 ? 19.852 5.347 -8.687 1.00 81.94 321 LEU A O 1
ATOM 2553 N N . TYR A 1 322 ? 18.122 6.112 -7.481 1.00 75.06 322 TYR A N 1
ATOM 2554 C CA . TYR A 1 322 ? 18.568 7.491 -7.300 1.00 75.06 322 TYR A CA 1
ATOM 2555 C C . TYR A 1 322 ? 19.130 7.670 -5.884 1.00 75.06 322 TYR A C 1
ATOM 2557 O O . TYR A 1 322 ? 18.420 8.045 -4.955 1.00 75.06 322 TYR A O 1
ATOM 2565 N N . PRO A 1 323 ? 20.432 7.399 -5.718 1.00 67.56 323 PRO A N 1
ATOM 2566 C CA . PRO A 1 323 ? 21.446 8.393 -6.077 1.00 67.56 323 PRO A CA 1
ATOM 2567 C C . PRO A 1 323 ? 22.477 7.888 -7.100 1.00 67.56 323 PRO A C 1
ATOM 2569 O O . PRO A 1 323 ? 23.550 8.470 -7.227 1.00 67.56 323 PRO A O 1
ATOM 2572 N N . GLN A 1 324 ? 22.154 6.821 -7.842 1.00 67.06 324 GLN A N 1
ATOM 2573 C CA . GLN A 1 324 ? 23.044 6.168 -8.809 1.00 67.06 324 GLN A CA 1
ATOM 2574 C C . GLN A 1 324 ? 24.341 5.658 -8.161 1.00 67.06 324 GLN A C 1
ATOM 2576 O O . GLN A 1 324 ? 25.427 5.837 -8.692 1.00 67.06 324 GLN A O 1
ATOM 2581 N N . THR A 1 325 ? 24.243 5.020 -6.995 1.00 66.44 325 THR A N 1
ATOM 2582 C CA . THR A 1 325 ? 25.405 4.508 -6.240 1.00 66.44 325 THR A CA 1
ATOM 2583 C C . THR A 1 325 ? 25.544 2.986 -6.277 1.00 66.44 325 THR A C 1
ATOM 2585 O O . THR A 1 325 ? 26.595 2.460 -5.916 1.00 66.44 325 THR A O 1
ATOM 2588 N N . SER A 1 326 ? 24.505 2.264 -6.710 1.00 67.12 326 SER A N 1
ATOM 2589 C CA . SER A 1 326 ? 24.464 0.798 -6.732 1.00 67.12 326 SER A CA 1
ATOM 2590 C C . SER A 1 326 ? 24.317 0.254 -8.151 1.00 67.12 326 SER A C 1
ATOM 2592 O O . SER A 1 326 ? 23.516 0.750 -8.938 1.00 67.12 326 SER A O 1
ATOM 2594 N N . ASN A 1 327 ? 25.047 -0.826 -8.439 1.00 70.31 327 ASN A N 1
ATOM 2595 C CA . ASN A 1 327 ? 24.990 -1.565 -9.707 1.00 70.31 327 ASN A CA 1
ATOM 2596 C C . ASN A 1 327 ? 24.149 -2.843 -9.634 1.00 70.31 327 ASN A C 1
ATOM 2598 O O . ASN A 1 327 ? 24.160 -3.639 -10.566 1.00 70.31 327 ASN A O 1
ATOM 2602 N N . THR A 1 328 ? 23.480 -3.097 -8.511 1.00 77.00 328 THR A N 1
ATOM 2603 C CA . THR A 1 328 ? 22.786 -4.377 -8.268 1.00 77.00 328 THR A CA 1
ATOM 2604 C C . THR A 1 328 ? 21.271 -4.273 -8.386 1.00 77.00 328 THR A C 1
ATOM 2606 O O . THR A 1 328 ? 20.589 -5.293 -8.416 1.00 77.00 328 THR A O 1
ATOM 2609 N N . VAL A 1 329 ? 20.743 -3.050 -8.460 1.00 83.75 329 VAL A N 1
ATOM 2610 C CA . VAL A 1 329 ? 19.304 -2.795 -8.516 1.00 83.75 329 VAL A CA 1
ATOM 2611 C C . VAL A 1 329 ? 18.812 -2.952 -9.955 1.00 83.75 329 VAL A C 1
ATOM 2613 O O . VAL A 1 329 ? 19.354 -2.351 -10.886 1.00 83.75 329 VAL A O 1
ATOM 2616 N N . ASP A 1 330 ? 17.778 -3.772 -10.130 1.00 88.62 330 ASP A N 1
ATOM 2617 C CA . ASP A 1 330 ? 17.058 -3.927 -11.394 1.00 88.62 330 ASP A CA 1
ATOM 2618 C C . ASP A 1 330 ? 16.067 -2.763 -11.566 1.00 88.62 330 ASP A C 1
ATOM 2620 O O . ASP A 1 330 ? 15.281 -2.478 -10.666 1.00 88.62 330 ASP A O 1
ATOM 2624 N N . GLN A 1 331 ? 16.089 -2.083 -12.715 1.00 92.88 331 GLN A N 1
ATOM 2625 C CA . GLN A 1 331 ? 15.244 -0.923 -13.012 1.00 92.88 331 GLN A CA 1
ATOM 2626 C C . GLN A 1 331 ? 13.833 -1.291 -13.507 1.00 92.88 331 GLN A C 1
ATOM 2628 O O . GLN A 1 331 ? 13.069 -0.410 -13.913 1.00 92.88 331 GLN A O 1
ATOM 2633 N N . TYR A 1 332 ? 13.481 -2.578 -13.517 1.00 93.81 332 TYR A N 1
ATOM 2634 C CA . TYR A 1 332 ? 12.191 -3.068 -13.990 1.00 93.81 332 TYR A CA 1
ATOM 2635 C C . TYR A 1 332 ? 11.290 -3.527 -12.838 1.00 93.81 332 TYR A C 1
ATOM 2637 O O . TYR A 1 332 ? 11.647 -4.374 -12.023 1.00 93.81 332 TYR A O 1
ATOM 2645 N N . LEU A 1 333 ? 10.046 -3.049 -12.837 1.00 91.75 333 LEU A N 1
ATOM 2646 C CA . LEU A 1 333 ? 8.960 -3.619 -12.040 1.00 91.75 333 LEU A CA 1
ATOM 2647 C C . LEU A 1 333 ? 8.160 -4.603 -12.889 1.00 91.75 333 LEU A C 1
ATOM 2649 O O . LEU A 1 333 ? 7.746 -4.274 -14.000 1.00 91.75 333 LEU A O 1
ATOM 2653 N N . THR A 1 334 ? 7.887 -5.788 -12.345 1.00 89.69 334 THR A N 1
ATOM 2654 C CA . THR A 1 334 ? 7.066 -6.812 -13.005 1.00 89.69 334 THR A CA 1
ATOM 2655 C C . THR A 1 334 ? 5.700 -6.919 -12.342 1.00 89.69 334 THR A C 1
ATOM 2657 O O . THR A 1 334 ? 5.598 -7.229 -11.157 1.00 89.69 334 THR A O 1
ATOM 2660 N N . TYR A 1 335 ? 4.643 -6.737 -13.128 1.00 87.25 335 TYR A N 1
ATOM 2661 C CA . TYR A 1 335 ? 3.255 -6.921 -12.722 1.00 87.25 335 TYR A CA 1
ATOM 2662 C C . TYR A 1 335 ? 2.663 -8.119 -13.464 1.00 87.25 335 TYR A C 1
ATOM 2664 O O . TYR A 1 335 ? 2.680 -8.173 -14.695 1.00 87.25 335 TYR A O 1
ATOM 2672 N N . LYS A 1 336 ? 2.148 -9.087 -12.706 1.00 86.25 336 LYS A N 1
ATOM 2673 C CA . LYS A 1 336 ? 1.428 -10.258 -13.221 1.00 86.25 336 LYS A CA 1
ATOM 2674 C C . LYS A 1 336 ? -0.079 -10.015 -13.200 1.00 86.25 336 LYS A C 1
ATOM 2676 O O . LYS A 1 336 ? -0.549 -9.084 -12.550 1.00 86.25 336 LYS A O 1
ATOM 2681 N N . ASP A 1 337 ? -0.809 -10.856 -13.925 1.00 85.12 337 ASP A N 1
ATOM 2682 C CA . ASP A 1 337 ? -2.272 -10.834 -14.032 1.00 85.12 337 ASP A CA 1
ATOM 2683 C C . ASP A 1 337 ? -2.839 -9.515 -14.593 1.00 85.12 337 ASP A C 1
ATOM 2685 O O . ASP A 1 337 ? -3.959 -9.104 -14.287 1.00 85.12 337 ASP A O 1
ATOM 2689 N N . VAL A 1 338 ? -2.070 -8.836 -15.452 1.00 86.06 338 VAL A N 1
ATOM 2690 C CA . VAL A 1 338 ? -2.503 -7.604 -16.119 1.00 86.06 338 VAL A CA 1
ATOM 2691 C C . VAL A 1 338 ? -3.276 -7.956 -17.387 1.00 86.06 338 VAL A C 1
ATOM 2693 O O . VAL A 1 338 ? -2.700 -8.365 -18.397 1.00 86.06 338 VAL A O 1
ATOM 2696 N N . THR A 1 339 ? -4.598 -7.780 -17.343 1.00 87.62 339 THR A N 1
ATOM 2697 C CA . THR A 1 339 ? -5.470 -7.961 -18.515 1.00 87.62 339 THR A CA 1
ATOM 2698 C C . THR A 1 339 ? -5.232 -6.868 -19.570 1.00 87.62 339 THR A C 1
ATOM 2700 O O . THR A 1 339 ? -4.775 -5.778 -19.211 1.00 87.62 339 THR A O 1
ATOM 2703 N N . PRO A 1 340 ? -5.605 -7.079 -20.849 1.00 90.38 340 PRO A N 1
ATOM 2704 C CA . PRO A 1 340 ? -5.486 -6.039 -21.876 1.00 90.38 340 PRO A CA 1
ATOM 2705 C C . PRO A 1 340 ? -6.246 -4.748 -21.530 1.00 90.38 340 PRO A C 1
ATOM 2707 O O . PRO A 1 340 ? -5.753 -3.646 -21.764 1.00 90.38 340 PRO A O 1
ATOM 2710 N N . ALA A 1 341 ? -7.421 -4.867 -20.901 1.00 83.81 341 ALA A N 1
ATOM 2711 C CA . ALA A 1 341 ? -8.208 -3.716 -20.455 1.00 83.81 341 ALA A CA 1
ATOM 2712 C C . ALA A 1 341 ? -7.515 -2.948 -19.313 1.00 83.81 341 ALA A C 1
ATOM 2714 O O . ALA A 1 341 ? -7.486 -1.711 -19.310 1.00 83.81 341 ALA A O 1
ATOM 2715 N N . SER A 1 342 ? -6.910 -3.675 -18.366 1.00 84.50 342 SER A N 1
ATOM 2716 C CA . SER A 1 342 ? -6.106 -3.089 -17.289 1.00 84.50 342 SER A CA 1
ATOM 2717 C C . SER A 1 342 ? -4.865 -2.393 -17.844 1.00 84.50 342 SER A C 1
ATOM 2719 O O . SER A 1 342 ? -4.586 -1.263 -17.454 1.00 84.50 342 SER A O 1
ATOM 2721 N N . PHE A 1 343 ? -4.156 -3.024 -18.786 1.00 91.62 343 PHE A N 1
ATOM 2722 C CA . PHE A 1 343 ? -2.995 -2.435 -19.451 1.00 91.62 343 PHE A CA 1
ATOM 2723 C C . PHE A 1 343 ? -3.352 -1.120 -20.154 1.00 91.62 343 PHE A C 1
ATOM 2725 O O . PHE A 1 343 ? -2.699 -0.108 -19.916 1.00 91.62 343 PHE A O 1
ATOM 2732 N N . HIS A 1 344 ? -4.439 -1.092 -20.931 1.00 88.94 344 HIS A N 1
ATOM 2733 C CA . HIS A 1 344 ? -4.894 0.129 -21.608 1.00 88.94 344 HIS A CA 1
ATOM 2734 C C . HIS A 1 344 ? -5.242 1.254 -20.624 1.00 88.94 344 HIS A C 1
ATOM 2736 O O . HIS A 1 344 ? -4.927 2.424 -20.847 1.00 88.94 344 HIS A O 1
ATOM 2742 N N . SER A 1 345 ? -5.859 0.899 -19.496 1.00 84.06 345 SER A N 1
ATOM 2743 C CA . SER A 1 345 ? -6.174 1.852 -18.427 1.00 84.06 345 SER A CA 1
ATOM 2744 C C . SER A 1 345 ? -4.905 2.406 -17.771 1.00 84.06 345 SER A C 1
ATOM 2746 O O . SER A 1 345 ? -4.787 3.617 -17.586 1.00 84.06 345 SER A O 1
ATOM 2748 N N . LEU A 1 346 ? -3.930 1.541 -17.472 1.00 86.19 346 LEU A N 1
ATOM 2749 C CA . LEU A 1 346 ? -2.627 1.934 -16.927 1.00 86.19 346 LEU A CA 1
ATOM 2750 C C . LEU A 1 346 ? -1.859 2.831 -17.899 1.00 86.19 346 LEU A C 1
ATOM 2752 O O . LEU A 1 346 ? -1.318 3.851 -17.480 1.00 86.19 346 LEU A O 1
ATOM 2756 N N . PHE A 1 347 ? -1.867 2.501 -19.191 1.00 87.56 347 PHE A N 1
ATOM 2757 C CA . PHE A 1 347 ? -1.227 3.295 -20.235 1.00 87.56 347 PHE A CA 1
ATOM 2758 C C . PHE A 1 347 ? -1.803 4.719 -20.296 1.00 87.56 347 PHE A C 1
ATOM 2760 O O . PHE A 1 347 ? -1.056 5.696 -20.258 1.00 87.56 347 PHE A O 1
ATOM 2767 N N . ARG A 1 348 ? -3.136 4.867 -20.272 1.00 87.12 348 ARG A N 1
ATOM 2768 C CA . ARG A 1 348 ? -3.805 6.186 -20.218 1.00 87.12 348 ARG A CA 1
ATOM 2769 C C . ARG A 1 348 ? -3.464 6.975 -18.953 1.00 87.12 348 ARG A C 1
ATOM 2771 O O . ARG A 1 348 ? -3.316 8.196 -18.987 1.00 87.12 348 ARG A O 1
ATOM 2778 N N . LEU A 1 349 ? -3.334 6.279 -17.828 1.00 84.06 349 LEU A N 1
ATOM 2779 C CA . LEU A 1 349 ? -3.049 6.876 -16.526 1.00 84.06 349 LEU A CA 1
ATOM 2780 C C . LEU A 1 349 ? -1.549 6.990 -16.218 1.00 84.06 349 LEU A C 1
ATOM 2782 O O . LEU A 1 349 ? -1.202 7.387 -15.107 1.00 84.06 349 LEU A O 1
ATOM 2786 N N . ARG A 1 350 ? -0.655 6.715 -17.182 1.00 85.69 350 ARG A N 1
ATOM 2787 C CA . ARG A 1 350 ? 0.806 6.689 -16.968 1.00 85.69 350 ARG A CA 1
ATOM 2788 C C . ARG A 1 350 ? 1.366 7.970 -16.351 1.00 85.69 350 ARG A C 1
ATOM 2790 O O . ARG A 1 350 ? 2.288 7.914 -15.547 1.00 85.69 350 ARG A O 1
ATOM 2797 N N . HIS A 1 351 ? 0.768 9.120 -16.667 1.00 82.19 351 HIS A N 1
ATOM 2798 C CA . HIS A 1 351 ? 1.157 10.425 -16.125 1.00 82.19 351 HIS A CA 1
ATOM 2799 C C . HIS A 1 351 ? 1.081 10.479 -14.587 1.00 82.19 351 HIS A C 1
ATOM 2801 O O . HIS A 1 351 ? 1.772 11.275 -13.957 1.00 82.19 351 HIS A O 1
ATOM 2807 N N . ARG A 1 352 ? 0.284 9.601 -13.961 1.00 80.94 352 ARG A N 1
ATOM 2808 C CA . ARG A 1 352 ? 0.159 9.488 -12.502 1.00 80.94 352 ARG A CA 1
ATOM 2809 C C . ARG A 1 352 ? 1.329 8.763 -11.834 1.00 80.94 352 ARG A C 1
ATOM 2811 O O . ARG A 1 352 ? 1.405 8.791 -10.611 1.00 80.94 352 ARG A O 1
ATOM 2818 N N . LEU A 1 353 ? 2.227 8.125 -12.591 1.00 83.38 353 LEU A N 1
ATOM 2819 C CA . LEU A 1 353 ? 3.391 7.417 -12.043 1.00 83.38 353 LEU A CA 1
ATOM 2820 C C . LEU A 1 353 ? 4.522 8.359 -11.597 1.00 83.38 353 LEU A C 1
ATOM 2822 O O . LEU A 1 353 ? 5.473 7.898 -10.978 1.00 83.38 353 LEU A O 1
ATOM 2826 N N . GLN A 1 354 ? 4.415 9.666 -11.878 1.00 84.56 354 GLN A N 1
ATOM 2827 C CA . GLN A 1 354 ? 5.315 10.742 -11.418 1.00 84.56 354 GLN A CA 1
ATOM 2828 C C . GLN A 1 354 ? 6.795 10.633 -11.839 1.00 84.56 354 GLN A C 1
ATOM 2830 O O . GLN A 1 354 ? 7.593 11.517 -11.514 1.00 84.56 354 GLN A O 1
ATOM 2835 N N . ARG A 1 355 ? 7.173 9.580 -12.566 1.00 89.25 355 ARG A N 1
ATOM 2836 C CA . ARG A 1 355 ? 8.511 9.348 -13.121 1.00 89.25 355 ARG A CA 1
ATOM 2837 C C . ARG A 1 355 ? 8.418 8.910 -14.575 1.00 89.25 355 ARG A C 1
ATOM 2839 O O . ARG A 1 355 ? 7.371 8.444 -15.027 1.00 89.25 355 ARG A O 1
ATOM 2846 N N . ILE A 1 356 ? 9.522 9.080 -15.298 1.00 90.44 356 ILE A N 1
ATOM 2847 C CA . ILE A 1 356 ? 9.639 8.650 -16.690 1.00 90.44 356 ILE A CA 1
ATOM 2848 C C . ILE A 1 356 ? 9.784 7.132 -16.701 1.00 90.44 356 ILE A C 1
ATOM 2850 O O . ILE A 1 356 ? 10.692 6.574 -16.084 1.00 90.44 356 ILE A O 1
ATOM 2854 N N . VAL A 1 357 ? 8.865 6.474 -17.398 1.00 93.88 357 VAL A N 1
ATOM 2855 C CA . VAL A 1 357 ? 8.814 5.017 -17.497 1.00 93.88 357 VAL A CA 1
ATOM 2856 C C . VAL A 1 357 ? 8.671 4.566 -18.947 1.00 93.88 357 VAL A C 1
ATOM 2858 O O . VAL A 1 357 ? 8.290 5.361 -19.813 1.00 93.88 357 VAL A O 1
ATOM 2861 N N . ARG A 1 358 ? 8.970 3.290 -19.204 1.00 95.00 358 ARG A N 1
ATOM 2862 C CA . ARG A 1 358 ? 8.629 2.585 -20.447 1.00 95.00 358 ARG A CA 1
ATOM 2863 C C . ARG A 1 358 ? 7.917 1.287 -20.137 1.00 95.00 358 ARG A C 1
ATOM 2865 O O . ARG A 1 358 ? 8.296 0.566 -19.212 1.00 95.00 358 ARG A O 1
ATOM 2872 N N . PHE A 1 359 ? 6.876 1.000 -20.899 1.00 96.50 359 PHE A N 1
ATOM 2873 C CA . PHE A 1 359 ? 6.082 -0.202 -20.750 1.00 96.50 359 PHE A CA 1
ATOM 2874 C C . PHE A 1 359 ? 6.521 -1.275 -21.742 1.00 96.50 359 PHE A C 1
ATOM 2876 O O . PHE A 1 359 ? 6.842 -1.021 -22.903 1.00 96.50 359 PHE A O 1
ATOM 2883 N N . THR A 1 360 ? 6.503 -2.515 -21.269 1.00 97.06 360 THR A N 1
ATOM 2884 C CA . THR A 1 360 ? 6.527 -3.705 -22.117 1.00 97.06 360 THR A CA 1
ATOM 2885 C C . THR A 1 360 ? 5.437 -4.646 -21.637 1.00 97.06 360 THR A C 1
ATOM 2887 O O . THR A 1 360 ? 5.430 -5.046 -20.476 1.00 97.06 360 THR A O 1
ATOM 2890 N N . TYR A 1 361 ? 4.493 -4.983 -22.504 1.00 97.50 361 TYR A N 1
ATOM 2891 C CA . TYR A 1 361 ? 3.327 -5.783 -22.168 1.00 97.50 361 TYR A CA 1
ATOM 2892 C C . TYR A 1 361 ? 3.297 -7.078 -22.970 1.00 97.50 361 TYR A C 1
ATOM 2894 O O . TYR A 1 361 ? 3.418 -7.070 -24.189 1.00 97.50 361 TYR A O 1
ATOM 2902 N N . PHE A 1 362 ? 3.095 -8.195 -22.280 1.00 95.31 362 PHE A N 1
ATOM 2903 C CA . PHE A 1 362 ? 2.964 -9.524 -22.862 1.00 95.31 362 PHE A CA 1
ATOM 2904 C C . PHE A 1 362 ? 1.567 -10.069 -22.537 1.00 95.31 362 PHE A C 1
ATOM 2906 O O . PHE A 1 362 ? 1.376 -10.617 -21.444 1.00 95.31 362 PHE A O 1
ATOM 2913 N N . PRO A 1 363 ? 0.579 -9.935 -23.445 1.00 93.06 363 PRO A N 1
ATOM 2914 C CA . PRO A 1 363 ? -0.797 -10.351 -23.171 1.00 93.06 363 PRO A CA 1
ATOM 2915 C C . PRO A 1 363 ? -0.932 -11.864 -22.996 1.00 93.06 363 PRO A C 1
ATOM 2917 O O . PRO A 1 363 ? -1.729 -12.315 -22.183 1.00 93.06 363 PRO A O 1
ATOM 2920 N N . THR A 1 364 ? -0.119 -12.653 -23.703 1.00 90.50 364 THR A N 1
ATOM 2921 C CA . THR A 1 364 ? -0.135 -14.126 -23.651 1.00 90.50 364 THR A CA 1
ATOM 2922 C C . THR A 1 364 ? 0.191 -14.689 -22.269 1.00 90.50 364 THR A C 1
ATOM 2924 O O . THR A 1 364 ? -0.274 -15.770 -21.922 1.00 90.50 364 THR A O 1
ATOM 2927 N N . ILE A 1 365 ? 0.964 -13.949 -21.470 1.00 88.06 365 ILE A N 1
ATOM 2928 C CA . ILE A 1 365 ? 1.342 -14.308 -20.097 1.00 88.06 365 ILE A CA 1
ATOM 2929 C C . ILE A 1 365 ? 0.858 -13.270 -19.073 1.00 88.06 365 ILE A C 1
ATOM 2931 O O . ILE A 1 365 ? 1.402 -13.199 -17.968 1.00 88.06 365 ILE A O 1
ATOM 2935 N N . SER A 1 366 ? -0.104 -12.418 -19.451 1.00 90.62 366 SER A N 1
ATOM 2936 C CA . SER A 1 366 ? -0.691 -11.356 -18.617 1.00 90.62 366 SER A CA 1
ATOM 2937 C C . SER A 1 366 ? 0.344 -10.550 -17.819 1.00 90.62 366 SER A C 1
ATOM 2939 O O . SER A 1 366 ? 0.164 -10.291 -16.630 1.00 90.62 366 SER A O 1
ATOM 2941 N N . THR A 1 367 ? 1.478 -10.208 -18.439 1.00 93.06 367 THR A N 1
ATOM 2942 C CA . THR A 1 367 ? 2.615 -9.586 -17.741 1.00 93.06 367 THR A CA 1
ATOM 2943 C C . THR A 1 367 ? 2.883 -8.185 -18.275 1.00 93.06 367 THR A C 1
ATOM 2945 O O . THR A 1 367 ? 3.127 -8.022 -19.466 1.00 93.06 367 THR A O 1
ATOM 2948 N N . LEU A 1 368 ? 2.894 -7.189 -17.388 1.00 95.00 368 LEU A N 1
ATOM 2949 C CA . LEU A 1 368 ? 3.369 -5.834 -17.664 1.00 95.00 368 LEU A CA 1
ATOM 2950 C C . LEU A 1 368 ? 4.710 -5.616 -16.971 1.00 95.00 368 LEU A C 1
ATOM 2952 O O . LEU A 1 368 ? 4.847 -5.849 -15.772 1.00 95.00 368 LEU A O 1
ATOM 2956 N N . LEU A 1 369 ? 5.677 -5.117 -17.722 1.00 95.06 369 LEU A N 1
ATOM 2957 C CA . LEU A 1 369 ? 6.940 -4.621 -17.213 1.00 95.06 369 LEU A CA 1
ATOM 2958 C C . LEU A 1 369 ? 6.938 -3.102 -17.290 1.00 95.06 369 LEU A C 1
ATOM 2960 O O . LEU A 1 369 ? 6.584 -2.532 -18.323 1.00 95.06 369 LEU A O 1
ATOM 2964 N N . ILE A 1 370 ? 7.339 -2.465 -16.198 1.00 95.12 370 ILE A N 1
ATOM 2965 C CA . ILE A 1 370 ? 7.532 -1.021 -16.117 1.00 95.12 370 ILE A CA 1
ATOM 2966 C C . ILE A 1 370 ? 9.015 -0.774 -15.872 1.00 95.12 370 ILE A C 1
ATOM 2968 O O . ILE A 1 370 ? 9.509 -1.024 -14.775 1.00 95.12 370 ILE A O 1
ATOM 2972 N N . LYS A 1 371 ? 9.713 -0.293 -16.897 1.00 95.50 371 LYS A N 1
ATOM 2973 C CA . LYS A 1 371 ? 11.098 0.172 -16.816 1.00 95.50 371 LYS A CA 1
ATOM 2974 C C . LYS A 1 371 ? 11.098 1.593 -16.265 1.00 95.50 371 LYS A C 1
ATOM 2976 O O . LYS A 1 371 ? 10.471 2.464 -16.866 1.00 95.50 371 LYS A O 1
ATOM 2981 N N . VAL A 1 372 ? 11.777 1.833 -15.151 1.00 93.88 372 VAL A N 1
ATOM 2982 C CA . VAL A 1 372 ? 11.975 3.173 -14.583 1.00 93.88 372 VAL A CA 1
ATOM 2983 C C . VAL A 1 372 ? 13.288 3.729 -15.120 1.00 93.88 372 VAL A C 1
ATOM 2985 O O . VAL A 1 372 ? 14.333 3.103 -14.968 1.00 93.88 372 VAL A O 1
ATOM 2988 N N . LEU A 1 373 ? 13.243 4.880 -15.790 1.00 90.69 373 LEU A N 1
ATOM 2989 C CA . LEU A 1 373 ? 14.443 5.480 -16.371 1.00 90.69 373 LEU A CA 1
ATOM 2990 C C . LEU A 1 373 ? 15.199 6.281 -15.319 1.00 90.69 373 LEU A C 1
ATOM 2992 O O . LEU A 1 373 ? 14.580 6.940 -14.497 1.00 90.69 373 LEU A O 1
ATOM 2996 N N . THR A 1 374 ? 16.529 6.273 -15.365 1.00 89.69 374 THR A N 1
ATOM 2997 C CA . THR A 1 374 ? 17.366 7.148 -14.529 1.00 89.69 374 THR A CA 1
ATOM 2998 C C . THR A 1 374 ? 17.834 8.371 -15.322 1.00 89.69 374 THR A C 1
ATOM 3000 O O . THR A 1 374 ? 17.990 8.271 -16.544 1.00 89.69 374 THR A O 1
ATOM 3003 N N . PRO A 1 375 ? 18.168 9.498 -14.664 1.00 88.88 375 PRO A N 1
ATOM 3004 C CA . PRO A 1 375 ? 18.702 10.675 -15.352 1.00 88.88 375 PRO A CA 1
ATOM 3005 C C . PRO A 1 375 ? 19.953 10.402 -16.202 1.00 88.88 375 PRO A C 1
ATOM 3007 O O . PRO A 1 375 ? 20.154 11.064 -17.217 1.00 88.88 375 PRO A O 1
ATOM 3010 N N . ALA A 1 376 ? 20.807 9.451 -15.803 1.00 89.81 376 ALA A N 1
ATOM 3011 C CA . ALA A 1 376 ? 21.989 9.087 -16.585 1.00 89.81 376 ALA A CA 1
ATOM 3012 C C . ALA A 1 376 ? 21.616 8.275 -17.831 1.00 89.81 376 ALA A C 1
ATOM 3014 O O . ALA A 1 376 ? 22.068 8.614 -18.923 1.00 89.81 376 ALA A O 1
ATOM 3015 N N . SER A 1 377 ? 20.746 7.266 -17.694 1.00 90.50 377 SER A N 1
ATOM 3016 C CA . SER A 1 377 ? 20.257 6.498 -18.850 1.00 90.50 377 SER A CA 1
ATOM 3017 C C . SER A 1 377 ? 19.495 7.377 -19.849 1.00 90.50 377 SER A C 1
ATOM 3019 O O . SER A 1 377 ? 19.676 7.251 -21.058 1.00 90.50 377 SER A O 1
ATOM 3021 N N . GLU A 1 378 ? 18.716 8.343 -19.351 1.00 91.81 378 GLU A N 1
ATOM 3022 C CA . GLU A 1 378 ? 17.993 9.292 -20.192 1.00 91.81 378 GLU A CA 1
ATOM 3023 C C . GLU A 1 378 ? 18.943 10.191 -20.986 1.00 91.81 378 GLU A C 1
ATOM 3025 O O . GLU A 1 378 ? 18.835 10.300 -22.208 1.00 91.81 378 GLU A O 1
ATOM 3030 N N . LYS A 1 379 ? 19.936 10.784 -20.312 1.00 92.06 379 LYS A N 1
ATOM 3031 C CA . LYS A 1 379 ? 20.974 11.576 -20.984 1.00 92.06 379 LYS A CA 1
ATOM 3032 C C . LYS A 1 379 ? 21.737 10.758 -22.019 1.00 92.06 379 LYS A C 1
ATOM 3034 O O . LYS A 1 379 ? 22.003 11.278 -23.099 1.00 92.06 379 LYS A O 1
ATOM 3039 N N . ALA A 1 380 ? 22.076 9.507 -21.703 1.00 93.62 380 ALA A N 1
ATOM 3040 C CA . ALA A 1 380 ? 22.821 8.642 -22.606 1.00 93.62 380 ALA A CA 1
ATOM 3041 C C . ALA A 1 380 ? 22.079 8.468 -23.936 1.00 93.62 380 ALA A C 1
ATOM 3043 O O . ALA A 1 380 ? 22.627 8.825 -24.980 1.00 93.62 380 ALA A O 1
ATOM 3044 N N . TYR A 1 381 ? 20.821 8.007 -23.924 1.00 93.75 381 TYR A N 1
ATOM 3045 C CA . TYR A 1 381 ? 20.107 7.809 -25.189 1.00 93.75 381 TYR A CA 1
ATOM 3046 C C . TYR A 1 381 ? 19.814 9.127 -25.914 1.00 93.75 381 TYR A C 1
ATOM 3048 O O . TYR A 1 381 ? 19.856 9.144 -27.141 1.00 93.75 381 TYR A O 1
ATOM 3056 N N . LEU A 1 382 ? 19.551 10.234 -25.203 1.00 93.62 382 LEU A N 1
ATOM 3057 C CA . LEU A 1 382 ? 19.288 11.533 -25.837 1.00 93.62 382 LEU A CA 1
ATOM 3058 C C . LEU A 1 382 ? 20.500 12.050 -26.621 1.00 93.62 382 LEU A C 1
ATOM 3060 O O . LEU A 1 382 ? 20.337 12.573 -27.723 1.00 93.62 382 LEU A O 1
ATOM 3064 N N . ILE A 1 383 ? 21.711 11.888 -26.082 1.00 93.50 383 ILE A N 1
ATOM 3065 C CA . ILE A 1 383 ? 22.944 12.335 -26.743 1.00 93.50 383 ILE A CA 1
ATOM 3066 C C . ILE A 1 383 ? 23.205 11.522 -28.015 1.00 93.50 383 ILE A C 1
ATOM 3068 O O . ILE A 1 383 ? 23.439 12.106 -29.077 1.00 93.50 383 ILE A O 1
ATOM 3072 N N . PHE A 1 384 ? 23.098 10.191 -27.940 1.00 93.62 384 PHE A N 1
ATOM 3073 C CA . PHE A 1 384 ? 23.254 9.334 -29.119 1.00 93.62 384 PHE A CA 1
ATOM 3074 C C . PHE A 1 384 ? 22.152 9.581 -30.155 1.00 93.62 384 PHE A C 1
ATOM 3076 O O . PHE A 1 384 ? 22.452 9.700 -31.342 1.00 93.62 384 PHE A O 1
ATOM 3083 N N . ALA A 1 385 ? 20.899 9.748 -29.723 1.00 91.62 385 ALA A N 1
ATOM 3084 C CA . ALA A 1 385 ? 19.792 10.085 -30.615 1.00 91.62 385 ALA A CA 1
ATOM 3085 C C . ALA A 1 385 ? 20.036 11.406 -31.348 1.00 91.62 385 ALA A C 1
ATOM 3087 O O . ALA A 1 385 ? 19.882 11.474 -32.567 1.00 91.62 385 ALA A O 1
ATOM 3088 N N . ASN A 1 386 ? 20.496 12.440 -30.638 1.00 89.38 386 ASN A N 1
ATOM 3089 C CA . ASN A 1 386 ? 20.848 13.706 -31.266 1.00 89.38 386 ASN A CA 1
ATOM 3090 C C . ASN A 1 386 ? 21.953 13.515 -32.314 1.00 89.38 386 ASN A C 1
ATOM 3092 O O . ASN A 1 386 ? 21.809 14.003 -33.430 1.00 89.38 386 ASN A O 1
ATOM 3096 N N . GLY A 1 387 ? 23.004 12.748 -32.007 1.00 85.50 387 GLY A N 1
ATOM 3097 C CA . GLY A 1 387 ? 24.060 12.422 -32.972 1.00 85.50 387 GLY A CA 1
ATOM 3098 C C . GLY A 1 387 ? 23.549 11.680 -34.214 1.00 85.50 387 GLY A C 1
ATOM 3099 O O . GLY A 1 387 ? 24.002 11.965 -35.323 1.00 85.50 387 GLY A O 1
ATOM 3100 N N . THR A 1 388 ? 22.567 10.786 -34.061 1.00 85.19 388 THR A N 1
ATOM 3101 C CA . THR A 1 388 ? 21.946 10.063 -35.191 1.00 85.19 388 THR A CA 1
ATOM 3102 C C . THR A 1 388 ? 21.051 10.941 -36.059 1.00 85.19 388 THR A C 1
ATOM 3104 O O . THR A 1 388 ? 20.809 10.607 -37.211 1.00 85.19 388 THR A O 1
ATOM 3107 N N . VAL A 1 389 ? 20.588 12.081 -35.539 1.00 82.81 389 VAL A N 1
ATOM 3108 C CA . VAL A 1 389 ? 19.768 13.041 -36.287 1.00 82.81 389 VAL A CA 1
ATOM 3109 C C . VAL A 1 389 ? 20.630 14.146 -36.900 1.00 82.81 389 VAL A C 1
ATOM 3111 O O . VAL A 1 389 ? 20.381 14.534 -38.039 1.00 82.81 389 VAL A O 1
ATOM 3114 N N . THR A 1 390 ? 21.635 14.657 -36.182 1.00 83.31 390 THR A N 1
ATOM 3115 C CA . THR A 1 390 ? 22.440 15.815 -36.605 1.00 83.31 390 THR A CA 1
ATOM 3116 C C . THR A 1 390 ? 23.543 15.468 -37.595 1.00 83.31 390 THR A C 1
ATOM 3118 O O . THR A 1 390 ? 23.769 16.238 -38.526 1.00 83.31 390 THR A O 1
ATOM 3121 N N . ASN A 1 391 ? 24.204 14.314 -37.472 1.00 81.75 391 ASN A N 1
ATOM 3122 C CA . ASN A 1 391 ? 25.236 13.931 -38.439 1.00 81.75 391 ASN A CA 1
ATOM 3123 C C . ASN A 1 391 ? 24.665 13.760 -39.858 1.00 81.75 391 ASN A C 1
ATOM 3125 O O . ASN A 1 391 ? 25.219 14.357 -40.782 1.00 81.75 391 ASN A O 1
ATOM 3129 N N . PRO A 1 392 ? 23.514 13.089 -40.059 1.00 79.12 392 PRO A N 1
ATOM 3130 C CA . PRO A 1 392 ? 22.898 13.022 -41.381 1.00 79.12 392 PRO A CA 1
ATOM 3131 C C . PRO A 1 392 ? 22.443 14.381 -41.943 1.00 79.12 392 PRO A C 1
ATOM 3133 O O . PRO A 1 392 ? 22.399 14.534 -43.166 1.00 79.12 392 PRO A O 1
ATOM 3136 N N . ILE A 1 393 ? 22.156 15.394 -41.106 1.00 79.56 393 ILE A N 1
ATOM 3137 C CA . ILE A 1 393 ? 21.914 16.775 -41.584 1.00 79.56 393 ILE A CA 1
ATOM 3138 C C . ILE A 1 393 ? 23.145 17.296 -42.321 1.00 79.56 393 ILE A C 1
ATOM 3140 O O . ILE A 1 393 ? 23.029 17.839 -43.419 1.00 79.56 393 ILE A O 1
ATOM 3144 N N . ASN A 1 394 ? 24.329 17.092 -41.743 1.00 81.06 394 ASN A N 1
ATOM 3145 C CA . ASN A 1 394 ? 25.591 17.519 -42.347 1.00 81.06 394 ASN A CA 1
ATOM 3146 C C . ASN A 1 394 ? 25.893 16.757 -43.650 1.00 81.06 394 ASN A C 1
ATOM 3148 O O . ASN A 1 394 ? 26.593 17.275 -44.518 1.00 81.06 394 ASN A O 1
ATOM 3152 N N . MET A 1 395 ? 25.303 15.568 -43.815 1.00 87.94 395 MET A N 1
ATOM 3153 C CA . MET A 1 395 ? 25.358 14.751 -45.033 1.00 87.94 395 MET A CA 1
ATOM 3154 C C . MET A 1 395 ? 24.276 15.120 -46.065 1.00 87.94 395 MET A C 1
ATOM 3156 O O . MET A 1 395 ? 24.243 14.527 -47.138 1.00 87.94 395 MET A O 1
ATOM 3160 N N . ARG A 1 396 ? 23.428 16.122 -45.777 1.00 85.06 396 ARG A N 1
ATOM 3161 C CA . ARG A 1 396 ? 22.305 16.598 -46.614 1.00 85.06 396 ARG A CA 1
ATOM 3162 C C . ARG A 1 396 ? 21.153 15.602 -46.793 1.00 85.06 396 ARG A C 1
ATOM 3164 O O . ARG A 1 396 ? 20.393 15.731 -47.747 1.00 85.06 396 ARG A O 1
ATOM 3171 N N . THR A 1 397 ? 20.986 14.668 -45.859 1.00 87.25 397 THR A N 1
ATOM 3172 C CA . THR A 1 397 ? 19.779 13.824 -45.808 1.00 87.25 397 THR A CA 1
ATOM 3173 C C . THR A 1 397 ? 18.554 14.645 -45.403 1.00 87.25 397 THR A C 1
ATOM 3175 O O . THR A 1 397 ? 18.618 15.525 -44.526 1.00 87.25 397 THR A O 1
ATOM 3178 N N . GLU A 1 398 ? 17.414 14.358 -46.026 1.00 88.38 398 GLU A N 1
ATOM 3179 C CA . GLU A 1 398 ? 16.176 15.075 -45.735 1.00 88.38 398 GLU A CA 1
ATOM 3180 C C . GLU A 1 398 ? 15.601 14.669 -44.372 1.00 88.38 398 GLU A C 1
ATOM 3182 O O . GLU A 1 398 ? 15.867 13.586 -43.863 1.00 88.38 398 GLU A O 1
ATOM 3187 N N . LEU A 1 399 ? 14.797 15.540 -43.750 1.00 86.31 399 LEU A N 1
ATOM 3188 C CA . LEU A 1 399 ? 14.187 15.246 -42.444 1.00 86.31 399 LEU A CA 1
ATOM 3189 C C . LEU A 1 399 ? 13.302 13.988 -42.479 1.00 86.31 399 LEU A C 1
ATOM 3191 O O . LEU A 1 399 ? 13.334 13.207 -41.534 1.00 86.31 399 LEU A O 1
ATOM 3195 N N . VAL A 1 400 ? 12.571 13.787 -43.580 1.00 90.62 400 VAL A N 1
ATOM 3196 C CA . VAL A 1 400 ? 11.713 12.613 -43.825 1.00 90.62 400 VAL A CA 1
ATOM 3197 C C . VAL A 1 400 ? 12.509 11.301 -43.840 1.00 90.62 400 VAL A C 1
ATOM 3199 O O . VAL A 1 400 ? 11.969 10.234 -43.588 1.00 90.62 400 VAL A O 1
ATOM 3202 N N . GLU A 1 401 ? 13.822 11.347 -44.072 1.00 91.75 401 GLU A N 1
ATOM 3203 C CA . GLU A 1 401 ? 14.674 10.153 -44.081 1.00 91.75 401 GLU A CA 1
ATOM 3204 C C . GLU A 1 401 ? 15.197 9.764 -42.690 1.00 91.75 401 GLU A C 1
ATOM 3206 O O . GLU A 1 401 ? 15.856 8.735 -42.536 1.00 91.75 401 GLU A O 1
ATOM 3211 N N . ARG A 1 402 ? 14.915 10.593 -41.680 1.00 88.81 402 ARG A N 1
ATOM 3212 C CA . ARG A 1 402 ? 15.442 10.500 -40.311 1.00 88.81 402 ARG A CA 1
ATOM 3213 C C . ARG A 1 402 ? 14.421 11.022 -39.298 1.00 88.81 402 ARG A C 1
ATOM 3215 O O . ARG A 1 402 ? 14.723 11.850 -38.437 1.00 88.81 402 ARG A O 1
ATOM 3222 N N . GLU A 1 403 ? 13.192 10.549 -39.428 1.00 91.19 403 GLU A N 1
ATOM 3223 C CA . GLU A 1 403 ? 12.073 10.904 -38.569 1.00 91.19 403 GLU A CA 1
ATOM 3224 C C . GLU A 1 403 ? 12.280 10.338 -37.155 1.00 91.19 403 GLU A C 1
ATOM 3226 O O . GLU A 1 403 ? 12.382 9.116 -36.983 1.00 91.19 403 GLU A O 1
ATOM 3231 N N . PRO A 1 404 ? 12.366 11.196 -36.121 1.00 91.12 404 PRO A N 1
ATOM 3232 C CA . PRO A 1 404 ? 12.503 10.746 -34.745 1.00 91.12 404 PRO A CA 1
ATOM 3233 C C . PRO A 1 404 ? 11.167 10.211 -34.224 1.00 91.12 404 PRO A C 1
ATOM 3235 O O . PRO A 1 404 ? 10.141 10.884 -34.294 1.00 91.12 404 PRO A O 1
ATOM 3238 N N . LEU A 1 405 ? 11.195 9.019 -33.633 1.00 90.19 405 LEU A N 1
ATOM 3239 C CA . LEU A 1 405 ? 9.989 8.324 -33.167 1.00 90.19 405 LEU A CA 1
ATOM 3240 C C . LEU A 1 405 ? 9.721 8.495 -31.667 1.00 90.19 405 LEU A C 1
ATOM 3242 O O . LEU A 1 405 ? 8.642 8.155 -31.179 1.00 90.19 405 LEU A O 1
ATOM 3246 N N . GLY A 1 406 ? 10.702 9.005 -30.916 1.00 89.12 406 GLY A N 1
ATOM 3247 C CA . GLY A 1 406 ? 10.621 9.101 -29.460 1.00 89.12 406 GLY A CA 1
ATOM 3248 C C . GLY A 1 406 ? 10.252 7.755 -28.828 1.00 89.12 406 GLY A C 1
ATOM 3249 O O . GLY A 1 406 ? 10.732 6.707 -29.255 1.00 89.12 406 GLY A O 1
ATOM 3250 N N . SER A 1 407 ? 9.366 7.766 -27.831 1.00 89.69 407 SER A N 1
ATOM 3251 C CA . SER A 1 407 ? 8.948 6.553 -27.118 1.00 89.69 407 SER A CA 1
ATOM 3252 C C . SER A 1 407 ? 7.723 5.857 -27.724 1.00 89.69 407 SER A C 1
ATOM 3254 O O . SER A 1 407 ? 6.823 5.439 -26.991 1.00 89.69 407 SER A O 1
ATOM 3256 N N . ALA A 1 408 ? 7.640 5.792 -29.054 1.00 90.94 408 ALA A N 1
ATOM 3257 C CA . ALA A 1 408 ? 6.558 5.101 -29.751 1.00 90.94 408 ALA A CA 1
ATOM 3258 C C . ALA A 1 408 ? 6.421 3.633 -29.291 1.00 90.94 408 ALA A C 1
ATOM 3260 O O . ALA A 1 408 ? 7.406 2.965 -28.964 1.00 90.94 408 ALA A O 1
ATOM 3261 N N . THR A 1 409 ? 5.176 3.149 -29.244 1.00 93.06 409 THR A N 1
ATOM 3262 C CA . THR A 1 409 ? 4.835 1.768 -28.875 1.00 93.06 409 THR A CA 1
ATOM 3263 C C . THR A 1 409 ? 4.676 0.919 -30.126 1.00 93.06 409 THR A C 1
ATOM 3265 O O . THR A 1 409 ? 3.918 1.288 -31.017 1.00 93.06 409 THR A O 1
ATOM 3268 N N . TYR A 1 410 ? 5.315 -0.246 -30.151 1.00 94.25 410 TYR A N 1
ATOM 3269 C CA . TYR A 1 410 ? 5.213 -1.205 -31.249 1.00 94.25 410 TYR A CA 1
ATOM 3270 C C . TYR A 1 410 ? 4.549 -2.481 -30.771 1.00 94.25 410 TYR A C 1
ATOM 3272 O O . TYR A 1 410 ? 4.764 -2.895 -29.632 1.00 94.25 410 TYR A O 1
ATOM 3280 N N . THR A 1 411 ? 3.750 -3.097 -31.640 1.00 94.06 411 THR A N 1
ATOM 3281 C CA . THR A 1 411 ? 3.055 -4.356 -31.356 1.00 94.06 411 THR A CA 1
ATOM 3282 C C . THR A 1 411 ? 3.613 -5.459 -32.241 1.00 94.06 411 THR A C 1
ATOM 3284 O O . THR A 1 411 ? 3.615 -5.339 -33.462 1.00 94.06 411 THR A O 1
ATOM 3287 N N . ALA A 1 412 ? 4.062 -6.546 -31.626 1.00 92.25 412 ALA A N 1
ATOM 3288 C CA . ALA A 1 412 ? 4.580 -7.700 -32.336 1.00 92.25 412 ALA A CA 1
ATOM 3289 C C . ALA A 1 412 ? 3.456 -8.492 -33.020 1.00 92.25 412 ALA A C 1
ATOM 3291 O O . ALA A 1 412 ? 2.441 -8.815 -32.395 1.00 92.25 412 ALA A O 1
ATOM 3292 N N . SER A 1 413 ? 3.652 -8.850 -34.287 1.00 83.00 413 SER A N 1
ATOM 3293 C CA . SER A 1 413 ? 2.734 -9.691 -35.069 1.00 83.00 413 SER A CA 1
ATOM 3294 C C . SER A 1 413 ? 3.182 -11.155 -35.138 1.00 83.00 413 SER A C 1
ATOM 3296 O O . SER A 1 413 ? 2.332 -12.043 -35.121 1.00 83.00 413 SER A O 1
ATOM 3298 N N . ALA A 1 414 ? 4.495 -11.407 -35.184 1.00 74.25 414 ALA A N 1
ATOM 3299 C CA . ALA A 1 414 ? 5.075 -12.731 -35.411 1.00 74.25 414 ALA A CA 1
ATOM 3300 C C . ALA A 1 414 ? 5.614 -13.384 -34.126 1.00 74.25 414 ALA A C 1
ATOM 3302 O O . ALA A 1 414 ? 4.980 -14.274 -33.559 1.00 74.25 414 ALA A O 1
ATOM 3303 N N . LEU A 1 415 ? 6.778 -12.946 -33.635 1.00 81.25 415 LEU A N 1
ATOM 3304 C CA . LEU A 1 415 ? 7.345 -13.454 -32.384 1.00 81.25 415 LEU A CA 1
ATOM 3305 C C . LEU A 1 415 ? 6.644 -12.791 -31.189 1.00 81.25 415 LEU A C 1
ATOM 3307 O O . LEU A 1 415 ? 6.515 -11.576 -31.145 1.00 81.25 415 LEU A O 1
ATOM 3311 N N . ALA A 1 416 ? 6.182 -13.583 -30.216 1.00 84.00 416 ALA A N 1
ATOM 3312 C CA . ALA A 1 416 ? 5.349 -13.111 -29.100 1.00 84.00 416 ALA A CA 1
ATOM 3313 C C . ALA A 1 416 ? 4.144 -12.234 -29.546 1.00 84.00 416 ALA A C 1
ATOM 3315 O O . ALA A 1 416 ? 4.060 -11.064 -29.152 1.00 84.00 416 ALA A O 1
ATOM 3316 N N . PRO A 1 417 ? 3.194 -12.784 -30.335 1.00 88.06 417 PRO A N 1
ATOM 3317 C CA . PRO A 1 417 ? 2.096 -12.020 -30.925 1.00 88.06 417 PRO A CA 1
ATOM 3318 C C . PRO A 1 417 ? 1.294 -11.207 -29.910 1.00 88.06 417 PRO A C 1
ATOM 3320 O O . PRO A 1 417 ? 0.947 -11.683 -28.825 1.00 88.06 417 PRO A O 1
ATOM 3323 N N . GLY A 1 418 ? 0.984 -9.968 -30.279 1.00 91.38 418 GLY A N 1
ATOM 3324 C CA . GLY A 1 418 ? 0.244 -9.020 -29.454 1.00 91.38 418 GLY A CA 1
ATOM 3325 C C . GLY A 1 418 ? 1.053 -8.409 -28.311 1.00 91.38 418 GLY A C 1
ATOM 3326 O O . GLY A 1 418 ? 0.527 -7.533 -27.622 1.00 91.38 418 GLY A O 1
ATOM 3327 N N . SER A 1 419 ? 2.303 -8.836 -28.087 1.00 95.69 419 SER A N 1
ATOM 3328 C CA . SER A 1 419 ? 3.178 -8.141 -27.142 1.00 95.69 419 SER A CA 1
ATOM 3329 C C . SER A 1 419 ? 3.482 -6.730 -27.632 1.00 95.69 419 SER A C 1
ATOM 3331 O O . SER A 1 419 ? 3.573 -6.490 -28.834 1.00 95.69 419 SER A O 1
ATOM 3333 N N . GLN A 1 420 ? 3.589 -5.790 -26.698 1.00 96.00 420 GLN A N 1
ATOM 3334 C CA . GLN A 1 420 ? 3.775 -4.373 -26.983 1.00 96.00 420 GLN A CA 1
ATOM 3335 C C . GLN A 1 420 ? 4.989 -3.846 -26.236 1.00 96.00 420 GLN A C 1
ATOM 3337 O O . GLN A 1 420 ? 5.168 -4.184 -25.065 1.00 96.00 420 GLN A O 1
ATOM 3342 N N . LYS A 1 421 ? 5.797 -2.995 -26.863 1.00 96.06 421 LYS A N 1
ATOM 3343 C CA . LYS A 1 421 ? 6.947 -2.368 -26.205 1.00 96.06 421 LYS A CA 1
ATOM 3344 C C . LYS A 1 421 ? 7.137 -0.928 -26.659 1.00 96.06 421 LYS A C 1
ATOM 3346 O O . LYS A 1 421 ? 7.046 -0.627 -27.846 1.00 96.06 421 LYS A O 1
ATOM 3351 N N . GLU A 1 422 ? 7.419 -0.054 -25.698 1.00 95.44 422 GLU A N 1
ATOM 3352 C CA . GLU A 1 422 ? 7.915 1.298 -25.951 1.00 95.44 422 GLU A CA 1
ATOM 3353 C C . GLU A 1 422 ? 9.445 1.288 -26.077 1.00 95.44 422 GLU A C 1
ATOM 3355 O O . GLU A 1 422 ? 10.137 0.669 -25.260 1.00 95.44 422 GLU A O 1
ATOM 3360 N N . ALA A 1 423 ? 9.967 1.996 -27.080 1.00 93.12 423 ALA A N 1
ATOM 3361 C CA . ALA A 1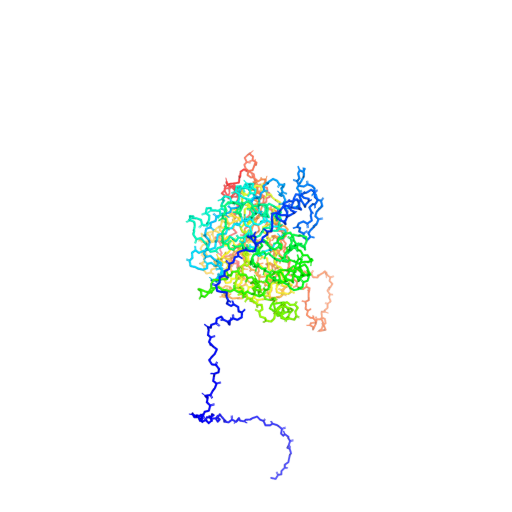 423 ? 11.395 2.299 -27.177 1.00 93.12 423 ALA A CA 1
ATOM 3362 C C . ALA A 1 423 ? 11.775 3.429 -26.207 1.00 93.12 423 ALA A C 1
ATOM 3364 O O . ALA A 1 423 ? 10.937 4.261 -25.843 1.00 93.12 423 ALA A O 1
ATOM 3365 N N . ASP A 1 424 ? 13.050 3.525 -25.824 1.00 94.81 424 ASP A N 1
ATOM 3366 C CA . ASP A 1 424 ? 13.538 4.775 -25.229 1.00 94.81 424 ASP A CA 1
ATOM 3367 C C . ASP A 1 424 ? 13.536 5.882 -26.287 1.00 94.81 424 ASP A C 1
ATOM 3369 O O . ASP A 1 424 ? 12.999 6.966 -26.035 1.00 94.81 424 ASP A O 1
ATOM 3373 N N . THR A 1 425 ? 14.072 5.561 -27.472 1.00 95.50 425 THR A N 1
ATOM 3374 C CA . THR A 1 425 ? 13.981 6.348 -28.705 1.00 95.50 425 THR A CA 1
ATOM 3375 C C . THR A 1 425 ? 14.251 5.482 -29.945 1.00 95.50 425 THR A C 1
ATOM 3377 O O . THR A 1 425 ? 14.816 4.389 -29.852 1.00 95.50 425 THR A O 1
ATOM 3380 N N . GLY A 1 426 ? 13.880 5.980 -31.122 1.00 94.19 426 GLY A N 1
ATOM 3381 C CA . GLY A 1 426 ? 14.151 5.332 -32.400 1.00 94.19 426 GLY A CA 1
ATOM 3382 C C . GLY A 1 426 ? 14.102 6.308 -33.568 1.00 94.19 426 GLY A C 1
ATOM 3383 O O . GLY A 1 426 ? 13.670 7.456 -33.420 1.00 94.19 426 GLY A O 1
ATOM 3384 N N . LEU A 1 427 ? 14.547 5.833 -34.726 1.00 93.69 427 LEU A N 1
ATOM 3385 C CA . LEU A 1 427 ? 14.587 6.593 -35.970 1.00 93.69 427 LEU A CA 1
ATOM 3386 C C . LEU A 1 427 ? 13.954 5.779 -37.091 1.00 93.69 427 LEU A C 1
ATOM 3388 O O . LEU A 1 427 ? 14.213 4.570 -37.194 1.00 93.69 427 LEU A O 1
ATOM 3392 N N . LYS A 1 428 ? 13.176 6.450 -37.946 1.00 94.50 428 LYS A N 1
ATOM 3393 C CA . LYS A 1 428 ? 12.765 5.866 -39.215 1.00 94.50 428 LYS A CA 1
ATOM 3394 C C . LYS A 1 428 ? 13.002 6.739 -40.433 1.00 94.50 428 LYS A C 1
ATOM 3396 O O . LYS A 1 428 ? 13.051 7.958 -40.343 1.00 94.50 428 LYS A O 1
ATOM 3401 N N . ASN A 1 429 ? 13.097 6.090 -41.584 1.00 95.25 429 ASN A N 1
ATOM 3402 C CA . ASN A 1 429 ? 13.009 6.753 -42.879 1.00 95.25 429 ASN A CA 1
ATOM 3403 C C . ASN A 1 429 ? 11.573 6.668 -43.399 1.00 95.25 429 ASN A C 1
ATOM 3405 O O . ASN A 1 429 ? 11.165 5.612 -43.885 1.00 95.25 429 ASN A O 1
ATOM 3409 N N . GLY A 1 430 ? 10.831 7.768 -43.307 1.00 93.75 430 GLY A N 1
ATOM 3410 C CA . GLY A 1 430 ? 9.436 7.896 -43.722 1.00 93.75 430 GLY A CA 1
ATOM 3411 C C . GLY A 1 430 ? 9.206 7.728 -45.226 1.00 93.75 430 GLY A C 1
ATOM 3412 O O . GLY A 1 430 ? 8.111 7.349 -45.627 1.00 93.75 430 GLY A O 1
ATOM 3413 N N . LEU A 1 431 ? 10.230 7.900 -46.077 1.00 94.12 431 LEU A N 1
ATOM 3414 C CA . LEU A 1 431 ? 10.109 7.590 -47.512 1.00 94.12 431 LEU A CA 1
ATOM 3415 C C . LEU A 1 431 ? 10.039 6.082 -47.768 1.00 94.12 431 LEU A C 1
ATOM 3417 O O . LEU A 1 431 ? 9.376 5.637 -48.703 1.00 94.12 431 LEU A O 1
ATOM 3421 N N . LEU A 1 432 ? 10.743 5.296 -46.951 1.00 94.81 432 LEU A N 1
ATOM 3422 C CA . LEU A 1 432 ? 10.768 3.834 -47.045 1.00 94.81 432 LEU A CA 1
ATOM 3423 C C . LEU A 1 432 ? 9.710 3.174 -46.155 1.00 94.81 432 LEU A C 1
ATOM 3425 O O . LEU A 1 432 ? 9.319 2.038 -46.415 1.00 94.81 432 LEU A O 1
ATOM 3429 N N . ARG A 1 433 ? 9.314 3.867 -45.084 1.00 94.19 433 ARG A N 1
ATOM 3430 C CA . ARG A 1 433 ? 8.446 3.396 -44.000 1.00 94.19 433 ARG A CA 1
ATOM 3431 C C . ARG A 1 433 ? 7.386 4.456 -43.645 1.00 94.19 433 ARG A C 1
ATOM 3433 O O . ARG A 1 433 ? 7.460 5.064 -42.569 1.00 94.19 433 ARG A O 1
ATOM 3440 N N . PRO A 1 434 ? 6.452 4.749 -44.569 1.00 92.25 434 PRO A N 1
ATOM 3441 C CA . PRO A 1 434 ? 5.492 5.840 -44.416 1.00 92.25 434 PRO A CA 1
ATOM 3442 C C . PRO A 1 434 ? 4.374 5.554 -43.402 1.00 92.25 434 PRO A C 1
ATOM 3444 O O . PRO A 1 434 ? 3.693 6.493 -42.996 1.00 92.25 434 PRO A O 1
ATOM 3447 N N . ASP A 1 435 ? 4.150 4.302 -42.988 1.00 90.31 435 ASP A N 1
ATOM 3448 C CA . ASP A 1 435 ? 3.055 3.948 -42.079 1.00 90.31 435 ASP A CA 1
ATOM 3449 C C . ASP A 1 435 ? 3.492 4.063 -40.609 1.00 90.31 435 ASP A C 1
ATOM 3451 O O . ASP A 1 435 ? 4.256 3.250 -40.090 1.00 90.31 435 ASP A O 1
ATOM 3455 N N . ASP A 1 436 ? 2.992 5.081 -39.908 1.00 82.81 436 ASP A N 1
ATOM 3456 C CA . ASP A 1 436 ? 3.266 5.302 -38.480 1.00 82.81 436 ASP A CA 1
ATOM 3457 C C . ASP A 1 436 ? 2.680 4.225 -37.552 1.00 82.81 436 ASP A C 1
ATOM 3459 O O . ASP A 1 436 ? 3.109 4.108 -36.403 1.00 82.81 436 ASP A O 1
ATOM 3463 N N . ALA A 1 437 ? 1.681 3.464 -38.005 1.00 78.62 437 ALA A N 1
ATOM 3464 C CA . ALA A 1 437 ? 1.002 2.465 -37.190 1.00 78.62 437 ALA A CA 1
ATOM 3465 C C . ALA A 1 437 ? 1.665 1.086 -37.271 1.00 78.62 437 ALA A C 1
ATOM 3467 O O . ALA A 1 437 ? 1.614 0.333 -36.294 1.00 78.62 437 ALA A O 1
ATOM 3468 N N . THR A 1 438 ? 2.255 0.734 -38.417 1.00 82.62 438 THR A N 1
ATOM 3469 C CA . THR A 1 438 ? 2.772 -0.625 -38.653 1.00 82.62 438 THR A CA 1
ATOM 3470 C C . THR A 1 438 ? 4.256 -0.699 -38.958 1.00 82.62 438 THR A C 1
ATOM 3472 O O . THR A 1 438 ? 4.852 -1.756 -38.729 1.00 82.62 438 THR A O 1
ATOM 3475 N N . ASP A 1 439 ? 4.869 0.367 -39.474 1.00 92.69 439 ASP A N 1
ATOM 3476 C CA . ASP A 1 439 ? 6.260 0.278 -39.893 1.00 92.69 439 ASP A CA 1
ATOM 3477 C C . ASP A 1 439 ? 7.213 0.400 -38.707 1.00 92.69 439 ASP A C 1
ATOM 3479 O O . ASP A 1 439 ? 7.237 1.386 -37.973 1.00 92.69 439 ASP A O 1
ATOM 3483 N N . TRP A 1 440 ? 8.055 -0.617 -38.549 1.00 95.06 440 TRP A N 1
ATOM 3484 C CA . TRP A 1 440 ? 9.085 -0.655 -37.518 1.00 95.06 440 TRP A CA 1
ATOM 3485 C C . TRP A 1 440 ? 10.163 0.421 -37.744 1.00 95.06 440 TRP A C 1
ATOM 3487 O O . TRP A 1 440 ? 10.426 0.799 -38.887 1.00 95.06 440 TRP A O 1
ATOM 3497 N N . PRO A 1 441 ? 10.877 0.868 -36.698 1.00 95.50 441 PRO A N 1
ATOM 3498 C CA . PRO A 1 441 ? 12.068 1.702 -36.845 1.00 95.50 441 PRO A CA 1
ATOM 3499 C C . PRO A 1 441 ? 13.216 0.936 -37.511 1.00 95.50 441 PRO A C 1
ATOM 3501 O O . PRO A 1 441 ? 13.333 -0.282 -37.362 1.00 95.50 441 PRO A O 1
ATOM 3504 N N . GLN A 1 442 ? 14.097 1.637 -38.226 1.00 95.19 442 GLN A N 1
ATOM 3505 C CA . GLN A 1 442 ? 15.362 1.065 -38.703 1.00 95.19 442 GLN A CA 1
ATOM 3506 C C . GLN A 1 442 ? 16.382 0.992 -37.559 1.00 95.19 442 GLN A C 1
ATOM 3508 O O . GLN A 1 442 ? 17.080 -0.012 -37.418 1.00 95.19 442 GLN A O 1
ATOM 3513 N N . LEU A 1 443 ? 16.431 2.039 -36.729 1.00 96.19 443 LEU A N 1
ATOM 3514 C CA . LEU A 1 443 ? 17.321 2.168 -35.579 1.00 96.19 443 LEU A CA 1
ATOM 3515 C C . LEU A 1 443 ? 16.507 2.279 -34.291 1.00 96.19 443 LEU A C 1
ATOM 3517 O O . LEU A 1 443 ? 15.620 3.127 -34.179 1.00 96.19 443 LEU A O 1
ATOM 3521 N N . VAL A 1 444 ? 16.883 1.488 -33.291 1.00 97.69 444 VAL A N 1
ATOM 3522 C CA . VAL A 1 444 ? 16.395 1.619 -31.916 1.00 97.69 444 VAL A CA 1
ATOM 3523 C C . VAL A 1 444 ? 17.567 1.871 -30.979 1.00 97.69 444 VAL A C 1
ATOM 3525 O O . VAL A 1 444 ? 18.609 1.224 -31.090 1.00 97.69 444 VAL A O 1
ATOM 3528 N N . ILE A 1 445 ? 17.391 2.790 -30.033 1.00 97.62 445 ILE A N 1
ATOM 3529 C CA . ILE A 1 445 ? 18.336 2.991 -28.936 1.00 97.62 445 ILE A CA 1
ATOM 3530 C C . ILE A 1 445 ? 17.622 2.640 -27.633 1.00 97.62 445 ILE A C 1
ATOM 3532 O O . ILE A 1 445 ? 16.539 3.151 -27.349 1.00 97.62 445 ILE A O 1
ATOM 3536 N N . GLU A 1 446 ? 18.244 1.772 -26.844 1.00 97.75 446 GLU A N 1
ATOM 3537 C CA . GLU A 1 446 ? 17.818 1.400 -25.496 1.00 97.75 446 GLU A CA 1
ATOM 3538 C C . GLU A 1 446 ? 18.908 1.800 -24.506 1.00 97.75 446 GLU A C 1
ATOM 3540 O O . GLU A 1 446 ? 20.097 1.688 -24.793 1.00 97.75 446 GLU A O 1
ATOM 3545 N N . SER A 1 447 ? 18.522 2.243 -23.318 1.00 96.12 447 SER A N 1
ATOM 3546 C CA . SER A 1 447 ? 19.442 2.564 -22.238 1.00 96.12 447 SER A CA 1
ATOM 3547 C C . SER A 1 447 ? 18.963 2.056 -20.883 1.00 96.12 447 SER A C 1
ATOM 3549 O O . SER A 1 447 ? 17.775 1.841 -20.643 1.00 96.12 447 SER A O 1
ATOM 3551 N N . GLY A 1 448 ? 19.894 1.842 -19.962 1.00 94.69 448 GLY A N 1
ATOM 3552 C CA . GLY A 1 448 ? 19.574 1.481 -18.589 1.00 94.69 448 GLY A CA 1
ATOM 3553 C C . GLY A 1 448 ? 20.803 1.341 -17.714 1.00 94.69 448 GLY A C 1
ATOM 3554 O O . GLY A 1 448 ? 21.914 1.640 -18.142 1.00 94.69 448 GLY A O 1
ATOM 3555 N N . VAL A 1 449 ? 20.598 0.884 -16.484 1.00 93.31 449 VAL A N 1
ATOM 3556 C CA . VAL A 1 449 ? 21.681 0.645 -15.517 1.00 93.31 449 VAL A CA 1
ATOM 3557 C C . VAL A 1 449 ? 22.251 -0.774 -15.618 1.00 93.31 449 VAL A C 1
ATOM 3559 O O . VAL A 1 449 ? 21.548 -1.707 -16.019 1.00 93.31 449 VAL A O 1
ATOM 3562 N N . SER A 1 450 ? 23.512 -0.965 -15.218 1.00 92.19 450 SER A N 1
ATOM 3563 C CA . SER A 1 450 ? 24.208 -2.260 -15.330 1.00 92.19 450 SER A CA 1
ATOM 3564 C C . SER A 1 450 ? 23.556 -3.399 -14.538 1.00 92.19 450 SER A C 1
ATOM 3566 O O . SER A 1 450 ? 23.551 -4.536 -15.015 1.00 92.19 450 SER A O 1
ATOM 3568 N N . GLY A 1 451 ? 22.876 -3.101 -13.424 1.00 88.00 451 GLY A N 1
ATOM 3569 C CA . GLY A 1 451 ? 22.068 -4.076 -12.673 1.00 88.00 451 GLY A CA 1
ATOM 3570 C C . GLY A 1 451 ? 20.919 -4.696 -13.476 1.00 88.00 451 GLY A C 1
ATOM 3571 O O . GLY A 1 451 ? 20.417 -5.759 -13.130 1.00 88.00 451 GLY A O 1
ATOM 3572 N N . SER A 1 452 ? 20.540 -4.073 -14.596 1.00 92.25 452 SER A N 1
ATOM 3573 C CA . SER A 1 452 ? 19.467 -4.528 -15.487 1.00 92.25 452 SER A CA 1
ATOM 3574 C C . SER A 1 452 ? 19.975 -5.114 -16.807 1.00 92.25 452 SER A C 1
ATOM 3576 O O . SER A 1 452 ? 19.174 -5.349 -17.713 1.00 92.25 452 SER A O 1
ATOM 3578 N N . LEU A 1 453 ? 21.286 -5.352 -16.958 1.00 93.12 453 LEU A N 1
ATOM 3579 C CA . LEU A 1 453 ? 21.906 -5.742 -18.233 1.00 93.12 453 LEU A CA 1
ATOM 3580 C C . LEU A 1 453 ? 21.238 -6.960 -18.883 1.00 93.12 453 LEU A C 1
ATOM 3582 O O . LEU A 1 453 ? 20.942 -6.948 -20.077 1.00 93.12 453 LEU A O 1
ATOM 3586 N N . HIS A 1 454 ? 20.958 -8.005 -18.100 1.00 91.44 454 HIS A N 1
ATOM 3587 C CA . HIS A 1 454 ? 20.287 -9.198 -18.618 1.00 91.44 454 HIS A CA 1
ATOM 3588 C C . HIS A 1 454 ? 18.922 -8.851 -19.229 1.00 91.44 454 HIS A C 1
ATOM 3590 O O . HIS A 1 454 ? 18.600 -9.299 -20.327 1.00 91.44 454 HIS A O 1
ATOM 3596 N N . ARG A 1 455 ? 18.133 -8.013 -18.547 1.00 93.56 455 ARG A N 1
ATOM 3597 C CA . ARG A 1 455 ? 16.809 -7.591 -19.008 1.00 93.56 455 ARG A CA 1
ATOM 3598 C C . ARG A 1 455 ? 16.889 -6.659 -20.217 1.00 93.56 455 ARG A C 1
ATOM 3600 O O . ARG A 1 455 ? 16.118 -6.828 -21.153 1.00 93.56 455 ARG A O 1
ATOM 3607 N N . LEU A 1 456 ? 17.853 -5.745 -20.240 1.00 96.00 456 LEU A N 1
ATOM 3608 C CA . LEU A 1 456 ? 18.115 -4.871 -21.385 1.00 96.00 456 LEU A CA 1
ATOM 3609 C C . LEU A 1 456 ? 18.460 -5.666 -22.654 1.00 96.00 456 LEU A C 1
ATOM 3611 O O . LEU A 1 456 ? 17.956 -5.360 -23.729 1.00 96.00 456 LEU A O 1
ATOM 3615 N N . ARG A 1 457 ? 19.238 -6.747 -22.544 1.00 96.50 457 ARG A N 1
ATOM 3616 C CA . ARG A 1 457 ? 19.498 -7.643 -23.685 1.00 96.50 457 ARG A CA 1
ATOM 3617 C C . ARG A 1 457 ? 18.252 -8.418 -24.132 1.00 96.50 457 ARG A C 1
ATOM 3619 O O . ARG A 1 457 ? 18.105 -8.689 -25.320 1.00 96.50 457 ARG A O 1
ATOM 3626 N N . GLN A 1 458 ? 17.318 -8.724 -23.226 1.00 95.25 458 GLN A N 1
ATOM 3627 C CA . GLN A 1 458 ? 16.008 -9.270 -23.619 1.00 95.25 458 GLN A CA 1
ATOM 3628 C C . GLN A 1 458 ? 15.168 -8.255 -24.400 1.00 95.25 458 GLN A C 1
ATOM 3630 O O . GLN A 1 458 ? 14.423 -8.636 -25.299 1.00 95.25 458 GLN A O 1
ATOM 3635 N N . ASP A 1 459 ? 15.311 -6.967 -24.103 1.00 96.31 459 ASP A N 1
ATOM 3636 C CA . ASP A 1 459 ? 14.661 -5.913 -24.875 1.00 96.31 459 ASP A CA 1
ATOM 3637 C C . ASP A 1 459 ? 15.260 -5.806 -26.292 1.00 96.31 459 ASP A C 1
ATOM 3639 O O . ASP A 1 459 ? 14.510 -5.657 -27.255 1.00 96.31 459 ASP A O 1
ATOM 3643 N N . VAL A 1 460 ? 16.577 -6.000 -26.453 1.00 97.19 460 VAL A N 1
ATOM 3644 C CA . VAL A 1 460 ? 17.225 -6.136 -27.776 1.00 97.19 460 VAL A CA 1
ATOM 3645 C C . VAL A 1 460 ? 16.687 -7.353 -28.543 1.00 97.19 460 VAL A C 1
ATOM 3647 O O . VAL A 1 460 ? 16.339 -7.228 -29.719 1.00 97.19 460 VAL A O 1
ATOM 3650 N N . ASN A 1 461 ? 16.570 -8.514 -27.881 1.00 94.75 461 ASN A N 1
ATOM 3651 C CA . ASN A 1 461 ? 15.959 -9.714 -28.472 1.00 94.75 461 ASN A CA 1
ATOM 3652 C C . ASN A 1 461 ? 14.541 -9.423 -28.975 1.00 94.75 461 ASN A C 1
ATOM 3654 O O . ASN A 1 461 ? 14.172 -9.867 -30.061 1.00 94.75 461 ASN A O 1
ATOM 3658 N N . TRP A 1 462 ? 13.756 -8.673 -28.195 1.00 95.94 462 TRP A N 1
ATOM 3659 C CA . TRP A 1 462 ? 12.395 -8.311 -28.567 1.00 95.94 462 TRP A CA 1
ATOM 3660 C C . TRP A 1 462 ? 12.377 -7.451 -29.834 1.00 95.94 462 TRP A C 1
ATOM 3662 O O . TRP A 1 462 ? 11.685 -7.811 -30.780 1.00 95.94 462 TRP A O 1
ATOM 3672 N N . TRP A 1 463 ? 13.180 -6.381 -29.901 1.00 96.88 463 TRP A N 1
ATOM 3673 C CA . TRP A 1 463 ? 13.224 -5.499 -31.074 1.00 96.88 463 TRP A CA 1
ATOM 3674 C C . TRP A 1 463 ? 13.623 -6.224 -32.357 1.00 96.88 463 TRP A C 1
ATOM 3676 O O . TRP A 1 463 ? 12.958 -6.066 -33.376 1.00 96.88 463 TRP A O 1
ATOM 3686 N N . ILE A 1 464 ? 14.684 -7.031 -32.329 1.00 95.56 464 ILE A N 1
ATOM 3687 C CA . ILE A 1 464 ? 15.170 -7.720 -33.534 1.00 95.56 464 ILE A CA 1
ATOM 3688 C C . ILE A 1 464 ? 14.273 -8.906 -33.911 1.00 95.56 464 ILE A C 1
ATOM 3690 O O . ILE A 1 464 ? 13.921 -9.058 -35.081 1.00 95.56 464 ILE A O 1
ATOM 3694 N N . GLY A 1 465 ? 13.870 -9.721 -32.934 1.00 92.94 465 GLY A N 1
ATOM 3695 C CA . GLY A 1 465 ? 13.074 -10.920 -33.187 1.00 92.94 465 GLY A CA 1
ATOM 3696 C C . GLY A 1 465 ? 11.624 -10.618 -33.561 1.00 92.94 465 GLY A C 1
ATOM 3697 O O . GLY A 1 465 ? 11.092 -11.228 -34.483 1.00 92.94 465 GLY A O 1
ATOM 3698 N N . CYS A 1 466 ? 10.981 -9.658 -32.889 1.00 93.94 466 CYS A N 1
ATOM 3699 C CA . CYS A 1 466 ? 9.568 -9.338 -33.126 1.00 93.94 466 CYS A CA 1
ATOM 3700 C C . CYS A 1 466 ? 9.337 -8.452 -34.352 1.00 93.94 466 CYS A C 1
ATOM 3702 O O . CYS A 1 466 ? 8.227 -8.445 -34.878 1.00 93.94 466 CYS A O 1
ATOM 3704 N N . SER A 1 467 ? 10.370 -7.736 -34.808 1.00 93.44 467 SER A N 1
ATOM 3705 C CA . SER A 1 467 ? 10.326 -6.958 -36.050 1.00 93.44 467 SER A CA 1
ATOM 3706 C C . SER A 1 467 ? 10.666 -7.774 -37.295 1.00 93.44 467 SER A C 1
ATOM 3708 O O . SER A 1 467 ? 10.703 -7.212 -38.385 1.00 93.44 467 SER A O 1
ATOM 3710 N N . GLU A 1 468 ? 10.973 -9.069 -37.147 1.00 90.44 468 GLU A N 1
ATOM 3711 C CA . GLU A 1 468 ? 11.395 -9.945 -38.248 1.00 90.44 468 GLU A CA 1
ATOM 3712 C C . GLU A 1 468 ? 12.580 -9.357 -39.039 1.00 90.44 468 GLU A C 1
ATOM 3714 O O . GLU A 1 468 ? 12.636 -9.411 -40.266 1.00 90.44 468 GLU A O 1
ATOM 3719 N N . GLY A 1 469 ? 13.537 -8.759 -38.320 1.00 88.38 469 GLY A N 1
ATOM 3720 C CA . GLY A 1 469 ? 14.725 -8.147 -38.916 1.00 88.38 469 GLY A CA 1
ATOM 3721 C C . GLY A 1 469 ? 14.496 -6.770 -39.543 1.00 88.38 469 GLY A C 1
ATOM 3722 O O . GLY A 1 469 ? 15.428 -6.220 -40.127 1.00 88.38 469 GLY A O 1
ATOM 3723 N N . MET A 1 470 ? 13.303 -6.177 -39.408 1.00 93.50 470 MET A N 1
ATOM 3724 C CA . MET A 1 470 ? 13.037 -4.808 -39.867 1.00 93.50 470 MET A CA 1
ATOM 3725 C C . MET A 1 470 ? 13.777 -3.760 -39.025 1.00 93.50 470 MET A C 1
ATOM 3727 O O . MET A 1 470 ? 14.130 -2.703 -39.553 1.00 93.50 470 MET A O 1
ATOM 3731 N N . VAL A 1 471 ? 14.060 -4.039 -37.749 1.00 96.31 471 VAL A N 1
ATOM 3732 C CA . VAL A 1 471 ? 15.013 -3.245 -36.959 1.00 96.31 471 VAL A CA 1
ATOM 3733 C C . VAL A 1 471 ? 16.432 -3.646 -37.363 1.00 96.31 471 VAL A C 1
ATOM 3735 O O . VAL A 1 471 ? 16.900 -4.742 -37.059 1.00 96.31 471 VAL A O 1
ATOM 3738 N N . LEU A 1 472 ? 17.113 -2.748 -38.075 1.00 97.12 472 LEU A N 1
ATOM 3739 C CA . LEU A 1 472 ? 18.404 -2.996 -38.722 1.00 97.12 472 LEU A CA 1
ATOM 3740 C C . LEU A 1 472 ? 19.595 -2.779 -37.788 1.00 97.12 472 LEU A C 1
ATOM 3742 O O . LEU A 1 472 ? 20.676 -3.321 -38.040 1.00 97.12 472 LEU A O 1
ATOM 3746 N N . LEU A 1 473 ? 19.406 -1.977 -36.742 1.00 97.69 473 LEU A N 1
ATOM 3747 C CA . LEU A 1 473 ? 20.421 -1.639 -35.757 1.00 97.69 473 LEU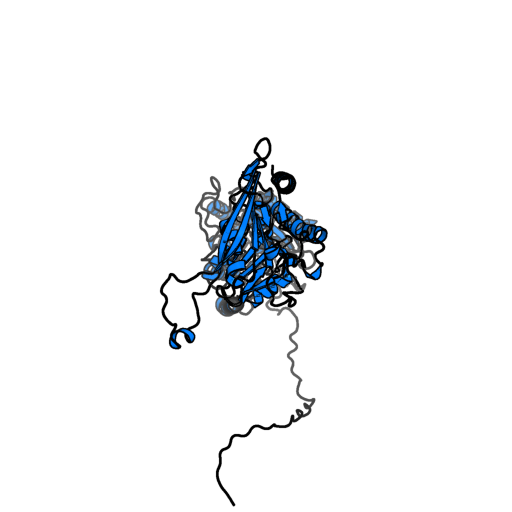 A CA 1
ATOM 3748 C C . LEU A 1 473 ? 19.767 -1.378 -34.396 1.00 97.69 473 LEU A C 1
ATOM 3750 O O . LEU A 1 473 ? 18.832 -0.584 -34.288 1.00 97.69 473 LEU A O 1
ATOM 3754 N N . VAL A 1 474 ? 20.288 -2.022 -33.352 1.00 98.31 474 VAL A N 1
ATOM 3755 C CA . VAL A 1 474 ? 19.949 -1.698 -31.961 1.00 98.31 474 VAL A CA 1
ATOM 3756 C C . VAL A 1 474 ? 21.215 -1.265 -31.236 1.00 98.31 474 VAL A C 1
ATOM 3758 O O . VAL A 1 474 ? 22.204 -2.000 -31.219 1.00 98.31 474 VAL A O 1
ATOM 3761 N N . LEU A 1 475 ? 21.184 -0.075 -30.640 1.00 98.00 475 LEU A N 1
ATOM 3762 C CA . LEU A 1 475 ? 22.246 0.431 -29.777 1.00 98.00 475 LEU A CA 1
ATOM 3763 C C . LEU A 1 475 ? 21.789 0.336 -28.321 1.00 98.00 475 LEU A C 1
ATOM 3765 O O . LEU A 1 475 ? 20.808 0.972 -27.938 1.00 98.00 475 LEU A O 1
ATOM 3769 N N . LEU A 1 476 ? 22.489 -0.453 -27.512 1.00 98.38 476 LEU A N 1
ATOM 3770 C CA . LEU A 1 476 ? 22.206 -0.608 -26.091 1.00 98.38 476 LEU A CA 1
ATOM 3771 C C . LEU A 1 476 ? 23.255 0.143 -25.255 1.00 98.38 476 LEU A C 1
ATOM 3773 O O . LEU A 1 476 ? 24.440 -0.173 -25.297 1.00 98.38 476 LEU A O 1
ATOM 3777 N N . LEU A 1 477 ? 22.805 1.136 -24.489 1.00 97.94 477 LEU A N 1
ATOM 3778 C CA . LEU A 1 477 ? 23.619 2.045 -23.680 1.00 97.94 477 LEU A CA 1
ATOM 3779 C C . LEU A 1 477 ? 23.464 1.727 -22.190 1.00 97.94 477 LEU A C 1
ATOM 3781 O O . LEU A 1 477 ? 22.453 2.062 -21.567 1.00 97.94 477 LEU A O 1
ATOM 3785 N N . VAL A 1 478 ? 24.471 1.106 -21.596 1.00 96.81 478 VAL A N 1
ATOM 3786 C CA . VAL A 1 478 ? 24.427 0.617 -20.219 1.00 96.81 478 VAL A CA 1
ATOM 3787 C C . VAL A 1 478 ? 25.297 1.497 -19.332 1.00 96.81 478 VAL A C 1
ATOM 3789 O O . VAL A 1 478 ? 26.513 1.576 -19.496 1.00 96.81 478 VAL A O 1
ATOM 3792 N N . VAL A 1 479 ? 24.657 2.163 -18.379 1.00 94.19 479 VAL A N 1
ATOM 3793 C CA . VAL A 1 479 ? 25.303 3.012 -17.381 1.00 94.19 479 VAL A CA 1
ATOM 3794 C C . VAL A 1 479 ? 25.692 2.147 -16.189 1.00 94.19 479 VAL A C 1
ATOM 3796 O O . VAL A 1 479 ? 24.836 1.627 -15.473 1.00 94.19 479 VAL A O 1
ATOM 3799 N N . ASP A 1 480 ? 26.990 1.997 -15.968 1.00 92.62 480 ASP A N 1
ATOM 3800 C CA . ASP A 1 480 ? 27.533 1.372 -14.772 1.00 92.62 480 ASP A CA 1
ATOM 3801 C C . ASP A 1 480 ? 27.990 2.464 -13.803 1.00 92.62 480 ASP A C 1
ATOM 3803 O O . ASP A 1 480 ? 29.039 3.091 -13.974 1.00 92.62 480 ASP A O 1
ATOM 3807 N N . CYS A 1 481 ? 27.177 2.720 -12.785 1.00 85.56 481 CYS A N 1
ATOM 3808 C CA . CYS A 1 481 ? 27.423 3.824 -11.873 1.00 85.56 481 CYS A CA 1
ATOM 3809 C C . CYS A 1 481 ? 28.565 3.512 -10.893 1.00 85.56 481 CYS A C 1
ATOM 3811 O O . CYS A 1 481 ? 29.456 4.329 -10.671 1.00 85.56 481 CYS A O 1
ATOM 3813 N N . GLY A 1 482 ? 28.593 2.293 -10.359 1.00 84.12 482 GLY A N 1
ATOM 3814 C CA . GLY A 1 482 ? 29.568 1.832 -9.375 1.00 84.12 482 GLY A CA 1
ATOM 3815 C C . GLY A 1 482 ? 30.990 1.676 -9.910 1.00 84.12 482 GLY A C 1
ATOM 3816 O O . GLY A 1 482 ? 31.911 1.642 -9.098 1.00 84.12 482 GLY A O 1
ATOM 3817 N N . GLN A 1 483 ? 31.196 1.620 -11.229 1.00 88.88 483 GLN A N 1
ATOM 3818 C CA . GLN A 1 483 ? 32.507 1.710 -11.887 1.00 88.88 483 GLN A CA 1
ATOM 3819 C C . GLN A 1 483 ? 32.684 3.003 -12.695 1.00 88.88 483 GLN A C 1
ATOM 3821 O O . GLN A 1 483 ? 33.756 3.214 -13.249 1.00 88.88 483 GLN A O 1
ATOM 3826 N N . ARG A 1 484 ? 31.670 3.880 -12.743 1.00 91.75 484 ARG A N 1
ATOM 3827 C CA . ARG A 1 484 ? 31.593 5.070 -13.615 1.00 91.75 484 ARG A CA 1
ATOM 3828 C C . ARG A 1 484 ? 31.985 4.732 -15.059 1.00 91.75 484 ARG A C 1
ATOM 3830 O O . ARG A 1 484 ? 32.885 5.347 -15.635 1.00 91.75 484 ARG A O 1
ATOM 3837 N N . ARG A 1 485 ? 31.294 3.745 -15.634 1.00 94.81 485 ARG A N 1
ATOM 3838 C CA . ARG A 1 485 ? 31.477 3.314 -17.024 1.00 94.81 485 ARG A CA 1
ATOM 3839 C C . ARG A 1 485 ? 30.209 3.510 -17.840 1.00 94.81 485 ARG A C 1
ATOM 3841 O O . ARG A 1 485 ? 29.101 3.319 -17.343 1.00 94.81 485 ARG A O 1
ATOM 3848 N N . LEU A 1 486 ? 30.382 3.850 -19.111 1.00 96.62 486 LEU A N 1
ATOM 3849 C CA . LEU A 1 486 ? 29.331 3.765 -20.119 1.00 96.62 486 LEU A CA 1
ATOM 3850 C C . LEU A 1 486 ? 29.693 2.629 -21.073 1.00 96.62 486 LEU A C 1
ATOM 3852 O O . LEU A 1 486 ? 30.693 2.708 -21.782 1.00 96.62 486 LEU A O 1
ATOM 3856 N N . ILE A 1 487 ? 28.894 1.569 -21.067 1.00 97.81 487 ILE A N 1
ATOM 3857 C CA . ILE A 1 487 ? 29.067 0.407 -21.936 1.00 97.81 487 ILE A CA 1
ATOM 3858 C C . ILE A 1 487 ? 28.086 0.546 -23.096 1.00 97.81 487 ILE A C 1
ATOM 3860 O O . ILE A 1 487 ? 26.898 0.787 -22.891 1.00 97.81 487 ILE A O 1
ATOM 3864 N N . ILE A 1 488 ? 28.581 0.400 -24.316 1.00 98.50 488 ILE A N 1
ATOM 3865 C CA . ILE A 1 488 ? 27.822 0.588 -25.547 1.00 98.50 488 ILE A CA 1
ATOM 3866 C C . ILE A 1 488 ? 27.879 -0.722 -26.319 1.00 98.50 488 ILE A C 1
ATOM 3868 O O . ILE A 1 488 ? 28.945 -1.129 -26.776 1.00 98.50 488 ILE A O 1
ATOM 3872 N N . GLU A 1 489 ? 26.740 -1.391 -26.453 1.00 98.50 489 GLU A N 1
ATOM 3873 C CA . GLU A 1 489 ? 26.605 -2.622 -27.229 1.00 98.50 489 GLU A CA 1
ATOM 3874 C C . GLU A 1 489 ? 25.869 -2.330 -28.538 1.00 98.50 489 GLU A C 1
ATOM 3876 O O . GLU A 1 489 ? 24.775 -1.763 -28.541 1.00 98.50 489 GLU A O 1
ATOM 3881 N N . LYS A 1 490 ? 26.472 -2.719 -29.665 1.00 98.25 490 LYS A N 1
ATOM 3882 C CA . LYS A 1 490 ? 25.894 -2.558 -31.003 1.00 98.25 490 LYS A CA 1
ATOM 3883 C C . LYS A 1 490 ? 25.416 -3.904 -31.531 1.00 98.25 490 LYS A C 1
ATOM 3885 O O . LYS A 1 490 ? 26.213 -4.837 -31.613 1.00 98.25 490 LYS A O 1
ATOM 3890 N N . TYR A 1 491 ? 24.154 -3.990 -31.940 1.00 98.44 491 TYR A N 1
ATOM 3891 C CA . TYR A 1 491 ? 23.541 -5.226 -32.425 1.00 98.44 491 TYR A CA 1
ATOM 3892 C C . TYR A 1 491 ? 22.976 -5.096 -33.834 1.00 98.44 491 TYR A C 1
ATOM 3894 O O . TYR A 1 491 ? 22.311 -4.108 -34.149 1.00 98.44 491 TYR A O 1
ATOM 3902 N N . PHE A 1 492 ? 23.159 -6.144 -34.641 1.00 97.81 492 PHE A N 1
ATOM 3903 C CA . PHE A 1 492 ? 22.478 -6.320 -35.926 1.00 97.81 492 PHE A CA 1
ATOM 3904 C C . PHE A 1 492 ? 21.536 -7.522 -35.902 1.00 97.81 492 PHE A C 1
ATOM 3906 O O . PHE A 1 492 ? 21.788 -8.486 -35.175 1.00 97.81 492 PHE A O 1
ATOM 3913 N N . PRO A 1 493 ? 20.480 -7.512 -36.731 1.00 96.00 493 PRO A N 1
ATOM 3914 C CA . PRO A 1 493 ? 19.697 -8.707 -36.983 1.00 96.00 493 PRO A CA 1
ATOM 3915 C C . PRO A 1 493 ? 20.530 -9.729 -37.771 1.00 96.00 493 PRO A C 1
ATOM 3917 O O . PRO A 1 493 ? 21.061 -9.428 -38.842 1.00 96.00 493 PRO A O 1
ATOM 3920 N N . GLN A 1 494 ? 20.612 -10.954 -37.258 1.00 94.31 494 GLN A N 1
ATOM 3921 C CA . GLN A 1 494 ? 21.175 -12.108 -37.949 1.00 94.31 494 GLN A CA 1
ATOM 3922 C C . GLN A 1 494 ? 20.057 -13.100 -38.261 1.00 94.31 494 GLN A C 1
ATOM 3924 O O . GLN A 1 494 ? 19.333 -13.543 -37.370 1.00 94.31 494 GLN A O 1
ATOM 3929 N N . GLN A 1 495 ? 19.923 -13.454 -39.538 1.00 89.06 495 GLN A N 1
ATOM 3930 C CA . GLN A 1 495 ? 18.971 -14.470 -39.970 1.00 89.06 495 GLN A CA 1
ATOM 3931 C C . GLN A 1 495 ? 19.494 -15.860 -39.595 1.00 89.06 495 GLN A C 1
ATOM 3933 O O . GLN A 1 495 ? 20.620 -16.222 -39.956 1.00 89.06 495 GLN A O 1
ATOM 3938 N N . LEU A 1 496 ? 18.672 -16.659 -38.917 1.00 81.06 496 LEU A N 1
ATOM 3939 C CA . LEU A 1 496 ? 18.961 -18.072 -38.693 1.00 81.06 496 LEU A CA 1
ATOM 3940 C C . LEU A 1 496 ? 18.865 -18.810 -40.041 1.00 81.06 496 LEU A C 1
ATOM 3942 O O . LEU A 1 496 ? 17.785 -18.957 -40.604 1.00 81.06 496 LEU A O 1
ATOM 3946 N N . ARG A 1 497 ? 19.999 -19.243 -40.609 1.00 64.31 497 ARG A N 1
ATOM 3947 C CA . ARG A 1 497 ? 20.025 -20.146 -41.776 1.00 64.31 497 ARG A CA 1
ATOM 3948 C C . ARG A 1 497 ? 20.125 -21.592 -41.296 1.00 64.31 497 ARG A C 1
ATOM 3950 O O . ARG A 1 497 ? 20.990 -21.894 -40.475 1.00 64.31 497 ARG A O 1
ATOM 3957 N N . GLN A 1 498 ? 19.305 -22.494 -41.842 1.00 53.28 498 GLN A N 1
ATOM 3958 C CA . GLN A 1 498 ? 19.495 -23.932 -41.627 1.00 53.28 498 GLN A CA 1
ATOM 3959 C C . GLN A 1 498 ? 20.863 -24.396 -42.152 1.00 53.28 498 GLN A C 1
ATOM 3961 O O . GLN A 1 498 ? 21.344 -23.935 -43.191 1.00 53.28 498 GLN A O 1
ATOM 3966 N N . GLY A 1 499 ? 21.477 -25.326 -41.415 1.00 40.66 499 GLY A N 1
ATOM 3967 C CA . GLY A 1 499 ? 22.692 -26.030 -41.813 1.00 40.66 499 GLY A CA 1
ATOM 3968 C C . GLY A 1 499 ? 22.553 -26.711 -43.179 1.00 40.66 499 GLY A C 1
ATOM 3969 O O . GLY A 1 499 ? 21.469 -27.114 -43.592 1.00 40.66 499 GLY A O 1
ATOM 3970 N N . GLY A 1 500 ? 23.674 -26.794 -43.894 1.00 40.78 500 GLY A N 1
ATOM 3971 C CA . GLY A 1 500 ? 23.742 -27.218 -45.288 1.00 40.78 500 GLY A CA 1
ATOM 3972 C C . GLY A 1 500 ? 23.187 -28.617 -45.574 1.00 40.78 500 GLY A C 1
ATOM 3973 O O . GLY A 1 500 ? 23.507 -29.591 -44.900 1.00 40.78 500 GLY A O 1
ATOM 3974 N N . GLY A 1 501 ? 22.418 -28.697 -46.658 1.00 35.91 501 GLY A N 1
ATOM 3975 C CA . GLY A 1 501 ? 21.964 -29.928 -47.296 1.00 35.91 501 GLY A CA 1
ATOM 3976 C C . GLY A 1 501 ? 21.090 -29.585 -48.498 1.00 35.91 501 GLY A C 1
ATOM 3977 O O . GLY A 1 501 ? 19.883 -29.424 -48.364 1.00 35.91 501 GLY A O 1
ATOM 3978 N N . GLY A 1 502 ? 21.703 -29.400 -49.670 1.00 40.38 502 GLY A N 1
ATOM 3979 C CA . GLY A 1 502 ? 20.991 -29.092 -50.911 1.00 40.38 502 GLY A CA 1
ATOM 3980 C C . GLY A 1 502 ? 20.072 -30.239 -51.335 1.00 40.38 502 GLY A C 1
ATOM 3981 O O . GLY A 1 502 ? 20.538 -31.252 -51.846 1.00 40.38 502 GLY A O 1
ATOM 3982 N N . GLY A 1 503 ? 18.765 -30.066 -51.151 1.00 39.06 503 GLY A N 1
ATOM 3983 C CA . GLY A 1 503 ? 17.722 -30.931 -51.699 1.00 39.06 503 GLY A CA 1
ATOM 3984 C C . GLY A 1 503 ? 16.426 -30.135 -51.912 1.00 39.06 503 GLY A C 1
ATOM 3985 O O . GLY A 1 503 ? 16.192 -29.172 -51.180 1.00 39.06 503 GLY A O 1
ATOM 3986 N N . PRO A 1 504 ? 15.585 -30.463 -52.913 1.00 41.56 504 PRO A N 1
ATOM 3987 C CA . PRO A 1 504 ? 14.412 -29.657 -53.239 1.00 41.56 504 PRO A CA 1
ATOM 3988 C C . PRO A 1 504 ? 13.339 -29.779 -52.152 1.00 41.56 504 PRO A C 1
ATOM 3990 O O . PRO A 1 504 ? 12.932 -30.882 -51.785 1.00 41.56 504 PRO A O 1
ATOM 3993 N N . VAL A 1 505 ? 12.843 -28.636 -51.681 1.00 49.47 505 VAL A N 1
ATOM 3994 C CA . VAL A 1 505 ? 11.734 -28.537 -50.721 1.00 49.47 505 VAL A CA 1
ATOM 3995 C C . VAL A 1 505 ? 10.454 -29.066 -51.378 1.00 49.47 505 VAL A C 1
ATOM 3997 O O . VAL A 1 505 ? 10.028 -28.574 -52.425 1.00 49.47 505 VAL A O 1
ATOM 4000 N N . THR A 1 506 ? 9.823 -30.081 -50.784 1.00 45.91 506 THR A N 1
ATOM 4001 C CA . THR A 1 506 ? 8.553 -30.632 -51.286 1.00 45.91 506 THR A CA 1
ATOM 4002 C C . THR A 1 506 ? 7.365 -29.795 -50.801 1.00 45.91 506 THR A C 1
ATOM 4004 O O . THR A 1 506 ? 7.379 -29.247 -49.700 1.00 45.91 506 THR A O 1
ATOM 4007 N N . ARG A 1 507 ? 6.292 -29.721 -51.609 1.00 44.62 507 ARG A N 1
ATOM 4008 C CA . ARG A 1 507 ? 5.059 -28.943 -51.331 1.00 44.62 507 ARG A CA 1
ATOM 4009 C C . ARG A 1 507 ? 4.423 -29.210 -49.953 1.00 44.62 507 ARG A C 1
ATOM 4011 O O . ARG A 1 507 ? 3.665 -28.370 -49.481 1.00 44.62 507 ARG A O 1
ATOM 4018 N N . ALA A 1 508 ? 4.735 -30.330 -49.299 1.00 35.97 508 ALA A N 1
ATOM 4019 C CA . ALA A 1 508 ? 4.231 -30.673 -47.970 1.00 35.97 508 ALA A CA 1
ATOM 4020 C C . ALA A 1 508 ? 4.839 -29.818 -46.833 1.00 35.97 508 ALA A C 1
ATOM 4022 O O . ALA A 1 508 ? 4.157 -29.568 -45.841 1.00 35.97 508 ALA A O 1
ATOM 4023 N N . GLN A 1 509 ? 6.066 -29.298 -46.988 1.00 41.38 509 GLN A N 1
ATOM 4024 C CA . GLN A 1 509 ? 6.713 -28.421 -45.992 1.00 41.38 509 GLN A CA 1
ATOM 4025 C C . GLN A 1 509 ? 6.178 -26.977 -46.001 1.00 41.38 509 GLN A C 1
ATOM 4027 O O . GLN A 1 509 ? 6.459 -26.216 -45.084 1.00 41.38 509 GLN A O 1
ATOM 4032 N N . ALA A 1 510 ? 5.374 -26.591 -46.998 1.00 39.28 510 ALA A N 1
ATOM 4033 C CA . ALA A 1 510 ? 4.781 -25.254 -47.080 1.00 39.28 510 ALA A CA 1
ATOM 4034 C C . ALA A 1 510 ? 3.481 -25.094 -46.261 1.00 39.28 510 ALA A C 1
ATOM 4036 O O . ALA A 1 510 ? 3.016 -23.972 -46.086 1.00 39.28 510 ALA A O 1
ATOM 4037 N N . ALA A 1 511 ? 2.880 -26.194 -45.783 1.00 33.75 511 ALA A N 1
ATOM 4038 C CA . ALA A 1 511 ? 1.542 -26.195 -45.175 1.00 33.75 511 ALA A CA 1
ATOM 4039 C C . ALA A 1 511 ? 1.528 -26.260 -43.634 1.00 33.75 511 ALA A C 1
ATOM 4041 O O . ALA A 1 511 ? 0.478 -26.055 -43.031 1.00 33.75 511 ALA A O 1
ATOM 4042 N N . HIS A 1 512 ? 2.669 -26.520 -42.989 1.00 34.25 512 HIS A N 1
ATOM 4043 C CA . HIS A 1 512 ? 2.832 -26.384 -41.538 1.00 34.25 512 HIS A CA 1
ATOM 4044 C C . HIS A 1 512 ? 3.670 -25.128 -41.294 1.00 34.25 512 HIS A C 1
ATOM 4046 O O . HIS A 1 512 ? 4.801 -25.060 -41.767 1.00 34.25 512 HIS A O 1
ATOM 4052 N N . GLY A 1 513 ? 3.087 -24.112 -40.650 1.00 37.28 513 GLY A N 1
ATOM 4053 C CA . GLY A 1 513 ? 3.688 -22.786 -40.473 1.00 37.28 513 GLY A CA 1
ATOM 4054 C C . GLY A 1 513 ? 5.165 -22.833 -40.069 1.00 37.28 513 GLY A C 1
ATOM 4055 O O . GLY A 1 513 ? 5.558 -23.595 -39.188 1.00 37.28 513 GLY A O 1
ATOM 4056 N N . ARG A 1 514 ? 5.976 -22.017 -40.748 1.00 43.00 514 ARG A N 1
ATOM 4057 C CA . ARG A 1 514 ? 7.418 -21.868 -40.523 1.00 43.00 514 ARG A CA 1
ATOM 4058 C C . ARG A 1 514 ? 7.668 -21.345 -39.106 1.00 43.00 514 ARG A C 1
ATOM 4060 O O . ARG A 1 514 ? 7.513 -20.157 -38.862 1.00 43.00 514 ARG A O 1
ATOM 4067 N N . MET A 1 515 ? 8.031 -22.227 -38.179 1.00 42.50 515 MET A N 1
ATOM 4068 C CA . MET A 1 515 ? 8.414 -21.847 -36.812 1.00 42.50 515 MET A CA 1
ATOM 4069 C C . MET A 1 515 ? 9.912 -21.505 -36.659 1.00 42.50 515 MET A C 1
ATOM 4071 O O . MET A 1 515 ? 10.279 -20.982 -35.615 1.00 42.50 515 MET A O 1
ATOM 4075 N N . ASP A 1 516 ? 10.749 -21.720 -37.687 1.00 46.91 516 ASP A N 1
ATOM 4076 C CA . ASP A 1 516 ? 12.224 -21.657 -37.567 1.00 46.91 516 ASP A CA 1
ATOM 4077 C C . ASP A 1 516 ? 12.937 -20.592 -38.442 1.00 46.91 516 ASP A C 1
ATOM 4079 O O . ASP A 1 516 ? 14.164 -20.504 -38.414 1.00 46.91 516 ASP A O 1
ATOM 4083 N N . ASP A 1 517 ? 12.212 -19.740 -39.181 1.00 58.34 517 ASP A N 1
ATOM 4084 C CA . ASP A 1 517 ? 12.792 -18.635 -39.977 1.00 58.34 517 ASP A CA 1
ATOM 4085 C C . ASP A 1 517 ? 12.813 -17.325 -39.153 1.00 58.34 517 ASP A C 1
ATOM 4087 O O . ASP A 1 517 ? 12.063 -16.390 -39.425 1.00 58.34 517 ASP A O 1
ATOM 4091 N N . GLY A 1 518 ? 13.630 -17.266 -38.095 1.00 80.44 518 GLY A N 1
ATOM 4092 C CA . GLY A 1 518 ? 13.693 -16.120 -37.172 1.00 80.44 518 GLY A CA 1
ATOM 4093 C C . GLY A 1 518 ? 14.941 -15.239 -37.319 1.00 80.44 518 GLY A C 1
ATOM 4094 O O . GLY A 1 518 ? 15.995 -15.687 -37.780 1.00 80.44 518 GLY A O 1
ATOM 4095 N N . PHE A 1 519 ? 14.843 -13.987 -36.863 1.00 91.69 519 PHE A N 1
ATOM 4096 C CA . PHE A 1 519 ? 16.000 -13.112 -36.654 1.00 91.69 519 PHE A CA 1
ATOM 4097 C C . PHE A 1 519 ? 16.407 -13.102 -35.182 1.00 91.69 519 PHE A C 1
ATOM 4099 O O . PHE A 1 519 ? 15.568 -12.964 -34.292 1.00 91.69 519 PHE A O 1
ATOM 4106 N N . VAL A 1 520 ? 17.710 -13.213 -34.932 1.00 92.75 520 VAL A N 1
ATOM 4107 C CA . VAL A 1 520 ? 18.308 -13.106 -33.596 1.00 92.75 520 VAL A CA 1
ATOM 4108 C C . VAL A 1 520 ? 19.311 -11.957 -33.565 1.00 92.75 520 VAL A C 1
ATOM 4110 O O . VAL A 1 520 ? 19.908 -11.641 -34.597 1.00 92.75 520 VAL A O 1
ATOM 4113 N N . PRO A 1 521 ? 19.512 -11.297 -32.415 1.00 95.38 521 PRO A N 1
ATOM 4114 C CA . P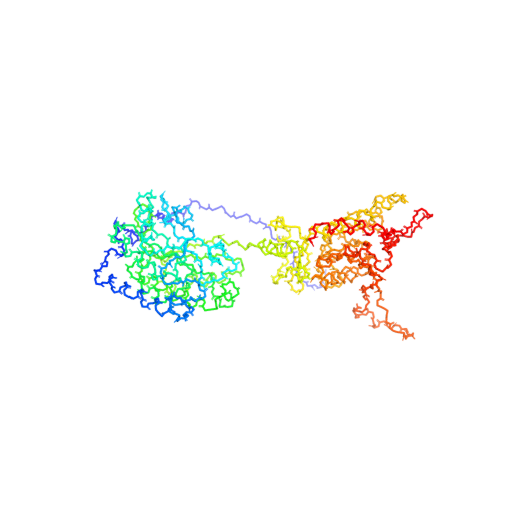RO A 1 521 ? 20.504 -10.242 -32.329 1.00 95.38 521 PRO A CA 1
ATOM 4115 C C . PRO A 1 521 ? 21.921 -10.811 -32.322 1.00 95.38 521 PRO A C 1
ATOM 4117 O O . PRO A 1 521 ? 22.286 -11.621 -31.472 1.00 95.38 521 PRO A O 1
ATOM 4120 N N . GLN A 1 522 ? 22.743 -10.322 -33.241 1.00 96.94 522 GLN A N 1
ATOM 4121 C CA . GLN A 1 522 ? 24.182 -10.530 -33.251 1.00 96.94 522 GLN A CA 1
ATOM 4122 C C . GLN A 1 522 ? 24.860 -9.319 -32.616 1.00 96.94 522 GLN A C 1
ATOM 4124 O O . GLN A 1 522 ? 24.736 -8.206 -33.126 1.00 96.94 522 GLN A O 1
ATOM 4129 N N . LEU A 1 523 ? 25.590 -9.533 -31.519 1.00 97.50 523 LEU A N 1
ATOM 4130 C CA . LEU A 1 523 ? 26.455 -8.509 -30.935 1.00 97.50 523 LEU A CA 1
ATOM 4131 C C . LEU A 1 523 ? 27.636 -8.258 -31.880 1.00 97.50 523 LEU A C 1
ATOM 4133 O O . LEU A 1 523 ? 28.436 -9.157 -32.132 1.00 97.50 523 LEU A O 1
ATOM 4137 N N . VAL A 1 524 ? 27.721 -7.045 -32.414 1.00 97.62 524 VAL A N 1
ATOM 4138 C CA . VAL A 1 524 ? 28.728 -6.627 -33.399 1.00 97.62 524 VAL A CA 1
ATOM 4139 C C . VAL A 1 524 ? 29.952 -6.051 -32.705 1.00 97.62 524 VAL A C 1
ATOM 4141 O O . VAL A 1 524 ? 31.081 -6.332 -33.095 1.00 97.62 524 VAL A O 1
ATOM 4144 N N . ALA A 1 525 ? 29.724 -5.224 -31.688 1.00 97.56 525 ALA A N 1
ATOM 4145 C CA . ALA A 1 525 ? 30.774 -4.553 -30.945 1.00 97.56 525 ALA A CA 1
ATOM 4146 C C . ALA A 1 525 ? 30.300 -4.201 -29.535 1.00 97.56 525 ALA A C 1
ATOM 4148 O O . ALA A 1 525 ? 29.124 -3.889 -29.324 1.00 97.56 525 ALA A O 1
ATOM 4149 N N . THR A 1 526 ? 31.253 -4.194 -28.608 1.00 98.31 526 THR A N 1
ATOM 4150 C CA . THR A 1 526 ? 31.110 -3.604 -27.280 1.00 98.31 526 THR A CA 1
ATOM 4151 C C . THR A 1 526 ? 32.216 -2.574 -27.108 1.00 98.31 526 THR A C 1
ATOM 4153 O O . THR A 1 526 ? 33.391 -2.906 -27.268 1.00 98.31 526 THR A O 1
ATOM 4156 N N . THR A 1 527 ? 31.834 -1.348 -26.772 1.00 98.44 527 THR A N 1
ATOM 4157 C CA . THR A 1 527 ? 32.755 -0.248 -26.474 1.00 98.44 527 THR A CA 1
ATOM 4158 C C . THR A 1 527 ? 32.502 0.218 -25.049 1.00 98.44 527 THR A C 1
ATOM 4160 O O . THR A 1 527 ? 31.354 0.436 -24.665 1.00 98.44 527 THR A O 1
ATOM 4163 N N . VAL A 1 528 ? 33.553 0.353 -24.247 1.00 98.19 528 VAL A N 1
ATOM 4164 C CA . VAL A 1 528 ? 33.457 0.754 -22.839 1.00 98.19 528 VAL A CA 1
ATOM 4165 C C . VAL A 1 528 ? 34.200 2.062 -22.647 1.00 98.19 528 VAL A C 1
ATOM 4167 O O . VAL A 1 528 ? 35.394 2.147 -22.910 1.00 98.19 528 VAL A O 1
ATOM 4170 N N . VAL A 1 529 ? 33.494 3.081 -22.170 1.00 97.62 529 VAL A N 1
ATOM 4171 C CA . VAL A 1 529 ? 34.090 4.346 -21.739 1.00 97.62 529 VAL A CA 1
ATOM 4172 C C . VAL A 1 529 ? 34.292 4.277 -20.233 1.00 97.62 529 VAL A C 1
ATOM 4174 O O . VAL A 1 529 ? 33.310 4.235 -19.489 1.00 97.62 529 VAL A O 1
ATOM 4177 N N . ASP A 1 530 ? 35.545 4.249 -19.787 1.00 96.00 530 ASP A N 1
ATOM 4178 C CA . ASP A 1 530 ? 35.919 4.236 -18.375 1.00 96.00 530 ASP A CA 1
ATOM 4179 C C . ASP A 1 530 ? 36.332 5.640 -17.917 1.00 96.00 530 ASP A C 1
ATOM 4181 O O . ASP A 1 530 ? 37.407 6.140 -18.255 1.00 96.00 530 ASP A O 1
ATOM 4185 N N . MET A 1 531 ? 35.460 6.271 -17.124 1.00 94.75 531 MET A N 1
ATOM 4186 C CA . MET A 1 531 ? 35.690 7.606 -16.566 1.00 94.75 531 MET A CA 1
ATOM 4187 C C . MET A 1 531 ? 36.403 7.579 -15.204 1.00 94.75 531 MET A C 1
ATOM 4189 O O . MET A 1 531 ? 36.586 8.638 -14.598 1.00 94.75 531 MET A O 1
ATOM 4193 N N . ARG A 1 532 ? 36.767 6.397 -14.682 1.00 91.62 532 ARG A N 1
ATOM 4194 C CA . ARG A 1 532 ? 37.667 6.252 -13.523 1.00 91.62 532 ARG A CA 1
ATOM 4195 C C . ARG A 1 532 ? 39.128 6.150 -13.922 1.00 91.62 532 ARG A C 1
ATOM 4197 O O . ARG A 1 532 ? 39.977 6.458 -13.089 1.00 91.62 532 ARG A O 1
ATOM 4204 N N . ALA A 1 533 ? 39.416 5.698 -15.139 1.00 90.81 533 ALA A N 1
ATOM 4205 C CA . ALA A 1 533 ? 40.772 5.702 -15.666 1.00 90.81 533 ALA A CA 1
ATOM 4206 C C . ALA A 1 533 ? 41.338 7.134 -15.709 1.00 90.81 533 ALA A C 1
ATOM 4208 O O . ALA A 1 533 ? 40.598 8.098 -15.920 1.00 90.81 533 ALA A O 1
ATOM 4209 N N . ASP A 1 534 ? 42.652 7.261 -15.511 1.00 89.69 534 ASP A N 1
ATOM 4210 C CA . ASP A 1 534 ? 43.374 8.530 -15.610 1.00 89.69 534 ASP A CA 1
ATOM 4211 C C . ASP A 1 534 ? 44.543 8.402 -16.610 1.00 89.69 534 ASP A C 1
ATOM 4213 O O . ASP A 1 534 ? 45.517 7.700 -16.315 1.00 89.69 534 ASP A O 1
ATOM 4217 N N . PRO A 1 535 ? 44.456 9.023 -17.806 1.00 92.00 535 PRO A N 1
ATOM 4218 C CA . PRO A 1 535 ? 43.293 9.755 -18.324 1.00 92.00 535 PRO A CA 1
ATOM 4219 C C . PRO A 1 535 ? 42.095 8.821 -18.617 1.00 92.00 535 PRO A C 1
ATOM 4221 O O . PRO A 1 535 ? 42.298 7.610 -18.754 1.00 92.00 535 PRO A O 1
ATOM 4224 N N . PRO A 1 536 ? 40.860 9.356 -18.761 1.00 95.56 536 PRO A N 1
ATOM 4225 C CA . PRO A 1 536 ? 39.699 8.563 -19.160 1.00 95.56 536 PRO A CA 1
ATOM 4226 C C . PRO A 1 536 ? 39.984 7.726 -20.405 1.00 95.56 536 PRO A C 1
ATOM 4228 O O . PRO A 1 536 ? 40.565 8.219 -21.377 1.00 95.56 536 PRO A O 1
ATOM 4231 N N . ALA A 1 537 ? 39.574 6.462 -20.370 1.00 95.88 537 ALA A N 1
ATOM 4232 C CA . ALA A 1 537 ? 39.949 5.470 -21.368 1.00 95.88 537 ALA A CA 1
ATOM 4233 C C . ALA A 1 537 ? 38.728 4.961 -22.138 1.00 95.88 537 ALA A C 1
ATOM 4235 O O . ALA A 1 537 ? 37.622 4.874 -21.604 1.00 95.88 537 ALA A O 1
ATOM 4236 N N . VAL A 1 538 ? 38.945 4.597 -23.401 1.00 97.56 538 VAL A N 1
ATOM 4237 C CA . VAL A 1 538 ? 37.955 3.907 -24.232 1.00 97.56 538 VAL A CA 1
ATOM 4238 C C . VAL A 1 538 ? 38.520 2.544 -24.603 1.00 97.56 538 VAL A C 1
ATOM 4240 O O . VAL A 1 538 ? 39.569 2.455 -25.239 1.00 97.56 538 VAL A O 1
ATOM 4243 N N . GLU A 1 539 ? 37.828 1.489 -24.193 1.00 97.31 539 GLU A N 1
ATOM 4244 C CA . GLU A 1 539 ? 38.155 0.104 -24.515 1.00 97.31 539 GLU A CA 1
ATOM 4245 C C . GLU A 1 539 ? 37.219 -0.407 -25.618 1.00 97.31 539 GLU A C 1
ATOM 4247 O O . GLU A 1 539 ? 36.003 -0.216 -25.553 1.00 97.31 539 GLU A O 1
ATOM 4252 N N . GLY A 1 540 ? 37.774 -1.089 -26.621 1.00 95.38 540 GLY A N 1
ATOM 4253 C CA . GLY A 1 540 ? 37.023 -1.581 -27.780 1.00 95.38 540 GLY A CA 1
ATOM 4254 C C . GLY A 1 540 ? 37.084 -0.643 -28.995 1.00 95.38 540 GLY A C 1
ATOM 4255 O O . GLY A 1 540 ? 37.817 0.347 -28.987 1.00 95.38 540 GLY A O 1
ATOM 4256 N N . PRO A 1 541 ? 36.374 -0.979 -30.087 1.00 95.69 541 PRO A N 1
ATOM 4257 C CA . PRO A 1 541 ? 36.392 -0.187 -31.313 1.00 95.69 541 PRO A CA 1
ATOM 4258 C C . PRO A 1 541 ? 35.609 1.133 -31.158 1.00 95.69 541 PRO A C 1
ATOM 4260 O O . PRO A 1 541 ? 34.753 1.235 -30.273 1.00 95.69 541 PRO A O 1
ATOM 4263 N N . PRO A 1 542 ? 35.831 2.127 -32.041 1.00 95.06 542 PRO A N 1
ATOM 4264 C CA . PRO A 1 542 ? 34.946 3.284 -32.166 1.00 95.06 542 PRO A CA 1
ATOM 4265 C C . PRO A 1 542 ? 33.493 2.859 -32.402 1.00 95.06 542 PRO A C 1
ATOM 4267 O O . PRO A 1 542 ? 33.223 1.824 -33.024 1.00 95.06 542 PRO A O 1
ATOM 4270 N N . VAL A 1 543 ? 32.542 3.674 -31.946 1.00 97.06 543 VAL A N 1
ATOM 4271 C CA . VAL A 1 543 ? 31.122 3.400 -32.194 1.00 97.06 543 VAL A CA 1
ATOM 4272 C C . VAL A 1 543 ? 30.773 3.930 -33.578 1.00 97.06 543 VAL A C 1
ATOM 4274 O O . VAL A 1 543 ? 30.528 5.118 -33.764 1.00 97.06 543 VAL A O 1
ATOM 4277 N N . VAL A 1 544 ? 30.774 3.028 -34.557 1.00 96.56 544 VAL A N 1
ATOM 4278 C CA . VAL A 1 544 ? 30.370 3.305 -35.941 1.00 96.56 544 VAL A CA 1
ATOM 4279 C C . VAL A 1 544 ? 28.910 2.902 -36.121 1.00 96.56 544 VAL A C 1
ATOM 4281 O O . VAL A 1 544 ? 28.568 1.749 -35.851 1.00 96.56 544 VAL A O 1
ATOM 4284 N N . LEU A 1 545 ? 28.056 3.819 -36.571 1.00 95.88 545 LEU A N 1
ATOM 4285 C CA . LEU A 1 545 ? 26.675 3.544 -36.963 1.00 95.88 545 LEU A CA 1
ATOM 4286 C C . LEU A 1 545 ? 26.579 3.606 -38.487 1.00 95.88 545 LEU A C 1
ATOM 4288 O O . LEU A 1 545 ? 26.731 4.670 -39.090 1.00 95.88 545 LEU A O 1
ATOM 4292 N N . GLU A 1 546 ? 26.343 2.451 -39.097 1.00 95.81 546 GLU A N 1
ATOM 4293 C CA . GLU A 1 546 ? 26.326 2.283 -40.545 1.00 95.81 546 GLU A CA 1
ATOM 4294 C C . GLU A 1 546 ? 25.206 3.115 -41.169 1.00 95.81 546 GLU A C 1
ATOM 4296 O O . GLU A 1 546 ? 24.034 2.951 -40.807 1.00 95.81 546 GLU A O 1
ATOM 4301 N N . PHE A 1 547 ? 25.549 3.967 -42.139 1.00 95.06 547 PHE A N 1
ATOM 4302 C CA . PHE A 1 547 ? 24.594 4.870 -42.789 1.00 95.06 547 PHE A CA 1
ATOM 4303 C C . PHE A 1 547 ? 23.370 4.105 -43.297 1.00 95.06 547 PHE A C 1
ATOM 4305 O O . PHE A 1 547 ? 22.228 4.483 -43.040 1.00 95.06 547 PHE A O 1
ATOM 4312 N N . GLU A 1 548 ? 23.606 2.964 -43.948 1.00 94.81 548 GLU A N 1
ATOM 4313 C CA . GLU A 1 548 ? 22.542 2.136 -44.515 1.00 94.81 548 GLU A CA 1
ATOM 4314 C C . GLU A 1 548 ? 21.580 1.551 -43.478 1.00 94.81 548 GLU A C 1
ATOM 4316 O O . GLU A 1 548 ? 20.429 1.271 -43.807 1.00 94.81 548 GLU A O 1
ATOM 4321 N N . ARG A 1 549 ? 22.011 1.399 -42.222 1.00 95.12 549 ARG A N 1
ATOM 4322 C CA . ARG A 1 549 ? 21.178 0.880 -41.129 1.00 95.12 549 ARG A CA 1
ATOM 4323 C C . ARG A 1 549 ? 20.486 1.989 -40.356 1.00 95.12 549 ARG A C 1
ATOM 4325 O O . ARG A 1 549 ? 19.395 1.763 -39.849 1.00 95.12 549 ARG A O 1
ATOM 4332 N N . VAL A 1 550 ? 21.096 3.170 -40.282 1.00 93.38 550 VAL A N 1
ATOM 4333 C CA . VAL A 1 550 ? 20.483 4.357 -39.673 1.00 93.38 550 VAL A CA 1
ATOM 4334 C C . VAL A 1 550 ? 19.401 4.930 -40.593 1.00 93.38 550 VAL A C 1
ATOM 4336 O O . VAL A 1 550 ? 18.291 5.190 -40.141 1.00 93.38 550 VAL A O 1
ATOM 4339 N N . VAL A 1 551 ? 19.700 5.073 -41.888 1.00 92.81 551 VAL A N 1
ATOM 4340 C CA . VAL A 1 551 ? 18.815 5.697 -42.891 1.00 92.81 551 VAL A CA 1
ATOM 4341 C C . VAL A 1 551 ? 17.964 4.661 -43.638 1.00 92.81 551 VAL A C 1
ATOM 4343 O O . VAL A 1 551 ? 16.932 4.992 -44.214 1.00 92.81 551 VAL A O 1
ATOM 4346 N N . GLY A 1 552 ? 18.356 3.386 -43.648 1.00 91.94 552 GLY A N 1
ATOM 4347 C CA . GLY A 1 552 ? 17.605 2.315 -44.318 1.00 91.94 552 GLY A CA 1
ATOM 4348 C C . GLY A 1 552 ? 17.830 2.207 -45.830 1.00 91.94 552 GLY A C 1
ATOM 4349 O O . GLY A 1 552 ? 17.179 1.386 -46.475 1.00 91.94 552 GLY A O 1
ATOM 4350 N N . ARG A 1 553 ? 18.737 3.007 -46.407 1.00 94.12 553 ARG A N 1
ATOM 4351 C CA . ARG A 1 553 ? 19.153 2.933 -47.818 1.00 94.12 553 ARG A CA 1
ATOM 4352 C C . ARG A 1 553 ? 20.656 3.119 -47.969 1.00 94.12 553 ARG A C 1
ATOM 4354 O O . ARG A 1 553 ? 21.311 3.691 -47.107 1.00 94.12 553 ARG A O 1
ATOM 4361 N N . ARG A 1 554 ? 21.194 2.687 -49.109 1.00 93.94 554 ARG A N 1
ATOM 4362 C CA . ARG A 1 554 ? 22.610 2.894 -49.436 1.00 93.94 554 ARG A CA 1
ATOM 4363 C C . ARG A 1 554 ? 22.953 4.392 -49.526 1.00 93.94 554 ARG A C 1
ATOM 4365 O O . ARG A 1 554 ? 22.090 5.174 -49.946 1.00 93.94 554 ARG A O 1
ATOM 4372 N N . PRO A 1 555 ? 24.194 4.773 -49.178 1.00 93.25 555 PRO A N 1
ATOM 4373 C CA . PRO A 1 555 ? 24.674 6.136 -49.356 1.00 93.25 555 PRO A CA 1
ATOM 4374 C C . PRO A 1 555 ? 24.732 6.518 -50.842 1.00 93.25 555 PRO A C 1
ATOM 4376 O O . PRO A 1 555 ? 25.046 5.696 -51.709 1.00 93.25 555 PRO A O 1
ATOM 4379 N N . VAL A 1 556 ? 24.433 7.779 -51.131 1.00 91.75 556 VAL A N 1
ATOM 4380 C CA . VAL A 1 556 ? 24.427 8.401 -52.452 1.00 91.75 556 VAL A CA 1
ATOM 4381 C C . VAL A 1 556 ? 25.532 9.450 -52.495 1.00 91.75 556 VAL A C 1
ATOM 4383 O O . VAL A 1 556 ? 25.419 10.550 -51.959 1.00 91.75 556 VAL A O 1
ATOM 4386 N N . GLY A 1 557 ? 26.617 9.106 -53.186 1.00 87.38 557 GLY A N 1
ATOM 4387 C CA . GLY A 1 557 ? 27.788 9.968 -53.304 1.00 87.38 557 GLY A CA 1
ATOM 4388 C C . GLY A 1 557 ? 28.697 9.937 -52.067 1.00 87.38 557 GLY A C 1
ATOM 4389 O O . GLY A 1 557 ? 28.448 9.201 -51.119 1.00 87.38 557 GLY A O 1
ATOM 4390 N N . PRO A 1 558 ? 29.796 10.709 -52.088 1.00 84.06 558 PRO A N 1
ATOM 4391 C CA . PRO A 1 558 ? 30.851 10.622 -51.076 1.00 84.06 558 PRO A CA 1
ATOM 4392 C C . PRO A 1 558 ? 30.543 11.379 -49.775 1.00 84.06 558 PRO A C 1
ATOM 4394 O O . PRO A 1 558 ? 31.292 11.246 -48.813 1.00 84.06 558 PRO A O 1
ATOM 4397 N N . SER A 1 559 ? 29.496 12.213 -49.748 1.00 88.12 559 SER A N 1
ATOM 4398 C CA . SER A 1 559 ? 29.111 12.993 -48.564 1.00 88.12 559 SER A CA 1
ATOM 4399 C C . SER A 1 559 ? 28.281 12.203 -47.555 1.00 88.12 559 SER A C 1
ATOM 4401 O O . SER A 1 559 ? 28.247 12.581 -46.391 1.00 88.12 559 SER A O 1
ATOM 4403 N N . GLU A 1 560 ? 27.598 11.147 -47.996 1.00 93.94 560 GLU A N 1
ATOM 4404 C CA . GLU A 1 560 ? 26.855 10.237 -47.126 1.00 93.94 560 GLU A CA 1
ATOM 4405 C C . GLU A 1 560 ? 27.781 9.095 -46.700 1.00 93.94 560 GLU A C 1
ATOM 4407 O O . GLU A 1 560 ? 28.261 8.319 -47.527 1.00 93.94 560 GLU A O 1
ATOM 4412 N N . CYS A 1 561 ? 28.065 9.013 -45.405 1.00 93.88 561 CYS A N 1
ATOM 4413 C CA . CYS A 1 561 ? 28.988 8.040 -44.835 1.00 93.88 561 CYS A CA 1
ATOM 4414 C C . CYS A 1 561 ? 28.522 7.597 -43.446 1.00 93.88 561 CYS A C 1
ATOM 4416 O O . CYS A 1 561 ? 27.555 8.127 -42.898 1.00 93.88 561 CYS A O 1
ATOM 4418 N N . ASP A 1 562 ? 29.190 6.592 -42.889 1.00 95.31 562 ASP A N 1
ATOM 4419 C CA . ASP A 1 562 ? 28.865 6.088 -41.559 1.00 95.31 562 ASP A CA 1
ATOM 4420 C C . ASP A 1 562 ? 29.078 7.163 -40.484 1.00 95.31 562 ASP A C 1
ATOM 4422 O O . ASP A 1 562 ? 29.978 8.002 -40.571 1.00 95.31 562 ASP A O 1
ATOM 4426 N N . ILE A 1 563 ? 28.248 7.128 -39.442 1.00 94.06 563 ILE A N 1
ATOM 4427 C CA . ILE A 1 563 ? 28.362 8.039 -38.303 1.00 94.06 563 ILE A CA 1
ATOM 4428 C C . ILE A 1 563 ? 29.373 7.441 -37.329 1.00 94.06 563 ILE A C 1
ATOM 4430 O O . ILE A 1 563 ? 29.123 6.381 -36.760 1.00 94.06 563 ILE A O 1
ATOM 4434 N N . VAL A 1 564 ? 30.499 8.117 -37.116 1.00 94.75 564 VAL A N 1
ATOM 4435 C CA . VAL A 1 564 ? 31.577 7.627 -36.246 1.00 94.75 564 VAL A CA 1
ATOM 4436 C C . VAL A 1 564 ? 31.656 8.476 -34.983 1.00 94.75 564 VAL A C 1
ATOM 4438 O O . VAL A 1 564 ? 31.851 9.685 -35.063 1.00 94.75 564 VAL A O 1
ATOM 4441 N N . PHE A 1 565 ? 31.524 7.836 -33.821 1.00 95.31 565 PHE A N 1
ATOM 4442 C CA . PHE A 1 565 ? 31.881 8.423 -32.530 1.00 95.31 565 PHE A CA 1
ATOM 4443 C C . PHE A 1 565 ? 33.273 7.926 -32.143 1.00 95.31 565 PHE A C 1
ATOM 4445 O O . PHE A 1 565 ? 33.457 6.754 -31.788 1.00 95.31 565 PHE A O 1
ATOM 4452 N N . GLU A 1 566 ? 34.252 8.821 -32.242 1.00 95.25 566 GLU A N 1
ATOM 4453 C CA . GLU A 1 566 ? 35.648 8.536 -31.927 1.00 95.25 566 GLU A CA 1
ATOM 4454 C C . GLU A 1 566 ? 35.876 8.528 -30.413 1.00 95.25 566 GLU A C 1
ATOM 4456 O O . GLU A 1 566 ? 35.058 9.018 -29.632 1.00 95.25 566 GLU A O 1
ATOM 4461 N N . ALA A 1 567 ? 37.034 8.027 -29.976 1.00 95.50 567 ALA A N 1
ATOM 4462 C CA . ALA A 1 567 ? 37.369 7.946 -28.552 1.00 95.50 567 ALA A CA 1
ATOM 4463 C C . ALA A 1 567 ? 37.202 9.290 -27.813 1.00 95.50 567 ALA A C 1
ATOM 4465 O O . ALA A 1 567 ? 36.695 9.321 -26.694 1.00 95.50 567 ALA A O 1
ATOM 4466 N N . LYS A 1 568 ? 37.560 10.411 -28.456 1.00 95.06 568 LYS A N 1
ATOM 4467 C CA . LYS A 1 568 ? 37.387 11.759 -27.888 1.00 95.06 568 LYS A CA 1
ATOM 4468 C C . LYS A 1 568 ? 35.911 12.106 -27.635 1.00 95.06 568 LYS A C 1
ATOM 4470 O O . LYS A 1 568 ? 35.592 12.650 -26.582 1.00 95.06 568 LYS A O 1
ATOM 4475 N N . ASP A 1 569 ? 35.029 11.752 -28.572 1.00 95.00 569 ASP A N 1
ATOM 4476 C CA . ASP A 1 569 ? 33.601 12.059 -28.499 1.00 95.00 569 ASP A CA 1
ATOM 4477 C C . ASP A 1 569 ? 32.975 11.190 -27.405 1.00 95.00 569 ASP A C 1
ATOM 4479 O O . ASP A 1 569 ? 32.213 11.662 -26.569 1.00 95.00 569 ASP A O 1
ATOM 4483 N N . LEU A 1 570 ? 33.374 9.917 -27.348 1.00 97.00 570 LEU A N 1
ATOM 4484 C CA . LEU A 1 570 ? 32.921 8.964 -26.340 1.00 97.00 570 LEU A CA 1
ATOM 4485 C C . LEU A 1 570 ? 33.339 9.361 -24.916 1.00 97.00 570 LEU A C 1
ATOM 4487 O O . LEU A 1 570 ? 32.524 9.242 -24.001 1.00 97.00 570 LEU A O 1
ATOM 4491 N N . VAL A 1 571 ? 34.555 9.884 -24.721 1.00 96.69 571 VAL A N 1
ATOM 4492 C CA . VAL A 1 571 ? 35.001 10.436 -23.427 1.00 96.69 571 VAL A CA 1
ATOM 4493 C C . VAL A 1 571 ? 34.179 11.667 -23.035 1.00 96.69 571 VAL A C 1
ATOM 4495 O O . VAL A 1 571 ? 33.762 11.779 -21.880 1.00 96.69 571 VAL A O 1
ATOM 4498 N N . GLU A 1 572 ? 33.889 12.572 -23.975 1.00 95.38 572 GLU A N 1
ATOM 4499 C CA . GLU A 1 572 ? 33.026 13.731 -23.714 1.00 95.38 572 GLU A CA 1
ATOM 4500 C C . GLU A 1 572 ? 31.611 13.293 -23.304 1.00 95.38 572 GLU A C 1
ATOM 4502 O O . GLU A 1 572 ? 31.082 13.749 -22.284 1.00 95.38 572 GLU A O 1
ATOM 4507 N N . ILE A 1 573 ? 31.025 12.344 -24.040 1.00 95.62 573 ILE A N 1
ATOM 4508 C CA . ILE A 1 573 ? 29.713 11.761 -23.737 1.00 95.62 573 ILE A CA 1
ATOM 4509 C C . ILE A 1 573 ? 29.725 11.106 -22.351 1.00 95.62 573 ILE A C 1
ATOM 4511 O O . ILE A 1 573 ? 28.840 11.383 -21.537 1.00 95.62 573 ILE A O 1
ATOM 4515 N N . GLY A 1 574 ? 30.741 10.293 -22.044 1.00 94.62 574 GLY A N 1
ATOM 4516 C CA . GLY A 1 574 ? 30.928 9.680 -20.728 1.00 94.62 574 GLY A CA 1
ATOM 4517 C C . GLY A 1 574 ? 30.984 10.725 -19.611 1.00 94.62 574 GLY A C 1
ATOM 4518 O O . GLY A 1 574 ? 30.283 10.599 -18.606 1.00 94.62 574 GLY A O 1
ATOM 4519 N N . GLY A 1 575 ? 31.720 11.818 -19.823 1.00 93.06 575 GLY A N 1
ATOM 4520 C CA . GLY A 1 575 ? 31.806 12.946 -18.896 1.00 93.06 575 GLY A CA 1
ATOM 4521 C C . GLY A 1 575 ? 30.495 13.716 -18.696 1.00 93.06 575 GLY A C 1
ATOM 4522 O O . GLY A 1 575 ? 30.303 14.323 -17.642 1.00 93.06 575 GLY A O 1
ATOM 4523 N N . ILE A 1 576 ? 29.571 13.698 -19.660 1.00 92.88 576 ILE A N 1
ATOM 4524 C CA . ILE A 1 576 ? 28.231 14.297 -19.523 1.00 92.88 576 ILE A CA 1
ATOM 4525 C C . ILE A 1 576 ? 27.272 13.339 -18.807 1.00 92.88 576 ILE A C 1
ATOM 4527 O O . ILE A 1 576 ? 26.567 13.753 -17.879 1.00 92.88 576 ILE A O 1
ATOM 4531 N N . VAL A 1 577 ? 27.249 12.071 -19.225 1.00 92.12 577 VAL A N 1
ATOM 4532 C CA . VAL A 1 577 ? 26.349 11.033 -18.699 1.00 92.12 577 VAL A CA 1
ATOM 4533 C C . VAL A 1 577 ? 26.661 10.730 -17.234 1.00 92.12 577 VAL A C 1
ATOM 4535 O O . VAL A 1 577 ? 25.749 10.678 -16.410 1.00 92.12 577 VAL A O 1
ATOM 4538 N N . LEU A 1 578 ? 27.946 10.604 -16.892 1.00 89.62 578 LEU A N 1
ATOM 4539 C CA . LEU A 1 578 ? 28.422 10.118 -15.592 1.00 89.62 578 LEU A CA 1
ATOM 4540 C C . LEU A 1 578 ? 28.841 11.253 -14.635 1.00 89.62 578 LEU A C 1
ATOM 4542 O O . LEU A 1 578 ? 29.359 10.988 -13.552 1.00 89.62 578 LEU A O 1
ATOM 4546 N N . ARG A 1 579 ? 28.615 12.527 -15.004 1.00 83.06 579 ARG A N 1
ATOM 4547 C CA . ARG A 1 579 ? 29.059 13.714 -14.235 1.00 83.06 579 ARG A CA 1
ATOM 4548 C C . ARG A 1 579 ? 28.571 13.740 -12.787 1.00 83.06 579 ARG A C 1
ATOM 4550 O O . ARG A 1 579 ? 29.259 14.252 -11.915 1.00 83.06 579 ARG A O 1
ATOM 4557 N N . TRP A 1 580 ? 27.350 13.263 -12.571 1.00 68.12 580 TRP A N 1
ATOM 4558 C CA . TRP A 1 580 ? 26.617 13.386 -11.307 1.00 68.12 580 TRP A CA 1
ATOM 4559 C C . TRP A 1 580 ? 26.672 12.112 -10.467 1.00 68.12 580 TRP A C 1
ATOM 4561 O O . TRP A 1 580 ? 26.008 12.033 -9.439 1.00 68.12 580 TRP A O 1
ATOM 4571 N N . ILE A 1 581 ? 27.429 11.121 -10.935 1.00 73.75 581 ILE A N 1
ATOM 4572 C CA . ILE A 1 581 ? 27.639 9.866 -10.232 1.00 73.75 581 ILE A CA 1
ATOM 4573 C C . ILE A 1 581 ? 28.832 10.078 -9.293 1.00 73.75 581 ILE A C 1
ATOM 4575 O O . ILE A 1 581 ? 29.907 10.431 -9.798 1.00 73.75 581 ILE A O 1
ATOM 4579 N N . PRO A 1 582 ? 28.626 9.938 -7.971 1.00 61.38 582 PRO A N 1
ATOM 4580 C CA . PRO A 1 582 ? 29.636 10.234 -6.960 1.00 61.38 582 PRO A CA 1
ATOM 4581 C C . PRO A 1 582 ? 30.887 9.351 -7.040 1.00 61.38 582 PRO A C 1
ATOM 4583 O O . PRO A 1 582 ? 30.838 8.241 -7.627 1.00 61.38 582 PRO A O 1
#

=== Feature glossary ===
The record interleaves many kinds of information about one protein. Here is each kind framed as the question it answers.

Q: What does the local fold look like, residue by residue?
A: A 3Di character summarizes, for each residue, the relative orientation of the Cα frame of its nearest spatial neighbor. Because it encodes fold topology rather than chemistry, 3Di alignments detect remote structural similarity that sequence alignment misses.

Q: Which residues are in helices, strands, or loops?
A: Secondary structure is the local, repeating backbone conformation. DSSP classifies it into eight states by reading the hydrogen-bond network: three helix types (H, G, I), two β types (E, B), two non-regular types (T, S), and unstructured coil (-).

Q: How big and how compact is the whole molecule?
A: Three whole-structure scalars: the radius of gyration (RMS distance of Cα from centroid, in Å), the count of Cα–Cα contacts (pairs closer than 8 Å and separated by more than four residues in sequence — i.e. tertiary, not local, contacts), and the bounding-box dimensions. Together they distinguish compact globular folds from extended fibres or disordered chains.

Q: How confident is the AlphaFold model at each residue?
A: For AlphaFold models, the B-factor field carries pLDDT — the model's own estimate of local accuracy on a 0–100 scale. Regions with pLDDT<50 should be treated as essentially unmodeled; they often correspond to intrinsically disordered segments.

Q: What family and function is it annotated with?
A: Functional annotations link the protein to curated databases. InterPro entries identify conserved domains and families by matching the sequence against member-database signatures (Pfam, PROSITE, CDD, …). Gene Ontology (GO) terms describe molecular function, biological process, and cellular component in a controlled vocabulary. CATH places the structure in a hierarchical fold classification (Class/Architecture/Topology/Homologous-superfamily). The organism is the source species.

Q: What known structures does this most resemble?
A: Nearest PDB neighbors are the top structural matches found by Foldseek when searching this structure against the entire Protein Data Bank. Each hit reports a TM-score (0 to 1; >0.5 almost always implies the same fold) and an E-value. These are *structural* homologs — they may share no detectable sequence similarity.

Q: Which residues are buried vs exposed?
A: Solvent-accessible surface area (SASA) is the area in Å² traced out by the centre of a 1.4 Å probe sphere (a water molecule) rolled over the protein's van der Waals surface (Shrake–Rupley / Lee–Richards construction). Buried residues have near-zero SASA; fully exposed residues can exceed 200 Å². The total SASA scales roughly with the number of surface residues.

Q: What are the backbone torsion angles?
A: φ (phi) and ψ (psi) are the two rotatable backbone dihedrals per residue: φ is the C(i-1)–N–Cα–C torsion, ψ is the N–Cα–C–N(i+1) torsion, both in degrees on (−180°, 180°]. α-helical residues cluster near (−60°, −45°); β-strand residues near (−120°, +130°). A Ramachandran plot is simply a scatter of (φ, ψ) for every residue.

Q: Are the domains correctly placed relative to each other?
A: Predicted aligned error is AlphaFold's pairwise confidence. Unlike pLDDT (per-residue), PAE is per-residue-pair and captures whether two parts of the structure are correctly placed relative to each other. Units are ångströms of expected positional error.

Q: What if only a Cα trace is available?
A: P-SEA three-state annotation labels each residue as helix, strand, or coil based purely on the geometry of the Cα trace. It serves as a fallback when the full backbone (and thus DSSP) is unavailable.

Q: What is the amino-acid chain?
A: This is the polypeptide sequence — one letter per residue, N-terminus first. Length ranges from a few dozen residues for small domains to over a thousand for large multi-domain proteins.

Q: What do the rendered images show?
A: The six renders are orthographic views along the three Cartesian axes in both directions. Representation (cartoon, sticks, or surface) and color scheme (sequence-rainbow or by-chain) vary across proteins so the training set covers all the common visualization conventions.

Q: What do the diagnostic plots show?
A: Plot images: a contact map (which residues are close in 3D, as an N×N binary image), a Ramachandran scatter (backbone torsion angles, revealing secondary-structure composition at a glance), and — for AlphaFold structures — a PAE heatmap (pairwise prediction confidence).

Q: How mobile is each atom in the crystal?
A: B-factor (Debye–Waller factor) reflects atomic displacement in the crystal lattice. It is an experimental observable (units Å²), not a prediction; low values mean the atom is pinned down, high values mean it moves or is heterogeneous across the crystal.

Q: Where is each backbone atom in 3D?
A: The mmCIF table is the protein's shape written out atom by atom. For each backbone N, Cα, C, and carbonyl O, it records an (x, y, z) coordinate triple in Å plus the residue type, chain letter, and residue number.